Protein AF-T2IWF5-F1 (afdb_monomer)

Secondary structure (DSSP, 8-state):
--EEPEEEEE-S-SSS-EEE-SS---EEEEEEESS---SSSEEEEEEEEEESS-BTTTEEE--B-S-TTS-PPPBSEEEEETT--EEEEEEEE---SB----EEEEEEE-SBPPPPSSS--SS---EEPP-EEEEEEE---SS---EEEEETTSPBPBTTB-EE--TTS-EEEEEEESSB-SS-EEEEEEETTEEEEEEEE-TTTTTSPEEEEE----S-EEEEEEEE-SSTT-EEEEEEEEE--TT----------PPPP-PPPEEEEEEEE---TT-SPPEEEEEEESSPPPTT-EEEEEEEEESS--BTTTEEEE--BTTB-EEEEPTT--EEEEEEEEP--S---------SS--PPPPPP---EEEEEPPBTTBEE-PPPP-------

Solvent-accessible surface area (backbone atoms only — not comparable to full-atom values): 23233 Å² total; per-residue (Å²): 121,58,74,41,49,39,46,68,47,64,85,80,62,102,53,74,54,75,42,64,24,70,55,85,70,67,46,55,40,33,42,33,43,77,56,54,32,85,50,84,78,38,45,47,44,38,41,49,79,49,63,74,52,45,83,76,62,48,26,48,68,58,54,39,67,95,50,99,80,77,80,66,77,62,37,58,30,47,72,28,45,50,72,34,36,52,41,72,43,40,36,34,46,36,60,74,48,60,69,67,68,74,32,29,44,32,44,33,40,43,45,74,29,70,70,72,92,77,86,75,92,84,84,76,61,46,38,36,47,65,30,72,47,64,36,35,39,32,60,58,71,84,39,54,66,48,78,46,44,22,36,81,84,68,48,69,57,39,96,93,38,52,44,59,46,48,99,78,21,31,36,54,32,29,36,28,38,48,30,43,47,93,35,60,32,39,38,36,34,24,43,97,86,42,79,76,50,75,48,81,35,35,75,89,44,19,82,45,74,45,79,46,79,50,70,79,50,89,60,68,40,65,34,42,36,39,36,43,39,87,28,79,73,38,70,43,76,51,74,48,47,36,35,68,74,68,87,67,74,78,78,76,81,70,86,83,62,79,77,73,78,80,78,62,44,41,39,34,75,43,82,75,41,79,56,47,93,95,54,92,57,53,14,32,33,40,37,39,40,82,47,57,27,49,89,92,28,40,79,48,44,43,44,80,49,50,85,75,56,46,83,78,60,43,29,44,65,38,61,63,54,96,89,40,50,40,48,69,25,52,52,68,35,44,56,43,74,35,41,37,38,75,41,90,61,99,64,86,86,62,83,84,79,88,68,86,93,62,92,67,85,80,75,80,74,89,64,59,72,46,82,43,79,52,91,50,98,74,37,44,81,50,86,73,74,78,79,80,76,76,78,84,127

Organism: NCBI:txid423472

pLDDT: mean 75.53, std 18.47, range [28.7, 98.38]

Mean predicted aligned error: 18.41 Å

Nearest PDB structures (foldseek):
  3tp4-assembly3_B  TM=5.840E-01  e=2.834E-03  synthetic construct
  7t0r-assembly1_G  TM=5.418E-01  e=7.816E-01  synthetic construct
  6zzd-assembly1_D  TM=4.835E-01  e=5.305E-01  Mus musculus
  6d0n-assembly1_C  TM=4.728E-01  e=5.568E-01  synthetic construct
  6d0k-assembly1_C  TM=4.699E-01  e=6.135E-01  synthetic construct

Structure (mmCIF, N/CA/C/O backbone):
data_AF-T2IWF5-F1
#
_entry.id   AF-T2IWF5-F1
#
loop_
_atom_site.group_PDB
_atom_site.id
_atom_site.type_symbol
_atom_site.label_atom_id
_atom_site.label_alt_id
_atom_site.label_comp_id
_atom_site.label_asym_id
_atom_site.label_entity_id
_atom_site.label_seq_id
_atom_site.pdbx_PDB_ins_code
_atom_site.Cartn_x
_atom_site.Cartn_y
_atom_site.Cartn_z
_atom_site.occupancy
_atom_site.B_iso_or_equiv
_atom_site.auth_seq_id
_atom_site.auth_comp_id
_atom_site.auth_asym_id
_atom_site.auth_atom_id
_atom_site.pdbx_PDB_model_num
ATOM 1 N N . MET A 1 1 ? 11.924 13.228 -49.361 1.00 39.44 1 MET A N 1
ATOM 2 C CA . MET A 1 1 ? 10.876 12.735 -48.448 1.00 39.44 1 MET A CA 1
ATOM 3 C C . MET A 1 1 ? 11.120 11.255 -48.240 1.00 39.44 1 MET A C 1
ATOM 5 O O . MET A 1 1 ? 10.727 10.470 -49.094 1.00 39.44 1 MET A O 1
ATOM 9 N N . LEU A 1 2 ? 11.847 10.905 -47.177 1.00 37.19 2 LEU A N 1
ATOM 10 C CA . LEU A 1 2 ? 11.727 9.575 -46.588 1.00 37.19 2 LEU A CA 1
ATOM 11 C C . LEU A 1 2 ? 10.479 9.620 -45.696 1.00 37.19 2 LEU A C 1
ATOM 13 O O . LEU A 1 2 ? 10.333 10.540 -44.891 1.00 37.19 2 LEU A O 1
ATOM 17 N N . SER A 1 3 ? 9.559 8.689 -45.902 1.00 43.25 3 SER A N 1
ATOM 18 C CA . SER A 1 3 ? 8.479 8.392 -44.962 1.00 43.25 3 SER A CA 1
ATOM 19 C C . SER A 1 3 ? 8.878 7.117 -44.243 1.00 43.25 3 SER A C 1
ATOM 21 O O . SER A 1 3 ? 9.148 6.131 -44.926 1.00 43.25 3 SER A O 1
ATOM 23 N N . VAL A 1 4 ? 8.927 7.161 -42.919 1.00 47.44 4 VAL A N 1
ATOM 24 C CA . VAL A 1 4 ? 9.236 6.003 -42.083 1.00 47.44 4 VAL A CA 1
ATOM 25 C C . VAL A 1 4 ? 7.975 5.691 -41.290 1.00 47.44 4 VAL A C 1
ATOM 27 O O . VAL A 1 4 ? 7.404 6.562 -40.632 1.00 47.44 4 VAL A O 1
ATOM 30 N N . THR A 1 5 ? 7.478 4.469 -41.397 1.00 51.91 5 THR A N 1
ATOM 31 C CA . THR A 1 5 ? 6.326 4.020 -40.612 1.00 51.91 5 THR A CA 1
ATOM 32 C C . THR A 1 5 ? 6.838 3.543 -39.266 1.00 51.91 5 THR A C 1
ATOM 34 O O . THR A 1 5 ? 7.599 2.583 -39.220 1.00 51.91 5 THR A O 1
ATOM 37 N N . ALA A 1 6 ? 6.440 4.222 -38.190 1.00 48.91 6 ALA A N 1
ATOM 38 C CA . ALA A 1 6 ? 6.646 3.718 -36.844 1.00 48.91 6 ALA A CA 1
ATOM 39 C C . ALA A 1 6 ? 5.401 2.937 -36.415 1.00 48.91 6 ALA A C 1
ATOM 41 O O . ALA A 1 6 ? 4.296 3.484 -36.427 1.00 48.91 6 ALA A O 1
ATOM 42 N N . GLU A 1 7 ? 5.572 1.670 -36.063 1.00 56.72 7 GLU A N 1
ATOM 43 C CA . GLU A 1 7 ? 4.556 0.886 -35.366 1.00 56.72 7 GLU A CA 1
ATOM 44 C C . GLU A 1 7 ? 4.940 0.787 -33.893 1.00 56.72 7 GLU A C 1
ATOM 46 O O . GLU A 1 7 ? 6.120 0.829 -33.528 1.00 56.72 7 GLU A O 1
ATOM 51 N N . VAL A 1 8 ? 3.918 0.739 -33.049 1.00 54.31 8 VAL A N 1
ATOM 52 C CA . VAL A 1 8 ? 4.086 0.619 -31.613 1.00 54.31 8 VAL A CA 1
ATOM 53 C C . VAL A 1 8 ? 3.790 -0.828 -31.243 1.00 54.31 8 VAL A C 1
ATOM 55 O O . VAL A 1 8 ? 2.627 -1.209 -31.131 1.00 54.31 8 VAL A O 1
ATOM 58 N N . ASP A 1 9 ? 4.846 -1.621 -31.079 1.00 54.47 9 ASP A N 1
ATOM 59 C CA . ASP A 1 9 ? 4.757 -3.025 -30.687 1.00 54.47 9 ASP A CA 1
ATOM 60 C C . ASP A 1 9 ? 5.003 -3.121 -29.173 1.00 54.47 9 ASP A C 1
ATOM 62 O O . ASP A 1 9 ? 6.114 -2.929 -28.674 1.00 54.47 9 ASP A O 1
ATOM 66 N N . SER A 1 10 ? 3.964 -3.428 -28.396 1.00 50.94 10 SER A N 1
ATOM 67 C CA . SER A 1 10 ? 4.184 -3.941 -27.044 1.00 50.94 10 SER A CA 1
ATOM 68 C C . SER A 1 10 ? 4.654 -5.388 -27.183 1.00 50.94 10 SER A C 1
ATOM 70 O O . SER A 1 10 ? 3.994 -6.212 -27.819 1.00 50.94 10 SER A O 1
ATOM 72 N N . ASN A 1 11 ? 5.826 -5.726 -26.646 1.00 43.78 11 ASN A N 1
ATOM 73 C CA . ASN A 1 11 ? 6.338 -7.083 -26.790 1.00 43.78 11 ASN A CA 1
ATOM 74 C C . ASN A 1 11 ? 5.467 -8.067 -25.972 1.00 43.78 11 ASN A C 1
ATOM 76 O O . ASN A 1 11 ? 5.641 -8.228 -24.772 1.00 43.78 11 ASN A O 1
ATOM 80 N N . SER A 1 12 ? 4.523 -8.711 -26.670 1.00 35.53 12 SER A N 1
ATOM 81 C CA . SER A 1 12 ? 3.880 -10.016 -26.443 1.00 35.53 12 SER A CA 1
ATOM 82 C C . SER A 1 12 ? 3.328 -10.356 -25.044 1.00 35.53 12 SER A C 1
ATOM 84 O O . SER A 1 12 ? 3.795 -11.294 -24.395 1.00 35.53 12 SER A O 1
ATOM 86 N N . LEU A 1 13 ? 2.166 -9.796 -24.715 1.00 32.41 13 LEU A N 1
ATOM 87 C CA . LEU A 1 13 ? 1.027 -10.592 -24.240 1.00 32.41 13 LEU A CA 1
ATOM 88 C C . LEU A 1 13 ? -0.146 -10.269 -25.175 1.00 32.41 13 LEU A C 1
ATOM 90 O O . LEU A 1 13 ? -0.368 -9.117 -25.514 1.00 32.41 13 LEU A O 1
ATOM 94 N N . THR A 1 14 ? -0.853 -11.274 -25.690 1.00 30.20 14 THR A N 1
ATOM 95 C CA . THR A 1 14 ? -1.942 -11.106 -26.676 1.00 30.20 14 THR A CA 1
ATOM 96 C C . THR A 1 14 ? -3.258 -10.602 -26.069 1.00 30.20 14 THR A C 1
ATOM 98 O O . THR A 1 14 ? -4.332 -11.021 -26.489 1.00 30.20 14 THR A O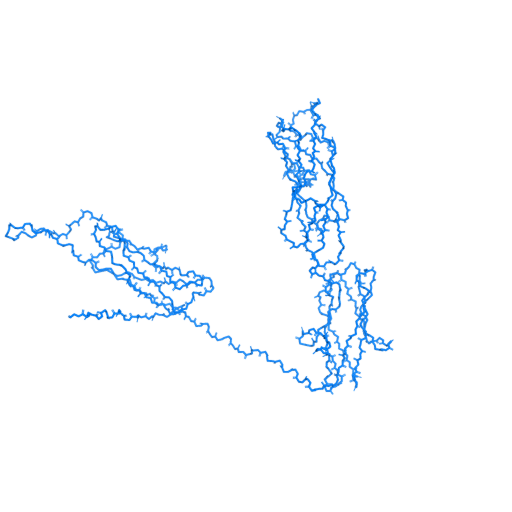 1
ATOM 101 N N . GLU A 1 15 ? -3.173 -9.705 -25.100 1.00 35.84 15 GLU A N 1
ATOM 102 C CA . GLU A 1 15 ? -4.246 -8.878 -24.550 1.00 35.84 15 GLU A CA 1
ATOM 103 C C . GLU A 1 15 ? -3.600 -7.508 -24.274 1.00 35.84 15 GLU A C 1
ATOM 105 O O . GLU A 1 15 ? -2.377 -7.428 -24.178 1.00 35.84 15 GLU A O 1
ATOM 110 N N . THR A 1 16 ? -4.366 -6.417 -24.244 1.00 47.94 16 THR A N 1
ATOM 111 C CA . THR A 1 16 ? -3.878 -5.092 -23.799 1.00 47.94 16 THR A CA 1
ATOM 112 C C . THR A 1 16 ? -2.863 -5.248 -22.661 1.00 47.94 16 THR A C 1
ATOM 114 O O . THR A 1 16 ? -3.170 -6.019 -21.750 1.00 47.94 16 THR A O 1
ATOM 117 N N . PRO A 1 17 ? -1.671 -4.614 -22.706 1.00 53.47 17 PRO A N 1
ATOM 118 C CA . PRO A 1 17 ? -0.658 -4.836 -21.683 1.00 53.47 17 PRO A CA 1
ATOM 119 C C . PRO A 1 17 ? -1.264 -4.453 -20.335 1.00 53.47 17 PRO A C 1
ATOM 121 O O . PRO A 1 17 ? -1.557 -3.282 -20.101 1.00 53.47 17 PRO A O 1
ATOM 124 N N . LEU A 1 18 ? -1.538 -5.478 -19.529 1.00 54.81 18 LEU A N 1
ATOM 125 C CA . LEU A 1 18 ? -2.058 -5.372 -18.180 1.00 54.81 18 LEU A CA 1
ATOM 126 C C . LEU A 1 18 ? -0.841 -5.343 -17.271 1.00 54.81 18 LEU A C 1
ATOM 128 O O . LEU A 1 18 ? -0.073 -6.309 -17.242 1.00 54.81 18 LEU A O 1
ATOM 132 N N . VAL A 1 19 ? -0.631 -4.220 -16.602 1.00 61.69 19 VAL A N 1
ATOM 133 C CA . VAL A 1 19 ? 0.517 -4.024 -15.723 1.00 61.69 19 VAL A CA 1
ATOM 134 C C . VAL A 1 19 ? -0.017 -3.802 -14.324 1.00 61.69 19 VAL A C 1
ATOM 136 O O . VAL A 1 19 ? -0.752 -2.851 -14.099 1.00 61.69 19 VAL A O 1
ATOM 139 N N . THR A 1 20 ? 0.337 -4.688 -13.399 1.00 59.72 20 THR A N 1
ATOM 140 C CA . THR A 1 20 ? -0.000 -4.514 -11.986 1.00 59.72 20 THR A CA 1
ATOM 141 C C . THR A 1 20 ? 0.969 -3.551 -11.341 1.00 59.72 20 THR A C 1
ATOM 143 O O . THR A 1 20 ? 2.185 -3.696 -11.510 1.00 59.72 20 THR A O 1
ATOM 146 N N . ASP A 1 21 ? 0.453 -2.648 -10.526 1.00 63.03 21 ASP A N 1
ATOM 147 C CA . ASP A 1 21 ? 1.268 -1.677 -9.819 1.00 63.03 21 ASP A CA 1
ATOM 148 C C . ASP A 1 21 ? 1.940 -2.218 -8.541 1.00 63.03 21 ASP A C 1
ATOM 150 O O . ASP A 1 21 ? 1.953 -1.630 -7.471 1.00 63.03 21 ASP A O 1
ATOM 154 N N . GLN A 1 22 ? 2.510 -3.413 -8.635 1.00 53.72 22 GLN A N 1
ATOM 155 C CA . GLN A 1 22 ? 3.115 -4.133 -7.510 1.00 53.72 22 GLN A CA 1
ATOM 156 C C . GLN A 1 22 ? 4.593 -3.757 -7.280 1.00 53.72 22 GLN A C 1
ATOM 158 O O . GLN A 1 22 ? 5.305 -4.401 -6.511 1.00 53.72 22 GLN A O 1
ATOM 163 N N . GLY A 1 23 ? 5.075 -2.707 -7.956 1.00 51.38 23 GLY A N 1
ATOM 164 C CA . GLY A 1 23 ? 6.455 -2.237 -7.885 1.00 51.38 23 GLY A CA 1
ATOM 165 C C . GLY A 1 23 ? 7.491 -3.168 -8.547 1.00 51.38 23 GLY A C 1
ATOM 166 O O . GLY A 1 23 ? 7.575 -4.365 -8.298 1.00 51.38 23 GLY A O 1
ATOM 167 N N . ILE A 1 24 ? 8.395 -2.558 -9.325 1.00 49.75 24 ILE A N 1
ATOM 168 C CA . ILE A 1 24 ? 9.638 -3.111 -9.924 1.00 49.75 24 ILE A CA 1
ATOM 169 C C . ILE A 1 24 ? 9.509 -3.803 -11.300 1.00 49.75 24 ILE A C 1
ATOM 171 O O . ILE A 1 24 ? 10.530 -4.040 -11.947 1.00 49.75 24 ILE A O 1
ATOM 175 N N . GLU A 1 25 ? 8.322 -4.014 -11.867 1.00 64.50 25 GLU A N 1
ATOM 176 C CA . GLU A 1 25 ? 8.239 -4.410 -13.285 1.00 64.50 25 GLU A CA 1
ATOM 177 C C . GLU A 1 25 ? 8.228 -3.179 -14.206 1.00 64.50 25 GLU A C 1
ATOM 179 O O . GLU A 1 25 ? 7.189 -2.668 -14.613 1.00 64.50 25 GLU A O 1
ATOM 184 N N . THR A 1 26 ? 9.422 -2.677 -14.550 1.00 70.38 26 THR A N 1
ATOM 185 C CA . THR A 1 26 ? 9.562 -1.747 -15.679 1.00 70.38 26 THR A CA 1
ATOM 186 C C . THR A 1 26 ? 9.236 -2.498 -16.965 1.00 70.38 26 THR A C 1
ATOM 188 O O . THR A 1 26 ? 9.968 -3.409 -17.363 1.00 70.38 26 THR A O 1
ATOM 191 N N . PHE A 1 27 ? 8.185 -2.078 -17.653 1.00 74.88 27 PHE A N 1
ATOM 192 C CA . PHE A 1 27 ? 7.855 -2.574 -18.981 1.00 74.88 27 PHE A CA 1
ATOM 193 C C . PHE A 1 27 ? 8.278 -1.563 -20.045 1.00 74.88 27 PHE A C 1
ATOM 195 O O . PHE A 1 27 ? 8.743 -0.458 -19.747 1.00 74.88 27 PHE A O 1
ATOM 202 N N . PHE A 1 28 ? 8.172 -1.957 -21.310 1.00 79.62 28 PHE A N 1
ATOM 203 C CA . PHE A 1 28 ? 8.485 -1.062 -22.408 1.00 79.62 28 PHE A CA 1
ATOM 204 C C . PHE A 1 28 ? 7.496 -1.174 -23.555 1.00 79.62 28 PHE A C 1
ATOM 206 O O . PHE A 1 28 ? 6.919 -2.225 -23.831 1.00 79.62 28 PHE A O 1
ATOM 213 N N . VAL A 1 29 ? 7.369 -0.055 -24.247 1.00 82.44 29 VAL A N 1
ATOM 214 C CA . VAL A 1 29 ? 6.717 0.066 -25.538 1.00 82.44 29 VAL A CA 1
ATOM 215 C C . VAL A 1 29 ? 7.815 0.183 -26.590 1.00 82.44 29 VAL A C 1
ATOM 217 O O . VAL A 1 29 ? 8.614 1.121 -26.534 1.00 82.44 29 VAL A O 1
ATOM 220 N N . GLU A 1 30 ? 7.896 -0.769 -27.522 1.00 84.19 30 GLU A N 1
ATOM 221 C CA . GLU A 1 30 ? 8.859 -0.692 -28.620 1.00 84.19 30 GLU A CA 1
ATOM 222 C C . GLU A 1 30 ? 8.294 0.202 -29.726 1.00 84.19 30 GLU A C 1
ATOM 224 O O . GLU A 1 30 ? 7.195 -0.013 -30.238 1.00 84.19 30 GLU A O 1
ATOM 229 N N . VAL A 1 31 ? 9.064 1.219 -30.101 1.00 84.50 31 VAL A N 1
ATOM 230 C CA . VAL A 1 31 ? 8.826 2.021 -31.297 1.00 84.50 31 VAL A CA 1
ATOM 231 C C . VAL A 1 31 ? 9.704 1.452 -32.396 1.00 84.50 31 VAL A C 1
ATOM 233 O O . VAL A 1 31 ? 10.931 1.543 -32.315 1.00 84.50 31 VAL A O 1
ATOM 236 N N . LYS A 1 32 ? 9.080 0.875 -33.422 1.00 84.00 32 LYS A N 1
ATOM 237 C CA . LYS A 1 32 ? 9.773 0.186 -34.508 1.00 84.00 32 LYS A CA 1
ATOM 238 C C . LYS A 1 32 ? 9.539 0.866 -35.843 1.00 84.00 32 LYS A C 1
ATOM 240 O O . LYS A 1 32 ? 8.402 1.086 -36.241 1.00 84.00 32 LYS A O 1
ATOM 245 N N . LEU A 1 33 ? 10.626 1.161 -36.538 1.00 82.19 33 LEU A N 1
ATOM 246 C CA . LEU A 1 33 ? 10.662 1.752 -37.867 1.00 82.19 33 LEU A CA 1
ATOM 247 C C . LEU A 1 33 ? 10.611 0.660 -38.945 1.00 82.19 33 LEU A C 1
ATOM 249 O O . LEU A 1 33 ? 11.098 -0.454 -38.751 1.00 82.19 33 LEU A O 1
ATOM 253 N N . ASP A 1 34 ? 10.058 0.991 -40.110 1.00 81.31 34 ASP A N 1
ATOM 254 C CA . ASP A 1 34 ? 10.070 0.122 -41.295 1.00 81.31 34 ASP A CA 1
ATOM 255 C C . ASP A 1 34 ? 11.454 0.020 -41.958 1.00 81.31 34 ASP A C 1
ATOM 257 O O . ASP A 1 34 ? 11.738 -0.967 -42.645 1.00 81.31 34 ASP A O 1
ATOM 261 N N . GLU A 1 35 ? 12.326 1.002 -41.722 1.00 80.19 35 GLU A N 1
ATOM 262 C CA . GLU A 1 35 ? 13.713 1.024 -42.181 1.00 80.19 35 GLU A CA 1
ATOM 263 C C . GLU A 1 35 ? 14.661 1.608 -41.108 1.00 80.19 35 GLU A C 1
ATOM 265 O O . GLU A 1 35 ? 14.265 2.499 -40.350 1.00 80.19 35 GLU A O 1
ATOM 270 N N . PRO A 1 36 ? 15.935 1.166 -41.049 1.00 83.69 36 PRO A N 1
ATOM 271 C CA . PRO A 1 36 ? 16.917 1.730 -40.124 1.00 83.69 36 PRO A CA 1
ATOM 272 C C . PRO A 1 36 ? 17.208 3.214 -40.373 1.00 83.69 36 PRO A C 1
ATOM 274 O O . PRO A 1 36 ? 17.267 3.672 -41.516 1.00 83.69 36 PRO A O 1
ATOM 277 N N . VAL A 1 37 ? 17.512 3.951 -39.303 1.00 81.75 37 VAL A N 1
ATOM 278 C CA . VAL A 1 37 ? 17.891 5.368 -39.377 1.00 81.75 37 VAL A CA 1
ATOM 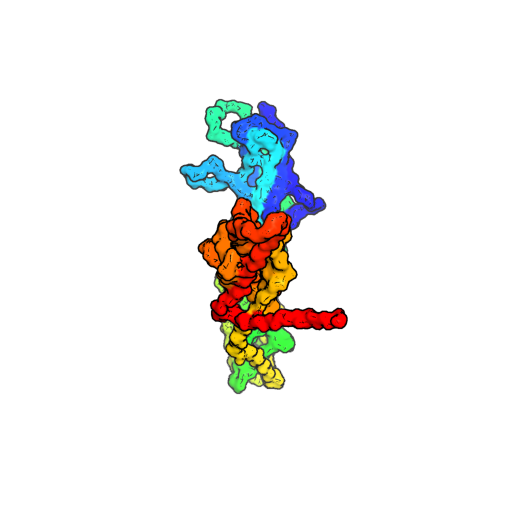279 C C . VAL A 1 37 ? 19.199 5.532 -40.155 1.00 81.75 37 VAL A C 1
ATOM 281 O O . VAL A 1 37 ? 20.252 5.036 -39.751 1.00 81.75 37 VAL A O 1
ATOM 284 N N . THR A 1 38 ? 19.160 6.258 -41.272 1.00 78.50 38 THR A N 1
ATOM 285 C CA . THR A 1 38 ? 20.334 6.457 -42.141 1.00 78.50 38 THR A CA 1
ATOM 286 C C . THR A 1 38 ? 21.184 7.662 -41.758 1.00 78.50 38 THR A C 1
ATOM 288 O O . THR A 1 38 ? 22.386 7.681 -42.037 1.00 78.50 38 THR A O 1
ATOM 291 N N . ASP A 1 39 ? 20.579 8.656 -41.112 1.00 75.75 39 ASP A N 1
ATOM 292 C CA . ASP A 1 39 ? 21.176 9.968 -40.880 1.00 75.75 39 ASP A CA 1
ATOM 293 C C . ASP A 1 39 ? 21.784 10.073 -39.468 1.00 75.75 39 ASP A C 1
ATOM 295 O O . ASP A 1 39 ? 21.268 9.518 -38.498 1.00 75.75 39 ASP A O 1
ATOM 299 N N . LEU A 1 40 ? 22.907 10.789 -39.345 1.00 72.19 40 LEU A N 1
ATOM 300 C CA . LEU A 1 40 ? 23.556 11.073 -38.059 1.00 72.19 40 LEU A CA 1
ATOM 301 C C . LEU A 1 40 ? 22.926 12.301 -37.376 1.00 72.19 40 LEU A C 1
ATOM 303 O O . LEU A 1 40 ? 22.579 13.254 -38.072 1.00 72.19 40 LEU A O 1
ATOM 307 N N . PRO A 1 41 ? 22.876 12.352 -36.029 1.00 72.19 41 PRO A N 1
ATOM 308 C CA . PRO A 1 41 ? 23.303 11.309 -35.085 1.00 72.19 41 PRO A CA 1
ATOM 309 C C . PRO A 1 41 ? 22.278 10.173 -34.907 1.00 72.19 41 PRO A C 1
ATOM 311 O O . PRO A 1 41 ? 22.616 9.121 -34.368 1.00 72.19 41 PRO A O 1
ATOM 314 N N . GLY A 1 42 ? 21.045 10.385 -35.356 1.00 79.00 42 GLY A N 1
ATOM 315 C CA . GLY A 1 42 ? 19.913 9.483 -35.203 1.00 79.00 42 GLY A CA 1
ATOM 316 C C . GLY A 1 42 ? 18.599 10.236 -35.426 1.00 79.00 42 GLY A C 1
ATOM 317 O O . GLY A 1 42 ? 18.609 11.395 -35.847 1.00 79.00 42 GLY A O 1
ATOM 318 N N . LEU A 1 43 ? 17.479 9.594 -35.106 1.00 78.50 43 LEU A N 1
ATOM 319 C CA . LEU A 1 43 ? 16.130 10.146 -35.186 1.00 78.50 43 LEU A CA 1
ATOM 320 C C . LEU A 1 43 ? 15.572 10.348 -33.774 1.00 78.50 43 LEU A C 1
ATOM 322 O O . LEU A 1 43 ? 15.608 9.432 -32.959 1.00 78.50 43 LEU A O 1
ATOM 326 N N . ILE A 1 44 ? 15.048 11.539 -33.489 1.00 80.31 44 ILE A N 1
ATOM 327 C CA . ILE A 1 44 ? 14.256 11.793 -32.280 1.00 80.31 44 ILE A CA 1
ATOM 328 C C . ILE A 1 44 ? 12.790 11.690 -32.669 1.00 80.31 44 ILE A C 1
ATOM 330 O O . ILE A 1 44 ? 12.402 12.331 -33.637 1.00 80.31 44 ILE A O 1
ATOM 334 N N . ILE A 1 45 ? 11.988 10.929 -31.929 1.00 81.12 45 ILE A N 1
ATOM 335 C CA . ILE A 1 45 ? 10.539 10.837 -32.124 1.00 81.12 45 ILE A CA 1
ATOM 336 C C . ILE A 1 45 ? 9.838 11.390 -30.892 1.00 81.12 45 ILE A C 1
ATOM 338 O O . ILE A 1 45 ? 10.053 10.889 -29.794 1.00 81.12 45 ILE A O 1
ATOM 342 N N . ASN A 1 46 ? 9.008 12.417 -31.075 1.00 85.06 46 ASN A N 1
ATOM 343 C CA . ASN A 1 46 ? 8.166 12.957 -30.011 1.00 85.06 46 ASN A CA 1
ATOM 344 C C . ASN A 1 46 ? 6.883 12.135 -29.891 1.00 85.06 46 ASN A C 1
ATOM 346 O O . ASN A 1 46 ? 6.356 11.644 -30.894 1.00 85.06 46 ASN A O 1
ATOM 350 N N . TYR A 1 47 ? 6.356 12.033 -28.680 1.00 87.69 47 TYR A N 1
ATOM 351 C CA . TYR A 1 47 ? 5.089 11.375 -28.409 1.00 87.69 47 TYR A CA 1
ATOM 352 C C . TYR A 1 47 ? 4.262 12.170 -27.395 1.00 87.69 47 TYR A C 1
ATOM 354 O O . TYR A 1 47 ? 4.793 12.859 -26.525 1.00 87.69 47 TYR A O 1
ATOM 362 N N . ASP A 1 48 ? 2.945 12.072 -27.517 1.00 89.25 48 ASP A N 1
ATOM 363 C CA . ASP A 1 48 ? 1.995 12.559 -26.526 1.00 89.25 48 ASP A CA 1
ATOM 364 C C . ASP A 1 48 ? 1.620 11.420 -25.580 1.00 89.25 48 ASP A C 1
ATOM 366 O O . ASP A 1 48 ? 1.526 10.264 -25.997 1.00 89.25 48 ASP A O 1
ATOM 370 N N . VAL A 1 49 ? 1.404 11.762 -24.310 1.00 91.62 49 VAL A N 1
ATOM 371 C CA . VAL A 1 49 ? 0.929 10.833 -23.283 1.00 91.62 49 VAL A CA 1
ATOM 372 C C . VAL A 1 49 ? -0.371 11.385 -22.721 1.00 91.62 49 VAL A C 1
ATOM 374 O O . VAL A 1 49 ? -0.425 12.530 -22.270 1.00 91.62 49 VAL A O 1
ATOM 377 N N . THR A 1 50 ? -1.421 10.580 -22.794 1.00 92.56 50 THR A N 1
ATOM 378 C CA . THR A 1 50 ? -2.751 10.867 -22.246 1.00 92.56 50 THR A CA 1
ATOM 379 C C . THR A 1 50 ? -3.277 9.614 -21.546 1.00 92.56 50 THR A C 1
ATOM 381 O O . THR A 1 50 ? -2.540 8.641 -21.420 1.00 92.56 50 THR A O 1
ATOM 384 N N . GLY A 1 51 ? -4.522 9.619 -21.078 1.00 92.56 51 GLY A N 1
ATOM 385 C CA . GLY A 1 51 ? -5.116 8.488 -20.368 1.00 92.56 51 GLY A CA 1
ATOM 386 C C . GLY A 1 51 ? -5.797 8.932 -19.082 1.00 92.56 51 GLY A C 1
ATOM 387 O O . GLY A 1 51 ? -6.054 10.128 -18.904 1.00 92.56 51 GLY A O 1
ATOM 388 N N . THR A 1 52 ? -6.131 7.971 -18.225 1.00 93.06 52 THR A N 1
ATOM 389 C CA . THR A 1 52 ? -6.639 8.261 -16.876 1.00 93.06 52 THR A CA 1
ATOM 390 C C . THR A 1 52 ? -5.527 8.300 -15.835 1.00 93.06 52 THR A C 1
ATOM 392 O O . THR A 1 52 ? -5.662 9.086 -14.907 1.00 93.06 52 THR A O 1
ATOM 395 N N . ALA A 1 53 ? -4.435 7.557 -16.053 1.00 90.81 53 ALA A N 1
ATOM 396 C CA . ALA A 1 53 ? -3.290 7.523 -15.154 1.00 90.81 53 ALA A CA 1
ATOM 397 C C . ALA A 1 53 ? -2.482 8.829 -15.184 1.00 90.81 53 ALA A C 1
ATOM 399 O O . ALA A 1 53 ? -2.276 9.461 -16.232 1.00 90.81 53 ALA A O 1
ATOM 400 N N . THR A 1 54 ? -1.953 9.197 -14.029 1.00 90.06 54 THR A N 1
ATOM 401 C CA . THR A 1 54 ? -1.250 10.435 -13.707 1.00 90.06 54 THR A CA 1
ATOM 402 C C . THR A 1 54 ? 0.258 10.201 -13.599 1.00 90.06 54 THR A C 1
ATOM 404 O O . THR A 1 54 ? 0.760 9.425 -12.792 1.00 90.06 54 THR A O 1
ATOM 407 N N . LEU A 1 55 ? 1.030 10.936 -14.405 1.00 87.94 55 LEU A N 1
ATOM 408 C CA . LEU A 1 55 ? 2.493 10.876 -14.371 1.00 87.94 55 LEU A CA 1
ATOM 409 C C . LEU A 1 55 ? 3.041 11.373 -13.023 1.00 87.94 55 LEU A C 1
ATOM 411 O O . LEU A 1 55 ? 2.837 12.532 -12.661 1.00 87.94 55 LEU A O 1
ATOM 415 N N . GLY A 1 56 ? 3.841 10.535 -12.368 1.00 85.81 56 GLY A N 1
ATOM 416 C CA . GLY A 1 56 ? 4.497 10.816 -11.091 1.00 85.81 56 GLY A CA 1
ATOM 417 C C . GLY A 1 56 ? 3.704 10.388 -9.858 1.00 85.81 56 GLY A C 1
ATOM 418 O O . GLY A 1 56 ? 4.306 10.350 -8.788 1.00 85.81 56 GLY A O 1
ATOM 419 N N . GLU A 1 57 ? 2.425 10.047 -10.024 1.00 84.81 57 GLU A N 1
ATOM 420 C CA . GLU A 1 57 ? 1.603 9.400 -8.995 1.00 84.81 57 GLU A CA 1
ATOM 421 C C . GLU A 1 57 ? 1.490 7.905 -9.327 1.00 84.81 57 GLU A C 1
ATOM 423 O O . GLU A 1 57 ? 2.035 7.107 -8.581 1.00 84.81 57 GLU A O 1
ATOM 428 N N . ASP A 1 58 ? 0.991 7.560 -10.523 1.00 84.88 58 ASP A N 1
ATOM 429 C CA . ASP A 1 58 ? 0.641 6.169 -10.885 1.00 84.88 58 ASP A CA 1
ATOM 430 C C . ASP A 1 58 ? 1.723 5.494 -11.754 1.00 84.88 58 ASP A C 1
ATOM 432 O O . ASP A 1 58 ? 1.845 4.272 -11.845 1.00 84.88 58 ASP A O 1
ATOM 436 N N . TYR A 1 59 ? 2.558 6.289 -12.438 1.00 86.62 59 TYR A N 1
ATOM 437 C CA . TYR A 1 59 ? 3.694 5.775 -13.214 1.00 86.62 59 TYR A CA 1
ATOM 438 C C . TYR A 1 59 ? 4.792 6.814 -13.467 1.00 86.62 59 TYR A C 1
ATOM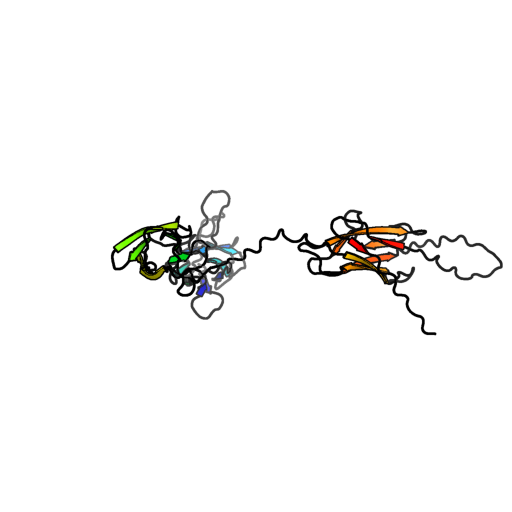 440 O O . TYR A 1 59 ? 4.573 8.025 -13.440 1.00 86.62 59 TYR A O 1
ATOM 448 N N . TYR A 1 60 ? 5.979 6.329 -13.838 1.00 89.19 60 TYR A N 1
ATOM 449 C CA . TYR A 1 60 ? 7.014 7.086 -14.543 1.00 89.19 60 TYR A CA 1
ATOM 450 C C . TYR A 1 60 ? 7.182 6.599 -15.979 1.00 89.19 60 TYR A C 1
ATOM 452 O O . TYR A 1 60 ? 7.049 5.413 -16.269 1.00 89.19 60 TYR A O 1
ATOM 460 N N . ILE A 1 61 ? 7.557 7.516 -16.873 1.00 88.38 61 ILE A N 1
ATOM 461 C CA . ILE A 1 61 ? 7.880 7.229 -18.274 1.00 88.38 61 ILE A CA 1
ATOM 462 C C . ILE A 1 61 ? 9.257 7.788 -18.634 1.00 88.38 61 ILE A C 1
ATOM 464 O O . ILE A 1 61 ? 9.631 8.880 -18.201 1.00 88.38 61 ILE A O 1
ATOM 468 N N . SER A 1 62 ? 10.032 7.050 -19.430 1.00 87.81 62 SER A N 1
ATOM 469 C CA . SER A 1 62 ? 11.348 7.499 -19.883 1.00 87.81 62 SER A CA 1
ATOM 470 C C . SER A 1 62 ? 11.225 8.677 -20.848 1.00 87.81 62 SER A C 1
ATOM 472 O O . SER A 1 62 ? 10.660 8.539 -21.933 1.00 87.81 62 SER A O 1
ATOM 474 N N . GLN A 1 63 ? 11.824 9.807 -20.487 1.00 85.75 63 GLN A N 1
ATOM 475 C CA . GLN A 1 63 ? 11.874 11.021 -21.300 1.00 85.75 63 GLN A CA 1
ATOM 476 C C . GLN A 1 63 ? 13.297 11.264 -21.810 1.00 85.75 63 GLN A C 1
ATOM 478 O O . GLN A 1 63 ? 14.271 10.888 -21.153 1.00 85.75 63 GLN A O 1
ATOM 483 N N . THR A 1 64 ? 13.431 11.913 -22.967 1.00 81.50 64 THR A N 1
ATOM 484 C CA . THR A 1 64 ? 14.744 12.288 -23.507 1.00 81.50 64 THR A CA 1
ATOM 485 C C . THR A 1 64 ? 15.039 13.749 -23.188 1.00 81.50 64 THR A C 1
ATOM 487 O O . THR A 1 64 ? 14.240 14.648 -23.467 1.00 81.50 64 THR A O 1
ATOM 490 N N . ASP A 1 65 ? 16.223 13.981 -22.623 1.00 77.81 65 ASP A N 1
ATOM 491 C CA . ASP A 1 65 ? 16.826 15.304 -22.502 1.00 77.81 65 ASP A CA 1
ATOM 492 C C . ASP A 1 65 ? 17.852 15.492 -23.630 1.00 77.81 65 ASP A C 1
ATOM 494 O O . ASP A 1 65 ? 18.847 14.771 -23.731 1.00 77.81 65 ASP A O 1
ATOM 498 N N . ILE A 1 66 ? 17.581 16.453 -24.511 1.00 66.12 66 ILE A N 1
ATOM 499 C CA . ILE A 1 66 ? 18.413 16.754 -25.683 1.00 66.12 66 ILE A CA 1
ATOM 500 C C . ILE A 1 66 ? 19.623 17.622 -25.278 1.00 66.12 66 ILE A C 1
ATOM 502 O O . ILE A 1 66 ? 20.582 17.742 -26.046 1.00 66.12 66 ILE A O 1
ATOM 506 N N . SER A 1 67 ? 19.624 18.218 -24.078 1.00 65.00 67 SER A N 1
ATOM 507 C CA . SER A 1 67 ? 20.652 19.164 -23.648 1.00 65.00 67 SER A CA 1
ATOM 508 C C . SER A 1 67 ? 20.789 19.246 -22.127 1.00 65.00 67 SER A C 1
ATOM 510 O O . SER A 1 67 ? 20.074 19.956 -21.430 1.00 65.00 67 SER A O 1
ATOM 512 N N . THR A 1 68 ? 21.875 18.675 -21.614 1.00 59.19 68 THR A N 1
ATOM 513 C CA . THR A 1 68 ? 22.196 18.686 -20.176 1.00 59.19 68 THR A CA 1
ATOM 514 C C . THR A 1 68 ? 22.687 20.042 -19.642 1.00 59.19 68 THR A C 1
ATOM 516 O O . THR A 1 68 ? 23.155 20.132 -18.506 1.00 59.19 68 THR A O 1
ATOM 519 N N . THR A 1 69 ? 22.651 21.106 -20.455 1.00 66.25 69 THR A N 1
ATOM 520 C CA . THR A 1 69 ? 23.282 22.403 -20.131 1.00 66.25 69 THR A CA 1
ATOM 521 C C . THR A 1 69 ? 22.382 23.621 -20.293 1.00 66.25 69 THR A C 1
ATOM 523 O O . THR A 1 69 ? 22.766 24.699 -19.836 1.00 66.25 69 THR A O 1
ATOM 526 N N . ASP A 1 70 ? 21.204 23.486 -20.906 1.00 71.25 70 ASP A N 1
ATOM 527 C CA . ASP A 1 70 ? 20.293 24.622 -21.109 1.00 71.25 70 ASP A CA 1
ATOM 528 C C . ASP A 1 70 ? 19.218 24.765 -20.020 1.00 71.25 70 ASP A C 1
ATOM 530 O O . ASP A 1 70 ? 18.563 25.805 -19.945 1.00 71.25 70 ASP A O 1
ATOM 534 N N . GLY A 1 71 ? 19.096 23.771 -19.133 1.00 67.12 71 GLY A N 1
ATOM 535 C CA . GLY A 1 71 ? 18.128 23.774 -18.037 1.00 67.12 71 GLY A CA 1
ATOM 536 C C . GLY A 1 71 ? 16.685 23.532 -18.482 1.00 67.12 71 GLY A C 1
ATOM 537 O O . GLY A 1 71 ? 15.769 23.826 -17.713 1.00 67.12 71 GLY A O 1
ATOM 538 N N . SER A 1 72 ? 16.470 23.036 -19.702 1.00 73.25 72 SER A N 1
ATOM 539 C CA . SER A 1 72 ? 15.160 22.594 -20.174 1.00 73.25 72 SER A CA 1
ATOM 540 C C . SER A 1 72 ? 14.754 21.301 -19.477 1.00 73.25 72 SER A C 1
ATOM 542 O O . SER A 1 72 ? 15.591 20.479 -19.111 1.00 73.25 72 SER A O 1
ATOM 544 N N . PHE A 1 73 ? 13.449 21.124 -19.284 1.00 70.75 73 PHE A N 1
ATOM 545 C CA . PHE A 1 73 ? 12.925 19.857 -18.792 1.00 70.75 73 PHE A CA 1
ATOM 546 C C . PHE A 1 73 ? 13.046 18.779 -19.878 1.00 70.75 73 PHE A C 1
ATOM 548 O O . PHE A 1 73 ? 12.942 19.109 -21.067 1.00 70.75 73 PHE A O 1
ATOM 555 N N . PRO A 1 74 ? 13.225 17.505 -19.487 1.00 77.00 74 PRO A N 1
ATOM 556 C CA . PRO A 1 74 ? 13.111 16.389 -20.410 1.00 77.00 74 PRO A CA 1
ATOM 557 C C . PRO A 1 74 ? 11.769 16.441 -21.150 1.00 77.00 74 PRO A C 1
ATOM 559 O O . PRO A 1 74 ? 10.774 16.967 -20.649 1.00 77.00 74 PRO A O 1
ATOM 562 N N . THR A 1 75 ? 11.758 15.928 -22.376 1.00 81.06 75 THR A N 1
ATOM 563 C CA . THR A 1 75 ? 10.558 15.903 -23.218 1.00 81.06 75 THR A CA 1
ATOM 564 C C . THR A 1 75 ? 10.117 14.470 -23.460 1.00 81.06 75 THR A C 1
ATOM 566 O O . THR A 1 75 ? 10.943 13.554 -23.467 1.00 81.06 75 THR A O 1
ATOM 569 N N . ASN A 1 76 ? 8.818 14.285 -23.702 1.00 88.31 76 ASN A N 1
ATOM 570 C CA . ASN A 1 76 ? 8.241 13.023 -24.156 1.00 88.31 76 ASN A CA 1
ATOM 571 C C . ASN A 1 76 ? 8.736 12.707 -25.571 1.00 88.31 76 ASN A C 1
ATOM 573 O O . ASN A 1 76 ? 8.089 12.994 -26.578 1.00 88.31 76 ASN A O 1
ATOM 577 N N . SER A 1 77 ? 9.953 12.187 -25.640 1.00 85.62 77 SER A N 1
ATOM 578 C CA . SER A 1 77 ? 10.612 11.821 -26.876 1.00 85.62 77 SER A CA 1
ATOM 579 C C . SER A 1 77 ? 11.555 10.643 -26.675 1.00 85.62 77 SER A C 1
ATOM 581 O O . SER A 1 77 ? 11.980 10.341 -25.556 1.00 85.62 77 SER A O 1
ATOM 583 N N . ILE A 1 78 ? 11.859 9.962 -27.775 1.00 86.19 78 ILE A N 1
ATOM 584 C CA . ILE A 1 78 ? 12.747 8.805 -27.838 1.00 86.19 78 ILE A CA 1
ATOM 585 C C . ILE A 1 78 ? 13.803 9.000 -28.924 1.00 86.19 78 ILE A C 1
ATOM 587 O O . ILE A 1 78 ? 13.516 9.575 -29.972 1.00 86.19 78 ILE A O 1
ATOM 591 N N . PHE A 1 79 ? 15.024 8.520 -28.686 1.00 84.88 79 PHE A N 1
ATOM 592 C CA . PHE A 1 79 ? 16.135 8.610 -29.632 1.00 84.88 79 PHE A CA 1
ATOM 593 C C . PHE A 1 79 ? 16.482 7.240 -30.226 1.00 84.88 79 PHE A C 1
ATOM 595 O O . PHE A 1 79 ? 16.839 6.315 -29.498 1.00 84.88 79 PHE A O 1
ATOM 602 N N . ILE A 1 80 ? 16.434 7.136 -31.554 1.00 83.94 80 ILE A N 1
ATOM 603 C CA . ILE A 1 80 ? 16.840 5.959 -32.327 1.00 83.94 80 ILE A CA 1
ATOM 604 C C . ILE A 1 80 ? 18.167 6.291 -33.031 1.00 83.94 80 ILE A C 1
ATOM 606 O O . ILE A 1 80 ? 18.185 7.156 -33.912 1.00 83.94 80 ILE A O 1
ATOM 610 N N . PRO A 1 81 ? 19.298 5.665 -32.658 1.00 85.06 81 PRO A N 1
ATOM 611 C CA . PRO A 1 81 ? 20.603 5.997 -33.228 1.00 85.06 81 PRO A CA 1
ATOM 612 C C . PRO A 1 81 ? 20.726 5.563 -34.696 1.00 85.06 81 PRO A C 1
ATOM 614 O O . PRO A 1 81 ? 20.023 4.665 -35.156 1.00 85.06 81 PRO A O 1
ATOM 617 N N . GLN A 1 82 ? 21.675 6.157 -35.429 1.00 82.31 82 GLN A N 1
ATOM 618 C CA . GLN A 1 82 ? 21.992 5.721 -36.793 1.00 82.31 82 GLN A CA 1
ATOM 619 C C . GLN A 1 82 ? 22.254 4.204 -36.853 1.00 82.31 82 GLN A C 1
ATOM 621 O O . GLN A 1 82 ? 23.040 3.659 -36.077 1.00 82.31 82 GLN A O 1
ATOM 626 N N . GLY A 1 83 ? 21.635 3.538 -37.824 1.00 83.69 83 GLY A N 1
ATOM 627 C CA . GLY A 1 83 ? 21.755 2.103 -38.058 1.00 83.69 83 GLY A CA 1
ATOM 628 C C . GLY A 1 83 ? 20.817 1.243 -37.212 1.00 83.69 83 GLY A C 1
ATOM 629 O O . GLY A 1 83 ? 20.726 0.051 -37.494 1.00 83.69 83 GLY A O 1
ATOM 630 N N . ALA A 1 84 ? 20.117 1.821 -36.230 1.00 87.06 84 ALA A N 1
ATOM 631 C CA . ALA A 1 84 ? 19.027 1.159 -35.522 1.00 87.06 84 ALA A CA 1
ATOM 632 C C . ALA A 1 84 ? 17.684 1.426 -36.211 1.00 87.06 84 ALA A C 1
ATOM 634 O O . ALA A 1 84 ? 17.496 2.452 -36.867 1.00 87.06 84 ALA A O 1
ATOM 635 N N . ASP A 1 85 ? 16.757 0.493 -36.050 1.00 85.81 85 ASP A N 1
ATOM 636 C CA . ASP A 1 85 ? 15.378 0.541 -36.535 1.00 85.81 85 ASP A CA 1
ATOM 637 C C . ASP A 1 85 ? 14.354 0.491 -35.392 1.00 85.81 85 ASP A C 1
ATOM 639 O O . ASP A 1 85 ? 13.160 0.562 -35.653 1.00 85.81 85 ASP A O 1
ATOM 643 N N . SER A 1 86 ? 14.779 0.421 -34.128 1.00 86.31 86 SER A N 1
ATOM 644 C CA . SER A 1 86 ? 13.867 0.515 -32.988 1.00 86.31 86 SER A CA 1
ATOM 645 C C . SER A 1 86 ? 14.485 1.190 -31.765 1.00 86.31 86 SER A C 1
ATOM 647 O O . SER A 1 86 ? 15.708 1.329 -31.646 1.00 86.31 86 SER A O 1
ATOM 649 N N . ALA A 1 87 ? 13.615 1.636 -30.860 1.00 85.00 87 ALA A N 1
ATOM 650 C CA . ALA A 1 87 ? 13.962 2.009 -29.494 1.00 85.00 87 ALA A CA 1
ATOM 651 C C . ALA A 1 87 ? 12.767 1.791 -28.551 1.00 85.00 87 ALA A C 1
ATOM 653 O O . ALA A 1 87 ? 11.619 1.727 -28.984 1.00 85.00 87 ALA A O 1
ATOM 654 N N . ASN A 1 88 ? 13.045 1.718 -27.249 1.00 84.94 88 ASN A N 1
ATOM 655 C CA . ASN A 1 88 ? 12.053 1.438 -26.213 1.00 84.94 88 ASN A CA 1
ATOM 656 C C . ASN A 1 88 ? 11.690 2.681 -25.394 1.00 84.94 88 ASN A C 1
ATOM 658 O O . ASN A 1 88 ? 12.576 3.378 -24.897 1.00 84.94 88 ASN A O 1
ATOM 662 N N . ILE A 1 89 ? 10.391 2.909 -25.202 1.00 85.19 89 ILE A N 1
ATOM 663 C CA . ILE A 1 89 ? 9.859 3.806 -24.174 1.00 85.19 89 ILE A CA 1
ATOM 664 C C . ILE A 1 89 ? 9.638 2.958 -22.925 1.00 85.19 89 ILE A C 1
ATOM 666 O O . ILE A 1 89 ? 8.812 2.049 -22.944 1.00 85.19 89 ILE A O 1
ATOM 670 N N . TYR A 1 90 ? 10.380 3.227 -21.856 1.00 84.12 90 TYR A N 1
ATOM 671 C CA . TYR A 1 90 ? 10.254 2.500 -20.595 1.00 84.12 90 TYR A CA 1
ATOM 672 C C . TYR A 1 90 ? 9.197 3.142 -19.711 1.00 84.12 90 TYR A C 1
ATOM 674 O O . TYR A 1 90 ? 9.150 4.368 -19.598 1.00 84.12 90 TYR A O 1
ATOM 682 N N . ILE A 1 91 ? 8.380 2.314 -19.070 1.00 84.25 91 ILE A N 1
ATOM 683 C CA . ILE A 1 91 ? 7.330 2.743 -18.154 1.00 84.25 91 ILE A CA 1
ATOM 684 C C . ILE A 1 91 ? 7.439 1.911 -16.881 1.00 84.25 91 ILE A C 1
ATOM 686 O O . ILE A 1 91 ? 7.625 0.695 -16.935 1.00 84.25 91 ILE A O 1
ATOM 690 N N . THR A 1 92 ? 7.357 2.578 -15.738 1.00 84.06 92 THR A N 1
ATOM 691 C CA . THR A 1 92 ? 7.413 1.955 -14.415 1.00 84.06 92 THR A CA 1
ATOM 692 C C . THR A 1 92 ? 6.166 2.365 -13.642 1.00 84.06 92 THR A C 1
ATOM 694 O O . THR A 1 92 ? 6.039 3.562 -13.387 1.00 84.06 92 THR A O 1
ATOM 697 N N . PRO A 1 93 ? 5.264 1.431 -13.298 1.00 84.12 93 PRO A N 1
ATOM 698 C CA . PRO A 1 93 ? 4.112 1.733 -12.450 1.00 84.12 93 PRO A CA 1
ATOM 699 C C . PRO A 1 93 ? 4.574 2.051 -11.009 1.00 84.12 93 PRO A C 1
ATOM 701 O O . PRO A 1 93 ? 5.685 1.650 -10.621 1.00 84.12 93 PRO A O 1
ATOM 704 N N . LEU A 1 94 ? 3.792 2.840 -10.270 1.00 81.00 94 LEU A N 1
ATOM 705 C CA . LEU A 1 94 ? 4.130 3.363 -8.942 1.00 81.00 94 LEU A CA 1
ATOM 706 C C . LEU A 1 94 ? 3.161 2.975 -7.816 1.00 81.00 94 LEU A C 1
ATOM 708 O O . LEU A 1 94 ? 2.263 3.737 -7.491 1.00 81.00 94 LEU A O 1
ATOM 712 N N . ALA A 1 95 ? 3.477 1.870 -7.132 1.00 80.75 95 ALA A N 1
ATOM 713 C CA . ALA A 1 95 ? 2.635 1.333 -6.068 1.00 80.75 95 ALA A CA 1
ATOM 714 C C . ALA A 1 95 ? 2.292 2.387 -5.014 1.00 80.75 95 ALA A C 1
ATOM 716 O O . ALA A 1 95 ? 3.196 2.936 -4.364 1.00 80.75 95 ALA A O 1
ATOM 717 N N . ASP A 1 96 ? 1.002 2.595 -4.784 1.00 83.56 96 ASP A N 1
ATOM 718 C CA . ASP A 1 96 ? 0.513 3.490 -3.752 1.00 83.56 96 ASP A CA 1
ATOM 719 C C . ASP A 1 96 ? -0.448 2.791 -2.772 1.00 83.56 96 ASP A C 1
ATOM 721 O O . ASP A 1 96 ? -0.566 1.565 -2.730 1.00 83.56 96 ASP A O 1
ATOM 725 N N . ALA A 1 97 ? -1.026 3.575 -1.860 1.00 90.31 97 ALA A N 1
ATOM 726 C CA . ALA A 1 97 ? -1.964 3.074 -0.860 1.00 90.31 97 ALA A CA 1
ATOM 727 C C . ALA A 1 97 ? -3.418 3.450 -1.161 1.00 90.31 97 ALA A C 1
ATOM 729 O O . ALA A 1 97 ? -4.278 3.285 -0.291 1.00 90.31 97 ALA A O 1
ATOM 730 N N . ILE A 1 98 ? -3.696 4.021 -2.326 1.00 90.31 98 ILE A N 1
ATOM 731 C CA . ILE A 1 98 ? -5.019 4.440 -2.757 1.00 90.31 98 ILE A CA 1
ATOM 732 C C . ILE A 1 98 ? -5.705 3.221 -3.369 1.00 90.31 98 ILE A C 1
ATOM 734 O O . ILE A 1 98 ? -5.101 2.393 -4.030 1.00 90.31 98 ILE A O 1
ATOM 738 N N . VAL A 1 99 ? -6.996 3.067 -3.083 1.00 90.31 99 VAL A N 1
ATOM 739 C CA . VAL A 1 99 ? -7.787 2.027 -3.749 1.00 90.31 99 VAL A CA 1
ATOM 740 C C . VAL A 1 99 ? -8.434 2.656 -4.956 1.00 90.31 99 VAL A C 1
ATOM 742 O O . VAL A 1 99 ? -9.308 3.519 -4.825 1.00 90.31 99 VAL A O 1
ATOM 745 N N . GLU A 1 100 ? -8.037 2.187 -6.119 1.00 84.75 100 GLU A N 1
ATOM 746 C CA . GLU A 1 100 ? -8.511 2.689 -7.391 1.00 84.75 100 GLU A CA 1
ATOM 747 C C . GLU A 1 100 ? -8.897 1.556 -8.338 1.00 84.75 100 GLU A C 1
ATOM 749 O O . GLU A 1 100 ? -8.857 0.375 -8.001 1.00 84.75 100 GLU A O 1
ATOM 754 N N . GLY A 1 101 ? -9.461 1.932 -9.481 1.00 84.50 101 GLY A N 1
ATOM 755 C CA . GLY A 1 101 ? -9.792 0.972 -10.526 1.00 84.50 101 GLY A CA 1
ATOM 756 C C . GLY A 1 101 ? -8.664 0.875 -11.541 1.00 84.50 101 GLY A C 1
ATOM 757 O O . GLY A 1 101 ? -7.676 1.588 -11.450 1.00 84.50 101 GLY A O 1
ATOM 758 N N . ASP A 1 102 ? -8.872 0.052 -12.566 1.00 87.38 102 ASP A N 1
ATOM 759 C CA . ASP A 1 102 ? -7.973 0.038 -13.716 1.00 87.38 102 ASP A CA 1
ATOM 760 C C . ASP A 1 102 ? -7.869 1.429 -14.358 1.00 87.38 102 ASP A C 1
ATOM 762 O O . ASP A 1 102 ? -8.879 2.071 -14.685 1.00 87.38 102 ASP A O 1
ATOM 766 N N . GLU A 1 103 ? -6.638 1.837 -14.628 1.00 88.94 103 GLU A N 1
ATOM 767 C CA . GLU A 1 103 ? -6.308 3.084 -15.290 1.00 88.94 103 GLU A CA 1
ATOM 768 C C . GLU A 1 103 ? -5.675 2.851 -16.661 1.00 88.94 103 GLU A C 1
ATOM 770 O O . GLU A 1 103 ? -5.298 1.737 -17.027 1.00 88.94 103 GLU A O 1
ATOM 775 N N . THR A 1 104 ? -5.559 3.904 -17.471 1.00 89.88 104 THR A N 1
ATOM 776 C CA . THR A 1 104 ? -4.951 3.807 -18.798 1.00 89.88 104 THR A CA 1
ATOM 777 C C . THR A 1 104 ? -3.845 4.818 -19.030 1.00 89.88 104 THR A C 1
ATOM 779 O O . THR A 1 104 ? -3.948 5.976 -18.627 1.00 89.88 104 THR A O 1
ATOM 782 N N . ILE A 1 105 ? -2.825 4.382 -19.771 1.00 89.50 105 ILE A N 1
ATOM 783 C CA . ILE A 1 105 ? -1.820 5.232 -20.414 1.00 89.50 105 ILE A CA 1
ATOM 784 C C . ILE A 1 105 ? -1.994 5.075 -21.926 1.00 89.50 105 ILE A C 1
ATOM 786 O O . ILE A 1 105 ? -1.879 3.976 -22.465 1.00 89.50 105 ILE A O 1
ATOM 790 N N . GLU A 1 106 ? -2.247 6.170 -22.632 1.00 90.69 106 GLU A N 1
ATOM 791 C CA . GLU A 1 106 ? -2.310 6.222 -24.091 1.00 90.69 106 GLU A CA 1
ATOM 792 C C . GLU A 1 106 ? -1.111 7.004 -24.636 1.00 90.69 106 GLU A C 1
ATOM 794 O O . GLU A 1 106 ? -0.953 8.194 -24.352 1.00 90.69 106 GLU A O 1
ATOM 799 N N . ILE A 1 107 ? -0.279 6.337 -25.441 1.00 89.06 107 ILE A N 1
ATOM 800 C CA . ILE A 1 107 ? 0.911 6.920 -26.070 1.00 89.06 107 ILE A CA 1
ATOM 801 C C . ILE A 1 107 ? 0.648 7.091 -27.557 1.00 89.06 107 ILE A C 1
ATOM 803 O O . ILE A 1 107 ? 0.411 6.110 -28.258 1.00 89.06 107 ILE A O 1
ATOM 807 N N . THR A 1 108 ? 0.750 8.326 -28.046 1.00 88.75 108 THR A N 1
ATOM 808 C CA . THR A 1 108 ? 0.586 8.658 -29.467 1.00 88.75 108 THR A CA 1
ATOM 809 C C . THR A 1 108 ? 1.871 9.247 -30.037 1.00 88.75 108 THR A C 1
ATOM 811 O O . THR A 1 108 ? 2.317 10.305 -29.604 1.00 88.75 108 THR A O 1
ATOM 814 N N . LEU A 1 109 ? 2.457 8.603 -31.047 1.00 87.19 109 LEU A N 1
ATOM 815 C CA . LEU A 1 109 ? 3.607 9.151 -31.769 1.00 87.19 109 LEU A CA 1
ATOM 816 C C . LEU A 1 109 ? 3.187 10.375 -32.591 1.00 87.19 109 LEU A C 1
ATOM 818 O O . LEU A 1 109 ? 2.216 10.327 -33.352 1.00 87.19 109 LEU A O 1
ATOM 822 N N . GLN A 1 110 ? 3.947 11.463 -32.484 1.00 83.81 110 GLN A N 1
ATOM 823 C CA . GLN A 1 110 ? 3.701 12.674 -33.258 1.00 83.81 110 GLN A CA 1
ATOM 824 C C . GLN A 1 110 ? 4.252 12.531 -34.679 1.00 83.81 110 GLN A C 1
ATOM 826 O O . GLN A 1 110 ? 5.397 12.132 -34.888 1.00 83.81 110 GLN A O 1
ATOM 831 N N . SER A 1 111 ? 3.446 12.911 -35.674 1.00 65.44 111 SER A N 1
ATOM 832 C CA . SER A 1 111 ? 3.788 12.737 -37.092 1.00 65.44 111 SER A CA 1
ATOM 833 C C . SER A 1 111 ? 4.844 13.710 -37.633 1.00 65.44 111 SER A C 1
ATOM 835 O O . SER A 1 111 ? 5.319 13.563 -38.760 1.00 65.44 111 SER A O 1
ATOM 837 N N . GLU A 1 112 ? 5.196 14.731 -36.848 1.00 64.56 112 GLU A N 1
ATOM 838 C CA . GLU A 1 112 ? 6.233 15.709 -37.168 1.00 64.56 112 GLU A CA 1
ATOM 839 C C . GLU A 1 112 ? 7.329 15.653 -36.108 1.00 64.56 112 GLU A C 1
ATOM 841 O O . GLU A 1 112 ? 7.205 16.197 -35.012 1.00 64.56 112 GLU A O 1
ATOM 846 N N . THR A 1 113 ? 8.431 14.997 -36.447 1.00 54.75 113 THR A N 1
ATOM 847 C CA . THR A 1 113 ? 9.602 14.927 -35.585 1.00 54.75 113 THR A CA 1
ATOM 848 C C . THR A 1 113 ? 10.672 15.866 -36.121 1.00 54.75 113 THR A C 1
ATOM 850 O O . THR A 1 113 ? 11.137 15.716 -37.253 1.00 54.75 113 THR A O 1
ATOM 853 N N . VAL A 1 114 ? 11.043 16.876 -35.337 1.00 52.88 114 VAL A N 1
ATOM 854 C CA . VAL A 1 114 ? 12.090 17.828 -35.721 1.00 52.88 114 VAL A CA 1
ATOM 855 C C . VAL A 1 114 ? 13.435 17.114 -35.627 1.00 52.88 114 VAL A C 1
ATOM 857 O O . VAL A 1 114 ? 13.814 16.643 -34.557 1.00 52.88 114 VAL A O 1
ATOM 860 N N . PHE A 1 115 ? 14.168 17.044 -36.741 1.00 47.97 115 PHE A N 1
ATOM 861 C CA . PHE A 1 115 ? 15.553 16.582 -36.734 1.00 47.97 115 PHE A CA 1
ATOM 862 C C . PHE A 1 115 ? 16.342 17.419 -35.718 1.00 47.97 115 PHE A C 1
ATOM 864 O O . PHE A 1 115 ? 16.306 18.652 -35.772 1.00 47.97 115 PHE A O 1
ATOM 871 N N . GLY A 1 116 ? 17.012 16.751 -34.775 1.00 43.97 116 GLY A N 1
ATOM 872 C CA . GLY A 1 116 ? 17.783 17.400 -33.720 1.00 43.97 116 GLY A CA 1
ATOM 873 C C . GLY A 1 116 ? 18.689 18.489 -34.293 1.00 43.97 116 GLY A C 1
ATOM 874 O O . GLY A 1 116 ? 19.390 18.287 -35.285 1.00 43.97 116 GLY A O 1
ATOM 875 N N . LEU A 1 117 ? 18.630 19.659 -33.667 1.00 46.25 117 LEU A N 1
ATOM 876 C CA . LEU A 1 117 ? 19.333 20.882 -34.023 1.00 46.25 117 LEU A CA 1
ATOM 877 C C . LEU A 1 117 ? 20.866 20.692 -33.941 1.00 46.25 117 LEU A C 1
ATOM 879 O O . LEU A 1 117 ? 21.512 21.165 -33.016 1.00 46.25 117 LEU A O 1
ATOM 883 N N . PHE A 1 118 ? 21.476 20.029 -34.923 1.00 41.88 118 PHE A N 1
ATOM 884 C CA . PHE A 1 118 ? 22.929 19.996 -35.110 1.00 41.88 118 PHE A CA 1
ATOM 885 C C . PHE A 1 118 ? 23.294 20.354 -36.555 1.00 41.88 118 PHE A C 1
ATOM 887 O O . PHE A 1 118 ? 23.932 19.596 -37.274 1.00 41.88 118 PHE A O 1
ATOM 894 N N . GLY A 1 119 ? 22.934 21.576 -36.955 1.00 38.50 119 GLY A N 1
ATOM 895 C CA . GLY A 1 119 ? 23.798 22.345 -37.852 1.00 38.50 119 GLY A CA 1
ATOM 896 C C . GLY A 1 119 ? 23.527 22.339 -39.355 1.00 38.50 119 GLY A C 1
ATOM 897 O O . GLY A 1 119 ? 24.383 22.867 -40.057 1.00 38.50 119 GLY A O 1
ATOM 898 N N . ASP A 1 120 ? 22.381 21.876 -39.863 1.00 39.69 120 ASP A N 1
ATOM 899 C CA . ASP A 1 120 ? 21.995 22.215 -41.243 1.00 39.69 120 ASP A CA 1
ATOM 900 C C . ASP A 1 120 ? 20.499 22.558 -41.353 1.00 39.69 120 ASP A C 1
ATOM 902 O O . ASP A 1 120 ? 19.647 21.746 -40.984 1.00 39.69 120 ASP A O 1
ATOM 906 N N . PRO A 1 121 ? 20.133 23.769 -41.816 1.00 44.34 121 PRO A N 1
ATOM 907 C CA . PRO A 1 121 ? 18.774 24.044 -42.225 1.00 44.34 121 PRO A CA 1
ATOM 908 C C . PRO A 1 121 ? 18.593 23.490 -43.641 1.00 44.34 121 PRO A C 1
ATOM 910 O O . PRO A 1 121 ? 19.386 23.826 -44.515 1.00 44.34 121 PRO A O 1
ATOM 913 N N . LEU A 1 122 ? 17.493 22.760 -43.862 1.00 42.12 122 LEU A N 1
ATOM 914 C CA . LEU A 1 122 ? 16.820 22.458 -45.144 1.00 42.12 122 LEU A CA 1
ATOM 915 C C . LEU A 1 122 ? 16.724 20.946 -45.473 1.00 42.12 122 LEU A C 1
ATOM 917 O O . LEU A 1 122 ? 17.702 20.287 -45.794 1.00 42.12 122 LEU A O 1
ATOM 921 N N . GLU A 1 123 ? 15.471 20.465 -45.494 1.00 44.62 123 GLU A N 1
ATOM 922 C CA . GLU A 1 123 ? 14.924 19.396 -46.363 1.00 44.62 123 GLU A CA 1
ATOM 923 C C . GLU A 1 123 ? 14.882 17.911 -45.928 1.00 44.62 123 GLU A C 1
ATOM 925 O O . GLU A 1 123 ? 14.303 17.120 -46.675 1.00 44.62 123 GLU A O 1
ATOM 930 N N . ASN A 1 124 ? 15.294 17.516 -44.716 1.00 44.81 124 ASN A N 1
ATOM 931 C CA . ASN A 1 124 ? 15.087 16.135 -44.218 1.00 44.81 124 ASN A CA 1
ATOM 932 C C . ASN A 1 124 ? 13.976 16.019 -43.155 1.00 44.81 124 ASN A C 1
ATOM 934 O O . ASN A 1 124 ? 14.179 15.449 -42.086 1.00 44.81 124 ASN A O 1
ATOM 938 N N . ASN A 1 125 ? 12.768 16.520 -43.452 1.00 48.38 125 ASN A N 1
ATOM 939 C CA . ASN A 1 125 ? 11.591 16.111 -42.676 1.00 48.38 125 ASN A CA 1
ATOM 940 C C . ASN A 1 125 ? 11.350 14.617 -42.933 1.00 48.38 125 ASN A C 1
ATOM 942 O O . ASN A 1 125 ? 10.843 14.239 -43.996 1.00 48.38 125 ASN A O 1
ATOM 946 N N . ILE A 1 126 ? 11.750 13.781 -41.977 1.00 57.22 126 ILE A N 1
ATOM 947 C CA . ILE A 1 126 ? 11.280 12.403 -41.886 1.00 57.22 126 ILE A CA 1
ATOM 948 C C . ILE A 1 126 ? 9.859 12.491 -41.342 1.00 57.22 126 ILE A C 1
ATOM 950 O O . ILE A 1 126 ? 9.634 12.983 -40.239 1.00 57.22 126 ILE A O 1
ATOM 954 N N . PHE A 1 127 ? 8.895 12.082 -42.161 1.00 57.91 127 PHE A N 1
ATOM 955 C CA . PHE A 1 127 ? 7.517 11.943 -41.713 1.00 57.91 127 PHE A CA 1
ATOM 956 C C . PHE A 1 127 ? 7.393 10.582 -41.044 1.00 57.91 127 PHE A C 1
ATOM 958 O O . PHE A 1 127 ? 7.537 9.557 -41.715 1.00 57.91 127 PHE A O 1
ATOM 965 N N . VAL A 1 128 ? 7.157 10.605 -39.735 1.00 65.50 128 VAL A N 1
ATOM 966 C CA . VAL A 1 128 ? 6.798 9.424 -38.956 1.00 65.50 128 VAL A CA 1
ATOM 967 C C . VAL A 1 128 ? 5.280 9.283 -39.034 1.00 65.50 128 VAL A C 1
ATOM 969 O O . VAL A 1 128 ? 4.555 10.258 -38.843 1.00 65.50 128 VAL A O 1
ATOM 972 N N . ASN A 1 129 ? 4.761 8.106 -39.376 1.00 68.56 129 ASN A N 1
ATOM 973 C CA . ASN A 1 129 ? 3.315 7.884 -39.282 1.00 68.56 129 ASN A CA 1
ATOM 974 C C . ASN A 1 129 ? 2.900 7.867 -37.802 1.00 68.56 129 ASN A C 1
ATOM 976 O O . ASN A 1 129 ? 3.580 7.260 -36.981 1.00 68.56 129 ASN A O 1
ATOM 980 N N . SER A 1 130 ? 1.786 8.520 -37.459 1.00 71.06 130 SER A N 1
ATOM 981 C CA . SER A 1 130 ? 1.255 8.468 -36.094 1.00 71.06 130 SER A CA 1
ATOM 982 C C . SER A 1 130 ? 0.810 7.040 -35.767 1.00 71.06 130 SER A C 1
ATOM 984 O O . SER A 1 130 ? -0.044 6.494 -36.471 1.00 71.06 130 SER A O 1
ATOM 986 N N . GLY A 1 131 ? 1.351 6.470 -34.695 1.00 77.38 131 GLY A N 1
ATOM 987 C CA . GLY A 1 131 ? 0.869 5.243 -34.062 1.00 77.38 131 GLY A CA 1
ATOM 988 C C . GLY A 1 131 ? 0.332 5.569 -32.672 1.00 77.38 131 GLY A C 1
ATOM 989 O O . GLY A 1 131 ? 0.882 6.448 -32.012 1.00 77.38 131 GLY A O 1
ATOM 990 N N . THR A 1 132 ? -0.734 4.892 -32.243 1.00 83.38 132 THR A N 1
ATOM 991 C CA . THR A 1 132 ? -1.225 4.963 -30.859 1.00 83.38 132 THR A CA 1
ATOM 992 C C . THR A 1 132 ? -1.204 3.575 -30.237 1.00 83.38 132 THR A C 1
ATOM 994 O O . THR A 1 132 ? -1.481 2.587 -30.921 1.00 83.38 132 THR A O 1
ATOM 997 N N . THR A 1 133 ? -0.880 3.507 -28.953 1.00 84.69 133 THR A N 1
ATOM 998 C CA . THR A 1 133 ? -1.051 2.309 -28.134 1.00 84.69 133 THR A CA 1
ATOM 999 C C . THR A 1 133 ? -1.676 2.684 -26.801 1.00 84.69 133 THR A C 1
ATOM 1001 O O . THR A 1 133 ? -1.462 3.786 -26.292 1.00 84.69 133 THR A O 1
ATOM 1004 N N . THR A 1 134 ? -2.428 1.751 -26.229 1.00 83.56 134 THR A N 1
ATOM 1005 C CA . THR A 1 134 ? -3.040 1.899 -24.912 1.00 83.56 134 THR A CA 1
ATOM 1006 C C . THR A 1 134 ? -2.523 0.802 -24.001 1.00 83.56 134 THR A C 1
ATOM 1008 O O . THR A 1 134 ? -2.522 -0.374 -24.367 1.00 83.56 134 THR A O 1
ATOM 1011 N N . ILE A 1 135 ? -2.110 1.205 -22.810 1.00 84.31 135 ILE A N 1
ATOM 1012 C CA . ILE A 1 135 ? -1.720 0.336 -21.711 1.00 84.31 135 ILE A CA 1
ATOM 1013 C C . ILE A 1 135 ? -2.760 0.466 -20.613 1.00 84.31 135 ILE A C 1
ATOM 1015 O O . ILE A 1 135 ? -3.262 1.567 -20.382 1.00 84.31 135 ILE A O 1
ATOM 1019 N N . THR A 1 136 ? -3.065 -0.647 -19.952 1.00 85.38 136 THR A N 1
ATOM 1020 C CA . THR A 1 136 ? -3.921 -0.668 -18.770 1.00 85.38 136 THR A CA 1
ATOM 1021 C C . THR A 1 136 ? -3.051 -0.913 -17.543 1.00 85.38 136 THR A C 1
ATOM 1023 O O . THR A 1 136 ? -2.353 -1.926 -17.474 1.00 85.38 136 THR A O 1
ATOM 1026 N N . LEU A 1 137 ? -3.077 0.028 -16.603 1.00 83.94 137 LEU A N 1
ATOM 1027 C CA . LEU A 1 137 ? -2.540 -0.170 -15.264 1.00 83.94 137 LEU A CA 1
ATOM 1028 C C . LEU A 1 137 ? -3.647 -0.771 -14.404 1.00 83.94 137 LEU A C 1
ATOM 1030 O O . LEU A 1 137 ? -4.777 -0.289 -14.433 1.00 83.94 137 LEU A O 1
ATOM 1034 N N . THR A 1 138 ? -3.329 -1.829 -13.678 1.00 84.31 138 THR A N 1
ATOM 1035 C CA . THR A 1 138 ? -4.239 -2.482 -12.742 1.00 84.31 138 THR A CA 1
ATOM 1036 C C . THR A 1 138 ? -3.723 -2.263 -11.338 1.00 84.31 138 THR A C 1
ATOM 1038 O O . THR A 1 138 ? -2.536 -2.490 -11.074 1.00 84.31 138 THR A O 1
ATOM 1041 N N . ASP A 1 139 ? -4.630 -1.852 -10.456 1.00 84.50 139 ASP A N 1
ATOM 1042 C CA . ASP A 1 139 ? -4.333 -1.697 -9.040 1.00 84.50 139 ASP A CA 1
ATOM 1043 C C . ASP A 1 139 ? -3.758 -3.003 -8.470 1.00 84.50 139 ASP A C 1
ATOM 1045 O O . ASP A 1 139 ? -4.126 -4.120 -8.843 1.00 84.50 139 ASP A O 1
ATOM 1049 N N . SER A 1 140 ? -2.807 -2.837 -7.565 1.00 80.69 140 SER A N 1
ATOM 1050 C CA . SER A 1 140 ? -2.106 -3.899 -6.863 1.00 80.69 140 SER A CA 1
ATOM 1051 C C . SER A 1 140 ? -3.054 -4.826 -6.081 1.00 80.69 140 SER A C 1
ATOM 1053 O O . SER A 1 140 ? -2.737 -6.003 -5.912 1.00 80.69 140 SER A O 1
ATOM 1055 N N . GLU A 1 141 ? -4.205 -4.318 -5.625 1.00 83.50 141 GLU A N 1
ATOM 1056 C CA . GLU A 1 141 ? -5.090 -4.940 -4.627 1.00 83.50 141 GLU A CA 1
ATOM 1057 C C . GLU A 1 141 ? -4.421 -5.177 -3.251 1.00 83.50 141 GLU A C 1
ATOM 1059 O O . GLU A 1 141 ? -4.994 -5.850 -2.386 1.00 83.50 141 GLU A O 1
ATOM 1064 N N . ASP A 1 142 ? -3.229 -4.615 -3.003 1.00 83.81 142 ASP A N 1
ATOM 1065 C CA . ASP A 1 142 ? -2.513 -4.760 -1.724 1.00 83.81 142 ASP A CA 1
ATOM 1066 C C . ASP A 1 142 ? -3.214 -4.014 -0.584 1.00 83.81 142 ASP A C 1
ATOM 1068 O O . ASP A 1 142 ? -3.172 -4.430 0.582 1.00 83.81 142 ASP A O 1
ATOM 1072 N N . TYR A 1 143 ? -3.896 -2.924 -0.927 1.00 89.94 143 TYR A N 1
ATOM 1073 C CA . TYR A 1 143 ? -4.726 -2.151 -0.021 1.00 89.94 143 TYR A CA 1
ATOM 1074 C C . TYR A 1 143 ? -6.197 -2.356 -0.369 1.00 89.94 143 TYR A C 1
ATOM 1076 O O . TYR A 1 143 ? -6.599 -2.454 -1.521 1.00 89.94 143 TYR A O 1
ATOM 1084 N N . THR A 1 144 ? -7.039 -2.418 0.658 1.00 92.12 144 THR A N 1
ATOM 1085 C CA . THR A 1 144 ? -8.494 -2.490 0.493 1.00 92.12 144 THR A CA 1
ATOM 1086 C C . THR A 1 144 ? -9.130 -1.428 1.365 1.00 92.12 144 THR A C 1
ATOM 1088 O O . THR A 1 144 ? -8.683 -1.198 2.489 1.00 92.12 144 THR A O 1
ATOM 1091 N N . ALA A 1 145 ? -10.162 -0.748 0.868 1.00 95.12 145 ALA A N 1
ATOM 1092 C CA . ALA A 1 145 ? -10.806 0.317 1.623 1.00 95.12 145 ALA A CA 1
ATOM 1093 C C . ALA A 1 145 ? -11.587 -0.271 2.802 1.00 95.12 145 ALA A C 1
ATOM 1095 O O . ALA A 1 145 ? -12.398 -1.189 2.654 1.00 95.12 145 ALA A O 1
ATOM 1096 N N . GLY A 1 146 ? -11.336 0.262 3.993 1.00 95.88 146 GLY A N 1
ATOM 1097 C CA . GLY A 1 146 ? -11.757 -0.374 5.233 1.00 95.88 146 GLY A CA 1
ATOM 1098 C C . GLY A 1 146 ? -11.482 0.486 6.456 1.00 95.88 146 GLY A C 1
ATOM 1099 O O . GLY A 1 146 ? -10.705 1.440 6.426 1.00 95.88 146 GLY A O 1
ATOM 1100 N N . VAL A 1 147 ? -12.146 0.135 7.557 1.00 97.19 147 VAL A N 1
ATOM 1101 C CA . VAL A 1 147 ? -11.889 0.708 8.881 1.00 97.19 147 VAL A CA 1
ATOM 1102 C C . VAL A 1 147 ? -11.289 -0.393 9.742 1.00 97.19 147 VAL A C 1
ATOM 1104 O O . VAL A 1 147 ? -11.991 -1.322 10.142 1.00 97.19 147 VAL A O 1
ATOM 1107 N N . ALA A 1 148 ? -9.995 -0.287 10.027 1.00 96.88 148 ALA A N 1
ATOM 1108 C CA . ALA A 1 148 ? -9.311 -1.191 10.937 1.00 96.88 148 ALA A CA 1
ATOM 1109 C C . ALA A 1 148 ? -9.528 -0.730 12.375 1.00 96.88 148 ALA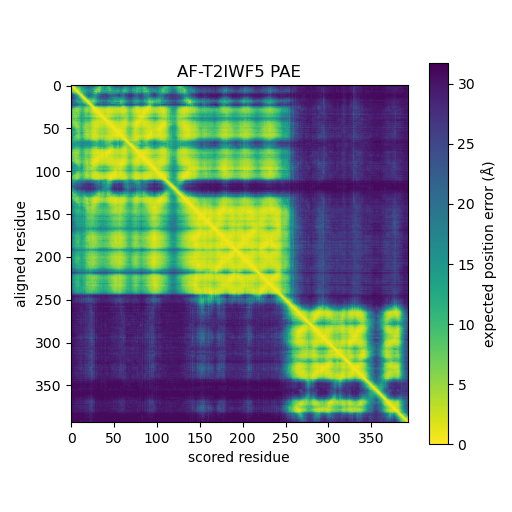 A C 1
ATOM 1111 O O . ALA A 1 148 ? -9.274 0.425 12.724 1.00 96.88 148 ALA A O 1
ATOM 1112 N N . ILE A 1 149 ? -9.968 -1.656 13.220 1.00 97.62 149 ILE A N 1
ATOM 1113 C CA . ILE A 1 149 ? -10.196 -1.419 14.641 1.00 97.62 149 ILE A CA 1
ATOM 1114 C C . ILE A 1 149 ? -9.369 -2.439 15.400 1.00 97.62 149 ILE A C 1
ATOM 1116 O O . ILE A 1 149 ? -9.523 -3.643 15.202 1.00 97.62 149 ILE A O 1
ATOM 1120 N N . VAL A 1 150 ? -8.498 -1.951 16.274 1.00 96.06 150 VAL A N 1
ATOM 1121 C CA . VAL A 1 150 ? -7.658 -2.787 17.126 1.00 96.06 150 VAL A CA 1
ATOM 1122 C C . VAL A 1 150 ? -7.956 -2.504 18.586 1.00 96.06 150 VAL A C 1
ATOM 1124 O O . VAL A 1 150 ? -8.264 -1.378 18.975 1.00 96.06 150 VAL A O 1
ATOM 1127 N N . ASP A 1 151 ? -7.882 -3.537 19.410 1.00 92.88 151 ASP A N 1
ATOM 1128 C CA . ASP A 1 151 ? -8.033 -3.394 20.849 1.00 92.88 151 ASP A CA 1
ATOM 1129 C C . ASP A 1 151 ? -6.821 -2.697 21.496 1.00 92.88 151 ASP A C 1
ATOM 1131 O O . ASP A 1 151 ? -5.839 -2.336 20.845 1.00 92.88 151 ASP A O 1
ATOM 1135 N N . ILE A 1 152 ? -6.867 -2.539 22.821 1.00 89.25 152 ILE A N 1
ATOM 1136 C CA . ILE A 1 152 ? -5.787 -1.938 23.619 1.00 89.25 152 ILE A CA 1
ATOM 1137 C C . ILE A 1 152 ? -4.426 -2.662 23.500 1.00 89.25 152 ILE A C 1
ATOM 1139 O O . ILE A 1 152 ? -3.400 -2.128 23.917 1.00 89.25 152 ILE A O 1
ATOM 1143 N N . PHE A 1 153 ? -4.391 -3.879 22.957 1.00 87.50 153 PHE A N 1
ATOM 1144 C CA . PHE A 1 153 ? -3.179 -4.668 22.738 1.00 87.50 153 PHE A CA 1
ATOM 1145 C C . PHE A 1 153 ? -2.685 -4.629 21.287 1.00 87.50 153 PHE A C 1
ATOM 1147 O O . PHE A 1 153 ? -1.618 -5.188 21.015 1.00 87.50 153 PHE A O 1
ATOM 1154 N N . GLY A 1 154 ? -3.413 -3.954 20.393 1.00 90.88 154 GLY A N 1
ATOM 1155 C CA . GLY A 1 154 ? -3.111 -3.873 18.968 1.00 90.88 154 GLY A CA 1
ATOM 1156 C C . GLY A 1 154 ? -3.590 -5.084 18.165 1.00 90.88 154 GLY A C 1
ATOM 1157 O O . GLY A 1 154 ? -3.151 -5.255 17.032 1.00 90.88 154 GLY A O 1
ATOM 1158 N N . GLU A 1 155 ? -4.453 -5.934 18.728 1.00 91.06 155 GLU A N 1
ATOM 1159 C CA . GLU A 1 155 ? -5.050 -7.055 17.995 1.00 91.06 155 GLU A CA 1
ATOM 1160 C C . GLU A 1 155 ? -6.372 -6.629 17.349 1.00 91.06 155 GLU A C 1
ATOM 1162 O O . GLU A 1 155 ? -7.149 -5.877 17.939 1.00 91.06 155 GLU A O 1
ATOM 1167 N N . GLU A 1 156 ? -6.637 -7.127 16.142 1.00 94.00 156 GLU A N 1
ATOM 1168 C CA . GLU A 1 156 ? -7.851 -6.813 15.387 1.00 94.00 156 GLU A CA 1
ATOM 1169 C C . GLU A 1 156 ? -9.118 -7.178 16.170 1.00 94.00 156 GLU A C 1
ATOM 1171 O O . GLU A 1 156 ? -9.245 -8.278 16.725 1.00 94.00 156 GLU A O 1
ATOM 1176 N N . VAL A 1 157 ? -10.078 -6.255 16.195 1.00 93.88 157 VAL A N 1
ATOM 1177 C CA . VAL A 1 157 ? -11.382 -6.465 16.818 1.00 93.88 157 VAL A CA 1
ATOM 1178 C C . VAL A 1 157 ? -12.264 -7.281 15.885 1.00 93.88 157 VAL A C 1
ATOM 1180 O O . VAL A 1 157 ? -12.656 -6.836 14.811 1.00 93.88 157 VAL A O 1
ATOM 1183 N N . THR A 1 158 ? -12.633 -8.477 16.329 1.00 90.56 158 THR A N 1
ATOM 1184 C CA . THR A 1 158 ? -13.483 -9.408 15.574 1.00 90.56 158 THR A CA 1
ATOM 1185 C C . THR A 1 158 ? -14.523 -10.042 16.494 1.00 90.56 158 THR A C 1
ATOM 1187 O O . THR A 1 158 ? -14.490 -9.871 17.711 1.00 90.56 158 THR A O 1
ATOM 1190 N N . THR A 1 159 ? -15.420 -10.876 15.966 1.00 86.19 159 THR A N 1
ATOM 1191 C CA . THR A 1 159 ? -16.331 -11.674 16.813 1.00 86.19 159 THR A CA 1
ATOM 1192 C C . THR A 1 159 ? -15.573 -12.595 17.781 1.00 86.19 159 THR A C 1
ATOM 1194 O O . THR A 1 159 ? -16.034 -12.877 18.891 1.00 86.19 159 THR A O 1
ATOM 1197 N N . ASN A 1 160 ? -14.383 -13.049 17.376 1.00 86.56 160 ASN A N 1
ATOM 1198 C CA . ASN A 1 160 ? -13.494 -13.873 18.191 1.00 86.56 160 ASN A CA 1
ATOM 1199 C C . ASN A 1 160 ? -12.572 -13.041 19.087 1.00 86.56 160 ASN A C 1
ATOM 1201 O O . ASN A 1 160 ? -12.002 -13.601 20.020 1.00 86.56 160 ASN A O 1
ATOM 1205 N N . ASN A 1 161 ? -12.477 -11.733 18.867 1.00 88.38 161 ASN A N 1
ATOM 1206 C CA . ASN A 1 161 ? -11.748 -10.793 19.707 1.00 88.38 161 ASN A CA 1
ATOM 1207 C C . ASN A 1 161 ? -12.560 -9.495 19.913 1.00 88.38 161 ASN A C 1
ATOM 1209 O O . ASN A 1 161 ? -12.220 -8.464 19.340 1.00 88.38 161 ASN A O 1
ATOM 1213 N N . PRO A 1 162 ? -13.676 -9.530 20.663 1.00 90.94 162 PRO A N 1
ATOM 1214 C CA . PRO A 1 162 ? -14.469 -8.339 20.929 1.00 90.94 162 PRO A CA 1
ATOM 1215 C C . PRO A 1 162 ? -13.754 -7.423 21.921 1.00 90.94 162 PRO A C 1
ATOM 1217 O O . PRO A 1 162 ? -12.893 -7.854 22.696 1.00 90.94 162 PRO A O 1
ATOM 1220 N N . LEU A 1 163 ? -14.188 -6.167 21.956 1.00 91.50 163 LEU A N 1
ATOM 1221 C CA . LEU A 1 163 ? -13.730 -5.212 22.954 1.00 91.50 163 LEU A CA 1
ATOM 1222 C C . LEU A 1 163 ? -14.235 -5.608 24.341 1.00 91.50 163 LEU A C 1
ATOM 1224 O O . LEU A 1 163 ? -15.363 -6.072 24.499 1.00 91.50 163 LEU A O 1
ATOM 1228 N N . VAL A 1 164 ? -13.408 -5.400 25.360 1.00 88.12 164 VAL A N 1
ATOM 1229 C CA . VAL A 1 164 ? -13.731 -5.748 26.749 1.00 88.12 164 VAL A CA 1
ATOM 1230 C C . VAL A 1 164 ? -13.763 -4.477 27.588 1.00 88.12 164 VAL A C 1
ATOM 1232 O O . VAL A 1 164 ? -12.910 -3.599 27.423 1.00 88.12 164 VAL A O 1
ATOM 1235 N N . ILE A 1 165 ? -14.748 -4.372 28.481 1.00 88.62 165 ILE A N 1
ATOM 1236 C CA . ILE A 1 165 ? -14.800 -3.293 29.474 1.00 88.62 165 ILE A CA 1
ATOM 1237 C C . ILE A 1 165 ? -13.979 -3.646 30.714 1.00 88.62 165 ILE A C 1
ATOM 1239 O O . ILE A 1 165 ? -13.970 -4.785 31.180 1.00 88.62 165 ILE A O 1
ATOM 1243 N N . ASN A 1 166 ? -13.297 -2.653 31.271 1.00 85.19 166 ASN A N 1
ATOM 1244 C CA . ASN A 1 166 ? -12.603 -2.770 32.546 1.00 85.19 166 ASN A CA 1
ATOM 1245 C C . ASN A 1 166 ? -13.579 -2.644 33.736 1.00 85.19 166 ASN A C 1
ATOM 1247 O O . ASN A 1 166 ? -14.773 -2.389 33.573 1.00 85.19 166 ASN A O 1
ATOM 1251 N N . GLU A 1 167 ? -13.050 -2.767 34.957 1.00 82.69 167 GLU A N 1
ATOM 1252 C CA . GLU A 1 167 ? -13.820 -2.682 36.211 1.00 82.69 167 GLU A CA 1
ATOM 1253 C C . GLU A 1 167 ? -14.590 -1.358 36.394 1.00 82.69 167 GLU A C 1
ATOM 1255 O O . GLU A 1 167 ? -15.534 -1.298 37.180 1.00 82.69 167 GLU A O 1
ATOM 1260 N N . ASN A 1 168 ? -14.213 -0.304 35.664 1.00 84.94 168 ASN A N 1
ATOM 1261 C CA . ASN A 1 168 ? -14.850 1.011 35.703 1.00 84.94 168 ASN A CA 1
ATOM 1262 C C . ASN A 1 168 ? -15.902 1.205 34.591 1.00 84.94 168 ASN A C 1
ATOM 1264 O O . ASN A 1 168 ? -16.408 2.316 34.429 1.00 84.94 168 ASN A O 1
ATOM 1268 N N . GLY A 1 169 ? -16.220 0.167 33.807 1.00 87.31 169 GLY A N 1
ATOM 1269 C CA . GLY A 1 169 ? -17.136 0.273 32.666 1.00 87.31 169 GLY A CA 1
ATOM 1270 C C . GLY A 1 169 ? -16.549 1.080 31.507 1.00 87.31 169 GLY A C 1
ATOM 1271 O O . GLY A 1 169 ? -17.264 1.822 30.831 1.00 87.31 169 GLY A O 1
ATOM 1272 N N . GLU A 1 170 ? -15.233 0.997 31.316 1.00 90.19 170 GLU A N 1
ATOM 1273 C CA . GLU A 1 170 ? -14.498 1.706 30.271 1.00 90.19 170 GLU A CA 1
ATOM 1274 C C . GLU A 1 170 ? -13.798 0.728 29.326 1.00 90.19 170 GLU A C 1
ATOM 1276 O O . GLU A 1 170 ? -13.277 -0.299 29.759 1.00 90.19 170 GLU A O 1
ATOM 1281 N N . THR A 1 171 ? -13.734 1.079 28.044 1.00 90.81 171 THR A N 1
ATOM 1282 C CA . THR A 1 171 ? -12.919 0.374 27.051 1.00 90.81 171 THR A CA 1
ATOM 1283 C C . THR A 1 171 ? -12.113 1.369 26.217 1.00 90.81 171 THR A C 1
ATOM 1285 O O . THR A 1 171 ? -12.566 2.491 25.968 1.00 90.81 171 THR A O 1
ATOM 1288 N N . ILE A 1 172 ? -10.908 0.957 25.822 1.00 92.19 172 ILE A N 1
ATOM 1289 C CA . ILE A 1 172 ? -9.995 1.721 24.970 1.00 92.19 172 ILE A CA 1
ATOM 1290 C C . ILE A 1 172 ? -9.667 0.858 23.758 1.00 92.19 172 ILE A C 1
ATOM 1292 O O . ILE A 1 172 ? -9.386 -0.334 23.898 1.00 92.19 172 ILE A O 1
ATOM 1296 N N . TYR A 1 173 ? -9.711 1.470 22.585 1.00 95.38 173 TYR A N 1
ATOM 1297 C CA . TYR A 1 173 ? -9.370 0.846 21.316 1.00 95.38 173 TYR A CA 1
ATOM 1298 C C . TYR A 1 173 ? -8.843 1.905 20.355 1.00 95.38 173 TYR A C 1
ATOM 1300 O O . TYR A 1 173 ? -9.026 3.099 20.585 1.00 95.38 173 TYR A O 1
ATOM 1308 N N . SER A 1 174 ? -8.200 1.470 19.282 1.00 97.56 174 SER A N 1
ATOM 1309 C CA . SER A 1 174 ? -7.624 2.361 18.282 1.00 97.56 174 SER A CA 1
ATOM 1310 C C . SER A 1 174 ? -8.182 2.057 16.905 1.00 97.56 174 SER A C 1
ATOM 1312 O O . SER A 1 174 ? -8.504 0.913 16.587 1.00 97.56 174 SER A O 1
ATOM 1314 N N . VAL A 1 175 ? -8.298 3.097 16.087 1.00 97.81 175 VAL A N 1
ATOM 1315 C CA . VAL A 1 175 ? -8.910 3.026 14.760 1.00 97.81 175 VAL A CA 1
ATOM 1316 C C . VAL A 1 175 ? -8.002 3.685 13.737 1.00 97.81 175 VAL A C 1
ATOM 1318 O O . VAL A 1 175 ? -7.419 4.730 14.019 1.00 97.81 175 VAL A O 1
ATOM 1321 N N . LYS A 1 176 ? -7.911 3.096 12.548 1.00 97.75 176 LYS A N 1
ATOM 1322 C CA . LYS A 1 176 ? -7.318 3.712 11.357 1.00 97.75 176 LYS A CA 1
ATOM 1323 C C . LYS A 1 176 ? -8.059 3.257 10.097 1.00 97.75 176 LYS A C 1
ATOM 1325 O O . LYS A 1 176 ? -8.907 2.365 10.178 1.00 97.75 176 LYS A O 1
ATOM 1330 N N . LEU A 1 177 ? -7.757 3.852 8.949 1.00 98.06 177 LEU A N 1
ATOM 1331 C CA . LEU A 1 177 ? -8.209 3.328 7.659 1.00 98.06 177 LEU A CA 1
ATOM 1332 C C . LEU A 1 177 ? -7.200 2.305 7.122 1.00 98.06 177 LEU A C 1
ATOM 1334 O O . LEU A 1 177 ? -6.048 2.271 7.556 1.00 98.06 177 LEU A O 1
ATOM 1338 N N . THR A 1 178 ? -7.642 1.442 6.211 1.00 96.44 178 THR A N 1
ATOM 1339 C CA . THR A 1 178 ? -6.796 0.405 5.590 1.00 96.44 178 THR A CA 1
ATOM 1340 C C . THR A 1 178 ? -6.288 0.775 4.199 1.00 96.44 178 THR A C 1
ATOM 1342 O O . THR A 1 178 ? -5.498 0.021 3.647 1.00 96.44 178 THR A O 1
ATOM 1345 N N . SER A 1 179 ? -6.695 1.928 3.662 1.00 96.56 179 SER A N 1
ATOM 1346 C CA . SER A 1 179 ? -6.139 2.541 2.452 1.00 96.56 179 SER A CA 1
ATOM 1347 C C . SER A 1 179 ? -6.184 4.072 2.557 1.00 96.56 179 SER A C 1
ATOM 1349 O O . SER A 1 179 ? -6.918 4.627 3.383 1.00 96.56 179 SER A O 1
ATOM 1351 N N . GLN A 1 180 ? -5.418 4.771 1.728 1.00 96.06 180 GLN A N 1
ATOM 1352 C CA . GLN A 1 180 ? -5.467 6.220 1.614 1.00 96.06 180 GLN A CA 1
ATOM 1353 C C . GLN A 1 180 ? -6.782 6.660 0.949 1.00 96.06 180 GLN A C 1
ATOM 1355 O O . GLN A 1 180 ? -7.111 6.184 -0.137 1.00 96.06 180 GLN A O 1
ATOM 1360 N N . PRO A 1 181 ? -7.562 7.561 1.572 1.00 96.38 181 PRO A N 1
ATOM 1361 C CA . PRO A 1 181 ? -8.770 8.090 0.957 1.00 96.38 181 PRO A CA 1
ATOM 1362 C C . PRO A 1 181 ? -8.462 9.262 0.015 1.00 96.38 181 PRO A C 1
ATOM 1364 O O . PRO A 1 181 ? -7.656 10.131 0.348 1.00 96.38 181 PRO A O 1
ATOM 1367 N N . LEU A 1 182 ? -9.198 9.364 -1.096 1.00 92.62 182 LEU A N 1
ATOM 1368 C CA . LEU A 1 182 ? -9.127 10.511 -2.019 1.00 92.62 182 LEU A CA 1
ATOM 1369 C C . LEU A 1 182 ? -9.865 11.752 -1.492 1.00 92.62 182 LEU A C 1
ATOM 1371 O O . LEU A 1 182 ? -9.633 12.875 -1.934 1.00 92.62 182 LEU A O 1
ATOM 1375 N N . ASN A 1 183 ? -10.807 11.555 -0.567 1.00 96.50 183 ASN A N 1
ATOM 1376 C CA . ASN A 1 183 ? -11.562 12.623 0.084 1.00 96.50 183 ASN A CA 1
ATOM 1377 C C . ASN A 1 183 ? -11.739 12.314 1.570 1.00 96.50 183 ASN A C 1
ATOM 1379 O O . ASN A 1 183 ? -11.957 11.158 1.934 1.00 96.50 183 ASN A O 1
ATOM 1383 N N . ASP A 1 184 ? -11.755 13.357 2.405 1.00 97.94 184 ASP A N 1
ATOM 1384 C CA . ASP A 1 184 ? -11.941 13.250 3.856 1.00 97.94 184 ASP A CA 1
ATOM 1385 C C . ASP A 1 184 ? -13.066 12.271 4.244 1.00 97.94 184 ASP A C 1
ATOM 1387 O O . ASP A 1 184 ? -14.217 12.399 3.815 1.00 97.94 184 ASP A O 1
ATOM 1391 N N . VAL A 1 185 ? -12.729 11.302 5.095 1.00 98.38 185 VAL A N 1
ATOM 1392 C CA . VAL A 1 185 ? -13.629 10.253 5.579 1.00 98.38 185 VAL A CA 1
ATOM 1393 C C . VAL A 1 185 ? -14.078 10.583 6.992 1.00 98.38 185 VAL A C 1
ATOM 1395 O O . VAL A 1 185 ? -13.266 10.811 7.887 1.00 98.38 185 VAL A O 1
ATOM 1398 N N . THR A 1 186 ? -15.385 10.556 7.223 1.00 98.12 186 THR A N 1
ATOM 1399 C CA . THR A 1 186 ? -15.967 10.641 8.565 1.00 98.12 186 THR A CA 1
ATOM 1400 C C . THR A 1 186 ? -16.379 9.252 9.028 1.00 98.12 186 THR A C 1
ATOM 1402 O O . THR A 1 186 ? -17.226 8.620 8.396 1.00 98.12 186 THR A O 1
ATOM 1405 N N . VAL A 1 187 ? -15.799 8.788 10.134 1.00 98.19 187 VAL A N 1
ATOM 1406 C CA . VAL A 1 187 ? -16.134 7.513 10.777 1.00 98.19 187 VAL A CA 1
ATOM 1407 C C . VAL A 1 187 ? -16.931 7.790 12.046 1.00 98.19 187 VAL A C 1
ATOM 1409 O O . VAL A 1 187 ? -16.434 8.404 12.991 1.00 98.19 187 VAL A O 1
ATOM 1412 N N . GLU A 1 188 ? -18.178 7.341 12.067 1.00 97.88 188 GLU A N 1
ATOM 1413 C CA . GLU A 1 188 ? -19.091 7.483 13.195 1.00 97.88 188 GLU A CA 1
ATOM 1414 C C . GLU A 1 188 ? -19.242 6.162 13.943 1.00 97.88 188 GLU A C 1
ATOM 1416 O O . GLU A 1 188 ? -19.456 5.114 13.335 1.00 97.88 188 GLU A O 1
ATOM 1421 N N . PHE A 1 189 ? -19.196 6.235 15.270 1.00 96.69 189 PHE A N 1
ATOM 1422 C CA . PHE A 1 189 ? -19.430 5.114 16.171 1.00 96.69 189 PHE A CA 1
ATOM 1423 C C . PHE A 1 189 ? -20.763 5.345 16.869 1.00 96.69 189 PHE A C 1
ATOM 1425 O O . PHE A 1 189 ? -20.897 6.253 17.693 1.00 96.69 189 PHE A O 1
ATOM 1432 N N . ASN A 1 190 ? -21.761 4.538 16.531 1.00 95.69 190 ASN A N 1
ATOM 1433 C CA . ASN A 1 190 ? -23.134 4.701 16.982 1.00 95.69 190 ASN A CA 1
ATOM 1434 C C . ASN A 1 190 ? -23.594 3.484 17.791 1.00 95.69 190 ASN A C 1
ATOM 1436 O O . ASN A 1 190 ? -23.192 2.362 17.529 1.00 95.69 190 ASN A O 1
ATOM 1440 N N . ASN A 1 191 ? -24.494 3.689 18.746 1.00 93.44 191 ASN A N 1
ATOM 1441 C CA . ASN A 1 191 ? -25.239 2.615 19.399 1.00 93.44 191 ASN A CA 1
ATOM 1442 C C . ASN A 1 191 ? -26.735 2.894 19.256 1.00 93.44 191 ASN A C 1
ATOM 1444 O O . ASN A 1 191 ? -27.236 3.875 19.818 1.00 93.44 191 ASN A O 1
ATOM 1448 N N . GLY A 1 192 ? -27.450 2.054 18.503 1.00 87.19 192 GLY A N 1
ATOM 1449 C CA . GLY A 1 192 ? -28.903 2.166 18.360 1.00 87.19 192 GLY A CA 1
ATOM 1450 C C . GLY A 1 192 ? -29.358 3.550 17.874 1.00 87.19 192 GLY A C 1
ATOM 1451 O O . GLY A 1 192 ? -30.394 4.051 18.311 1.00 87.19 192 GLY A O 1
ATOM 1452 N N . GLY A 1 193 ? -28.550 4.200 17.027 1.00 86.44 193 GLY A N 1
ATOM 1453 C CA . GLY A 1 193 ? -28.783 5.553 16.504 1.00 86.44 193 GLY A CA 1
ATOM 1454 C C . GLY A 1 193 ? -28.290 6.709 17.385 1.00 86.44 193 GLY A C 1
ATOM 1455 O O . GLY A 1 193 ? -28.476 7.866 17.017 1.00 86.44 193 GLY A O 1
ATOM 1456 N N . THR A 1 194 ? -27.667 6.432 18.534 1.00 91.44 194 THR A N 1
ATOM 1457 C CA . THR A 1 194 ? -26.982 7.452 19.345 1.00 91.44 194 THR A CA 1
ATOM 1458 C C . THR A 1 194 ? -25.508 7.509 18.967 1.00 91.44 194 THR A C 1
ATOM 1460 O O . THR A 1 194 ? -24.818 6.502 19.101 1.00 91.44 194 THR A O 1
ATOM 1463 N N . ASN A 1 195 ? -25.019 8.679 18.556 1.00 94.44 195 ASN A N 1
ATOM 1464 C CA . ASN A 1 195 ? -23.597 8.891 18.290 1.00 94.44 195 ASN A CA 1
ATOM 1465 C C . ASN A 1 195 ? -22.797 8.891 19.600 1.00 94.44 195 ASN A C 1
ATOM 1467 O O . ASN A 1 195 ? -23.072 9.681 20.506 1.00 94.44 195 ASN A O 1
ATOM 1471 N N . LEU A 1 196 ? -21.844 7.965 19.698 1.00 93.31 196 LEU A N 1
ATOM 1472 C CA . LEU A 1 196 ? -20.911 7.843 20.815 1.00 93.31 196 LEU A CA 1
ATOM 1473 C C . LEU A 1 196 ? -19.680 8.714 20.574 1.00 93.31 196 LEU A C 1
ATOM 1475 O O . LEU A 1 196 ? -19.223 9.404 21.483 1.00 93.31 196 LEU A O 1
ATOM 1479 N N . THR A 1 197 ? -19.140 8.656 19.356 1.00 96.00 197 THR A N 1
ATOM 1480 C CA . THR A 1 197 ? -18.012 9.474 18.915 1.00 96.00 197 THR A CA 1
ATOM 1481 C C . THR A 1 197 ? -17.934 9.514 17.388 1.00 96.00 197 THR A C 1
ATOM 1483 O O . THR A 1 197 ? -18.467 8.639 16.701 1.00 96.00 197 THR A O 1
ATOM 1486 N N . THR A 1 198 ? -17.224 10.511 16.869 1.00 96.75 198 THR A N 1
ATOM 1487 C CA . THR A 1 198 ? -16.948 10.685 15.443 1.00 96.75 198 THR A CA 1
ATOM 1488 C C . THR A 1 198 ? -15.483 11.051 15.253 1.00 96.75 198 THR A C 1
ATOM 1490 O O . THR A 1 198 ? -14.950 11.893 15.977 1.00 96.75 198 THR A O 1
ATOM 1493 N N . ILE A 1 199 ? -14.850 10.436 14.258 1.00 97.25 199 ILE A N 1
ATOM 1494 C CA . ILE A 1 199 ? -13.465 10.683 13.862 1.00 97.25 199 ILE A CA 1
ATOM 1495 C C . ILE A 1 199 ? -13.423 11.105 12.397 1.00 97.25 199 ILE A C 1
ATOM 1497 O O . ILE A 1 199 ? -14.166 10.577 11.575 1.00 97.25 199 ILE A O 1
ATOM 1501 N N . ALA A 1 200 ? -12.533 12.043 12.079 1.00 97.50 200 ALA A N 1
ATOM 1502 C CA . ALA A 1 200 ? -12.217 12.413 10.708 1.00 97.50 200 ALA A CA 1
ATOM 1503 C C . ALA A 1 200 ? -10.843 11.861 10.305 1.00 97.50 200 ALA A C 1
ATOM 1505 O O . ALA A 1 200 ? -9.867 11.979 11.056 1.00 97.50 200 ALA A O 1
ATOM 1506 N N . PHE A 1 201 ? -10.781 11.302 9.103 1.00 98.31 201 PHE A N 1
ATOM 1507 C CA . PHE A 1 201 ? -9.565 10.867 8.434 1.00 98.31 201 PHE A CA 1
ATOM 1508 C C . PHE A 1 201 ? -9.395 11.606 7.101 1.00 98.31 201 PHE A C 1
ATOM 1510 O O . PHE A 1 201 ? -10.379 11.984 6.472 1.00 98.31 201 PHE A O 1
ATOM 1517 N N . ASN A 1 202 ? -8.153 11.810 6.682 1.00 97.19 202 ASN A N 1
ATOM 1518 C CA . ASN A 1 202 ? -7.742 12.398 5.411 1.00 97.19 202 ASN A CA 1
ATOM 1519 C C . ASN A 1 202 ? -6.429 11.752 4.937 1.00 97.19 202 ASN A C 1
ATOM 1521 O O . ASN A 1 202 ? -5.860 10.907 5.633 1.00 97.19 202 ASN A O 1
ATOM 1525 N N . GLU A 1 203 ? -5.921 12.188 3.785 1.00 95.81 203 GLU A N 1
ATOM 1526 C CA . GLU A 1 203 ? -4.675 11.694 3.170 1.00 95.81 203 GLU A CA 1
ATOM 1527 C C . GLU A 1 203 ? -3.446 11.710 4.107 1.00 95.81 203 GLU A C 1
ATOM 1529 O O . GLU A 1 203 ? -2.516 10.935 3.926 1.00 95.81 203 GLU A O 1
ATOM 1534 N N . ASN A 1 204 ? -3.435 12.554 5.145 1.00 96.12 204 ASN A N 1
ATOM 1535 C CA . ASN A 1 204 ? -2.276 12.742 6.019 1.00 96.12 204 ASN A CA 1
ATOM 1536 C C . ASN A 1 204 ? -2.353 11.944 7.330 1.00 96.12 204 ASN A C 1
ATOM 1538 O O . ASN A 1 204 ? -1.365 11.882 8.063 1.00 96.12 204 ASN A O 1
ATOM 1542 N N . ASN A 1 205 ? -3.518 11.393 7.687 1.00 96.50 205 ASN A N 1
ATOM 1543 C CA . ASN A 1 205 ? -3.711 10.708 8.972 1.00 96.50 205 ASN A CA 1
ATOM 1544 C C . ASN A 1 205 ? -4.406 9.341 8.866 1.00 96.50 205 ASN A C 1
ATOM 1546 O O . ASN A 1 205 ? -4.634 8.715 9.902 1.00 96.50 205 ASN A O 1
ATOM 1550 N N . TRP A 1 206 ? -4.743 8.883 7.658 1.00 97.31 206 TRP A N 1
ATOM 1551 C CA . TRP A 1 206 ? -5.483 7.640 7.432 1.00 97.31 206 TRP A CA 1
ATOM 1552 C C . TRP A 1 206 ? -4.784 6.408 8.027 1.00 97.31 206 TRP A C 1
ATOM 1554 O O . TRP A 1 206 ? -5.463 5.586 8.635 1.00 97.31 206 TRP A O 1
ATOM 1564 N N . ASP A 1 207 ? -3.448 6.330 7.949 1.00 96.81 207 ASP A N 1
ATOM 1565 C CA . ASP A 1 207 ? -2.645 5.213 8.482 1.00 96.81 207 ASP A CA 1
ATOM 1566 C C . ASP A 1 207 ? -2.171 5.430 9.935 1.00 96.81 207 ASP A C 1
ATOM 1568 O O . ASP A 1 207 ? -1.413 4.649 10.512 1.00 96.81 207 ASP A O 1
ATOM 1572 N N . SER A 1 208 ? -2.615 6.510 10.577 1.00 96.31 208 SER A N 1
ATOM 1573 C CA . SER A 1 208 ? -2.287 6.781 11.976 1.00 96.31 208 SER A CA 1
ATOM 1574 C C . SER A 1 208 ? -3.397 6.291 12.896 1.00 96.31 208 SER A C 1
ATOM 1576 O O . SER A 1 208 ? -4.549 6.706 12.780 1.00 96.31 208 SER A O 1
ATOM 1578 N N . TYR A 1 209 ? -3.041 5.447 13.867 1.00 96.94 209 TYR A N 1
ATOM 1579 C CA . TYR A 1 209 ? -3.980 5.000 14.893 1.00 96.94 209 TYR A CA 1
ATOM 1580 C C . TYR A 1 209 ? -4.515 6.177 15.717 1.00 96.94 209 TYR A C 1
ATOM 1582 O O . TYR A 1 209 ? -3.757 6.901 16.366 1.00 96.94 209 TYR A O 1
ATOM 1590 N N . GLN A 1 210 ? -5.839 6.317 15.737 1.00 97.00 210 GLN A N 1
ATOM 1591 C CA . GLN A 1 210 ? -6.570 7.249 16.587 1.00 97.00 210 GLN A CA 1
ATOM 1592 C C . GLN A 1 210 ? -7.202 6.487 17.756 1.00 97.00 210 GLN A C 1
ATOM 1594 O O . GLN A 1 210 ? -8.016 5.588 17.549 1.00 97.00 210 GLN A O 1
ATOM 1599 N N . GLU A 1 211 ? -6.814 6.833 18.984 1.00 96.62 211 GLU A N 1
ATOM 1600 C CA . GLU A 1 211 ? -7.322 6.195 20.203 1.00 96.62 211 GLU A CA 1
ATOM 1601 C C . GLU A 1 211 ? -8.723 6.716 20.559 1.00 96.62 211 GLU A C 1
ATOM 1603 O O . GLU A 1 211 ? -8.973 7.923 20.600 1.00 96.62 211 GLU A O 1
ATOM 1608 N N . ILE A 1 212 ? -9.628 5.794 20.878 1.00 95.75 212 ILE A N 1
ATOM 1609 C CA . ILE A 1 212 ? -10.973 6.063 21.374 1.00 95.75 212 ILE A CA 1
ATOM 1610 C C . ILE A 1 212 ? -11.115 5.478 22.770 1.00 95.75 212 ILE A C 1
ATOM 1612 O O . ILE A 1 212 ? -10.819 4.310 23.017 1.00 95.75 212 ILE A O 1
ATOM 1616 N N . ARG A 1 213 ? -11.659 6.291 23.675 1.00 94.31 213 ARG A N 1
ATOM 1617 C CA . ARG A 1 213 ? -12.011 5.891 25.035 1.00 94.31 213 ARG A CA 1
ATOM 1618 C C . ARG A 1 213 ? -13.510 6.042 25.246 1.00 94.31 213 ARG A C 1
ATOM 1620 O O . ARG A 1 213 ? -14.030 7.157 25.244 1.00 94.31 213 ARG A O 1
ATOM 1627 N N . LEU A 1 214 ? -14.196 4.927 25.475 1.00 92.06 214 LEU A N 1
ATOM 1628 C CA . LEU A 1 214 ? -15.613 4.908 25.839 1.00 92.06 214 LEU A CA 1
ATOM 1629 C C . LEU A 1 214 ? -15.761 4.615 27.332 1.00 92.06 214 LEU A C 1
ATOM 1631 O O . LEU A 1 214 ? -15.047 3.779 27.877 1.00 92.06 214 LEU A O 1
ATOM 1635 N N . THR A 1 215 ? -16.691 5.299 28.000 1.00 90.88 215 THR A N 1
ATOM 1636 C CA . THR A 1 215 ? -16.915 5.194 29.455 1.00 90.88 215 THR A CA 1
ATOM 1637 C C . THR A 1 215 ? -18.398 5.031 29.769 1.00 90.88 215 THR A C 1
ATOM 1639 O O . THR A 1 215 ? -19.247 5.393 28.955 1.00 90.88 215 THR A O 1
ATOM 1642 N N . GLY A 1 216 ? -18.717 4.512 30.957 1.00 84.19 216 GLY A N 1
ATOM 1643 C CA . GLY A 1 216 ? -20.103 4.359 31.411 1.00 84.19 216 GLY A CA 1
ATOM 1644 C C . GLY A 1 216 ? -20.852 3.209 30.731 1.00 84.19 216 GLY A C 1
ATOM 1645 O O . GLY A 1 216 ? -22.072 3.267 30.597 1.00 84.19 216 GLY A O 1
ATOM 1646 N N . ILE A 1 217 ? -20.132 2.182 30.277 1.00 85.38 217 ILE A N 1
ATOM 1647 C CA . ILE A 1 217 ? -20.702 1.007 29.617 1.00 85.38 217 ILE A CA 1
ATOM 1648 C C . ILE A 1 217 ? -21.056 -0.026 30.693 1.00 85.38 217 ILE A C 1
ATOM 1650 O O . ILE A 1 217 ? -20.171 -0.592 31.331 1.00 85.38 217 ILE A O 1
ATOM 1654 N N . GLU A 1 218 ? -22.351 -0.259 30.918 1.00 76.62 218 GLU A N 1
ATOM 1655 C CA . GLU A 1 218 ? -22.834 -1.171 31.973 1.00 76.62 218 GLU A CA 1
ATOM 1656 C C . GLU A 1 218 ? -23.134 -2.596 31.478 1.00 76.62 218 GLU A C 1
ATOM 1658 O O . GLU A 1 218 ? -23.160 -3.538 32.268 1.00 76.62 218 GLU A O 1
ATOM 1663 N N . ASN A 1 219 ? -23.380 -2.770 30.180 1.00 77.50 219 ASN A N 1
ATOM 1664 C CA . ASN A 1 219 ? -23.790 -4.033 29.565 1.00 77.50 219 ASN A CA 1
ATOM 1665 C C . ASN A 1 219 ? -23.091 -4.208 28.214 1.00 77.50 219 ASN A C 1
ATOM 1667 O O . ASN A 1 219 ? -22.565 -3.219 27.693 1.00 77.50 219 ASN A O 1
ATOM 1671 N N . PRO A 1 220 ? -23.102 -5.427 27.634 1.00 82.56 220 PRO A N 1
ATOM 1672 C CA . PRO A 1 220 ? -22.639 -5.620 26.276 1.00 82.56 220 PRO A CA 1
ATOM 1673 C C . PRO A 1 220 ? -23.303 -4.618 25.341 1.00 82.56 220 PRO A C 1
ATOM 1675 O O . PRO A 1 220 ? -24.500 -4.334 25.455 1.00 82.56 220 PRO A O 1
ATOM 1678 N N . LEU A 1 221 ? -22.491 -4.057 24.463 1.00 90.12 221 LEU A N 1
ATOM 1679 C CA . LEU A 1 221 ? -22.863 -2.954 23.611 1.00 90.12 221 LEU A CA 1
ATOM 1680 C C . LEU A 1 221 ? -22.405 -3.258 22.196 1.00 90.12 221 LEU A C 1
ATOM 1682 O O . LEU A 1 221 ? -21.209 -3.411 21.965 1.00 90.12 221 LEU A O 1
ATOM 1686 N N . ASP A 1 222 ? -23.345 -3.291 21.262 1.00 92.94 222 ASP A N 1
ATOM 1687 C CA . ASP A 1 222 ? -23.011 -3.293 19.846 1.00 92.94 222 ASP A CA 1
ATOM 1688 C C . ASP A 1 222 ? -22.822 -1.847 19.383 1.00 92.94 222 ASP A C 1
ATOM 1690 O O . ASP A 1 222 ? -23.624 -0.959 19.696 1.00 92.94 222 ASP A O 1
ATOM 1694 N N . ILE A 1 223 ? -21.716 -1.612 18.687 1.00 94.62 223 ILE A N 1
ATOM 1695 C CA . ILE A 1 223 ? -21.356 -0.323 18.114 1.00 94.62 223 ILE A CA 1
ATOM 1696 C C . ILE A 1 223 ? -21.389 -0.481 16.602 1.00 94.62 223 ILE A C 1
ATOM 1698 O O . ILE A 1 223 ? -20.580 -1.211 16.027 1.00 94.62 223 ILE A O 1
ATOM 1702 N N . ASP A 1 224 ? -22.317 0.225 15.976 1.00 96.31 224 ASP A N 1
ATOM 1703 C CA . ASP A 1 224 ? -22.378 0.389 14.535 1.00 96.31 224 ASP A CA 1
ATOM 1704 C C . ASP A 1 224 ? -21.316 1.408 14.121 1.00 96.31 224 ASP A C 1
ATOM 1706 O O . ASP A 1 224 ? -21.315 2.553 14.583 1.00 96.31 224 ASP A O 1
ATOM 1710 N N . VAL A 1 225 ? -20.401 0.978 13.262 1.00 97.25 225 VAL A N 1
ATOM 1711 C CA . VAL A 1 225 ? -19.330 1.795 12.702 1.00 97.25 225 VAL A 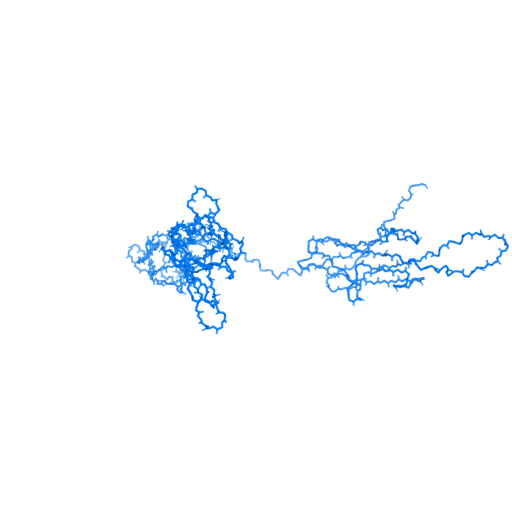CA 1
ATOM 1712 C C . VAL A 1 225 ? -19.708 2.135 11.273 1.00 97.25 225 VAL A C 1
ATOM 1714 O O . VAL A 1 225 ? -19.862 1.245 10.436 1.00 97.25 225 VAL A O 1
ATOM 1717 N N . THR A 1 226 ? -19.848 3.423 10.988 1.00 97.69 226 THR A N 1
ATOM 1718 C CA . THR A 1 226 ? -20.223 3.914 9.660 1.00 97.69 226 THR A CA 1
ATOM 1719 C C . THR A 1 226 ? -19.139 4.847 9.148 1.00 97.69 226 THR A C 1
ATOM 1721 O O . THR A 1 226 ? -18.911 5.898 9.742 1.00 97.69 226 THR A O 1
ATOM 1724 N N . ALA A 1 227 ? -18.492 4.491 8.039 1.00 97.50 227 ALA A N 1
ATOM 1725 C CA . ALA A 1 227 ? -17.594 5.383 7.313 1.00 97.50 227 ALA A CA 1
ATOM 1726 C C . ALA A 1 227 ? -18.350 6.045 6.156 1.00 97.50 227 ALA A C 1
ATOM 1728 O O . ALA A 1 227 ? -19.012 5.363 5.372 1.00 97.50 227 ALA A O 1
ATOM 1729 N N . THR A 1 228 ? -18.256 7.370 6.062 1.00 97.44 228 THR A N 1
ATOM 1730 C CA . THR A 1 228 ? -18.876 8.166 4.998 1.00 97.44 228 THR A CA 1
ATOM 1731 C C . THR A 1 228 ? -17.872 9.138 4.396 1.00 97.44 228 THR A C 1
ATOM 1733 O O . THR A 1 228 ? -17.181 9.858 5.117 1.00 97.44 228 THR A O 1
ATOM 1736 N N . SER A 1 229 ? -17.810 9.176 3.068 1.00 97.69 229 SER A N 1
ATOM 1737 C CA . SER A 1 229 ? -16.991 10.114 2.303 1.00 97.69 229 SER A CA 1
ATOM 1738 C C . SER A 1 229 ? -17.623 10.404 0.939 1.00 97.69 229 SER A C 1
ATOM 1740 O O . SER A 1 229 ? -18.561 9.732 0.506 1.00 97.69 229 SER A O 1
ATOM 1742 N N . SER A 1 230 ? -17.103 11.432 0.265 1.00 96.12 230 SER A N 1
ATOM 1743 C CA . SER A 1 230 ? -17.313 11.612 -1.179 1.00 96.12 230 SER A CA 1
ATOM 1744 C C . SER A 1 230 ? -16.453 10.653 -2.010 1.00 96.12 230 SER A C 1
ATOM 1746 O O . SER A 1 230 ? -16.750 10.440 -3.182 1.00 96.12 230 SER A O 1
ATOM 1748 N N . ASP A 1 231 ? -15.431 10.051 -1.398 1.00 93.75 231 ASP A N 1
ATOM 1749 C CA . ASP A 1 231 ? -14.758 8.868 -1.919 1.00 93.75 231 ASP A CA 1
ATOM 1750 C C . ASP A 1 231 ? -15.717 7.666 -1.850 1.00 93.75 231 ASP A C 1
ATOM 1752 O O . ASP A 1 231 ? -16.209 7.301 -0.776 1.00 93.75 231 ASP A O 1
ATOM 1756 N N . LEU A 1 232 ? -16.024 7.075 -3.008 1.00 91.25 232 LEU A N 1
ATOM 1757 C CA . LEU A 1 232 ? -16.994 5.984 -3.128 1.00 91.25 232 LEU A CA 1
ATOM 1758 C C . LEU A 1 232 ? -16.520 4.692 -2.454 1.00 91.25 232 LEU A C 1
ATOM 1760 O O . LEU A 1 232 ? -17.366 3.885 -2.066 1.00 91.25 232 LEU A O 1
ATOM 1764 N N . ASN A 1 233 ? -15.210 4.524 -2.263 1.00 93.44 233 ASN A N 1
ATOM 1765 C CA . ASN A 1 233 ? -14.643 3.376 -1.562 1.00 93.44 233 ASN A CA 1
ATOM 1766 C C . ASN A 1 233 ? -14.948 3.418 -0.053 1.00 93.44 233 ASN A C 1
ATOM 1768 O O . ASN A 1 233 ? -15.017 2.382 0.607 1.00 93.44 233 ASN A O 1
ATOM 1772 N N . TYR A 1 234 ? -15.224 4.610 0.491 1.00 95.44 234 TYR A N 1
ATOM 1773 C CA . TYR A 1 234 ? -15.505 4.847 1.909 1.00 95.44 234 TYR A CA 1
ATOM 1774 C C . TYR A 1 234 ? -16.994 5.101 2.192 1.00 95.44 234 TYR A C 1
ATOM 1776 O O . TYR A 1 234 ? -17.385 6.100 2.800 1.00 95.44 234 TYR A O 1
ATOM 1784 N N . GLN A 1 235 ? -17.835 4.149 1.777 1.00 94.62 235 GLN A N 1
ATOM 1785 C CA . GLN A 1 235 ? -19.257 4.045 2.143 1.00 94.62 235 GLN A CA 1
ATOM 1786 C C . GLN A 1 235 ? -19.516 2.724 2.875 1.00 94.62 235 GLN A C 1
ATOM 1788 O O . GLN A 1 235 ? -20.253 1.851 2.412 1.00 94.62 235 GLN A O 1
ATOM 1793 N N . LEU A 1 236 ? -18.841 2.558 4.011 1.00 96.00 236 LEU A N 1
ATOM 1794 C CA . LEU A 1 236 ? -18.725 1.281 4.709 1.00 96.00 236 LEU A CA 1
ATOM 1795 C C . LEU A 1 236 ? -19.574 1.261 5.974 1.00 96.00 236 LEU A C 1
ATOM 1797 O O . LEU A 1 236 ? -19.731 2.270 6.662 1.00 96.00 236 LEU A O 1
ATOM 1801 N N . THR A 1 237 ? -20.075 0.076 6.306 1.00 95.69 237 THR A N 1
ATOM 1802 C CA . THR A 1 237 ? -20.735 -0.184 7.587 1.00 95.69 237 THR A CA 1
ATOM 1803 C C . THR A 1 237 ? -20.214 -1.485 8.173 1.00 95.69 237 THR A C 1
ATOM 1805 O O . THR A 1 237 ? -20.064 -2.476 7.458 1.00 95.69 237 THR A O 1
ATOM 1808 N N . SER A 1 238 ? -19.941 -1.485 9.469 1.00 94.75 238 SER A N 1
ATOM 1809 C CA . SER A 1 238 ? -19.606 -2.680 10.236 1.00 94.75 238 SER A CA 1
ATOM 1810 C C . SER A 1 238 ? -20.192 -2.573 11.641 1.00 94.75 238 SER A C 1
ATOM 1812 O O . SER A 1 238 ? -20.669 -1.516 12.051 1.00 94.75 238 SER A O 1
ATOM 1814 N N . THR A 1 239 ? -20.188 -3.676 12.382 1.00 94.75 239 THR A N 1
ATOM 1815 C CA . THR A 1 239 ? -20.626 -3.688 13.779 1.00 94.75 239 THR A CA 1
ATOM 1816 C C . THR A 1 239 ? -19.556 -4.379 14.606 1.00 94.75 239 THR A C 1
ATOM 1818 O O . THR A 1 239 ? -19.121 -5.481 14.267 1.00 94.75 239 THR A O 1
ATOM 1821 N N . ILE A 1 240 ? -19.143 -3.741 15.697 1.00 94.12 240 ILE A N 1
ATOM 1822 C CA . ILE A 1 240 ? -18.262 -4.336 16.703 1.00 94.12 240 ILE A CA 1
ATOM 1823 C C . ILE A 1 240 ? -19.032 -4.529 18.003 1.00 94.12 240 ILE A C 1
ATOM 1825 O O . ILE A 1 240 ? -19.912 -3.742 18.340 1.00 94.12 240 ILE A O 1
ATOM 1829 N N . THR A 1 241 ? -18.665 -5.553 18.764 1.00 91.56 241 THR A N 1
ATOM 1830 C CA . THR A 1 241 ? -19.280 -5.825 20.062 1.00 91.56 241 THR A CA 1
ATOM 1831 C C . THR A 1 241 ? -18.301 -5.490 21.178 1.00 91.56 241 THR A C 1
ATOM 1833 O O . THR A 1 241 ? -17.144 -5.914 21.173 1.00 91.56 241 THR A O 1
ATOM 1836 N N . VAL A 1 242 ? -18.797 -4.763 22.168 1.00 90.88 242 VAL A N 1
ATOM 1837 C CA . VAL A 1 242 ? -18.172 -4.562 23.470 1.00 90.88 242 VAL A CA 1
ATOM 1838 C C . VAL A 1 242 ? -18.836 -5.515 24.456 1.00 90.88 242 VAL A C 1
ATOM 1840 O O . VAL A 1 242 ? -20.061 -5.602 24.503 1.00 90.88 242 VAL A O 1
ATOM 1843 N N . THR A 1 243 ? -18.055 -6.228 25.262 1.00 87.62 243 THR A N 1
ATOM 1844 C CA . THR A 1 243 ? -18.564 -7.206 26.227 1.00 87.62 243 THR A CA 1
ATOM 1845 C C . THR A 1 243 ? -18.069 -6.949 27.648 1.00 87.62 243 THR A C 1
ATOM 1847 O O . THR A 1 243 ? -16.979 -6.419 27.868 1.00 87.62 243 THR A O 1
ATOM 1850 N N . ASN A 1 244 ? -18.893 -7.351 28.616 1.00 78.06 244 ASN A N 1
ATOM 1851 C CA . ASN A 1 244 ? -18.570 -7.421 30.041 1.00 78.06 244 ASN A CA 1
ATOM 1852 C C . ASN A 1 244 ? -18.212 -8.846 30.502 1.00 78.06 244 ASN A C 1
ATOM 1854 O O . ASN A 1 244 ? -17.971 -9.062 31.690 1.00 78.06 244 ASN A O 1
ATOM 1858 N N . GLU A 1 245 ? -18.171 -9.806 29.572 1.00 69.06 245 GLU A N 1
ATOM 1859 C CA . GLU A 1 245 ? -17.768 -11.192 29.810 1.00 69.06 245 GLU A CA 1
ATOM 1860 C C . GLU A 1 245 ? -16.264 -11.242 30.130 1.00 69.06 245 GLU A C 1
ATOM 1862 O O . GLU A 1 245 ? -15.404 -11.407 29.261 1.00 69.06 245 GLU A O 1
ATOM 1867 N N . SER A 1 246 ? -15.952 -11.085 31.415 1.00 55.84 246 SER A N 1
ATOM 1868 C CA . SER A 1 246 ? -14.604 -11.139 31.992 1.00 55.84 246 SER A CA 1
ATOM 1869 C C . SER A 1 246 ? -13.962 -12.531 31.945 1.00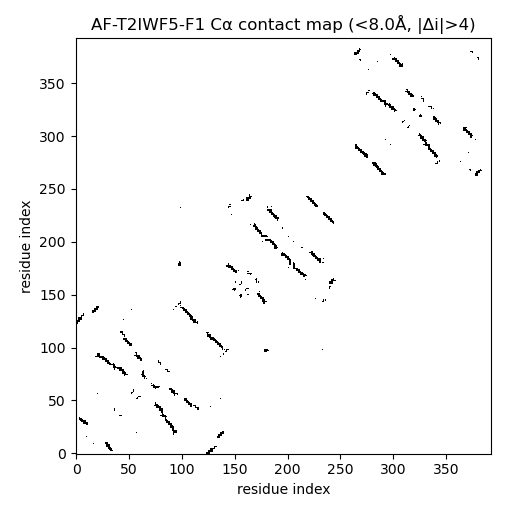 55.84 246 SER A C 1
ATOM 1871 O O . SER A 1 246 ? -12.791 -12.678 32.293 1.00 55.84 246 SER A O 1
ATOM 1873 N N . GLU A 1 247 ? -14.680 -13.564 31.485 1.00 51.19 247 GLU A N 1
ATOM 1874 C CA . GLU A 1 247 ? -14.133 -14.922 31.357 1.00 51.19 247 GLU A CA 1
ATOM 1875 C C . GLU A 1 247 ? -13.014 -15.022 30.309 1.00 51.19 247 GLU A C 1
ATOM 1877 O O . GLU A 1 247 ? -12.231 -15.974 30.317 1.00 51.19 247 GLU A O 1
ATOM 1882 N N . ARG A 1 248 ? -12.846 -14.000 29.463 1.00 52.66 248 ARG A N 1
ATOM 1883 C CA . ARG A 1 248 ? -11.627 -13.819 28.673 1.00 52.66 248 ARG A CA 1
ATOM 1884 C C . ARG A 1 248 ? -10.594 -13.009 29.445 1.00 52.66 248 ARG A C 1
ATOM 1886 O O . ARG A 1 248 ? -10.263 -11.887 29.074 1.00 52.66 248 ARG A O 1
ATOM 1893 N N . ASN A 1 249 ? -10.000 -13.629 30.465 1.00 50.94 249 ASN A N 1
ATOM 1894 C CA . ASN A 1 249 ? -8.661 -13.238 30.902 1.00 50.94 249 ASN A CA 1
ATOM 1895 C C . ASN A 1 249 ? -7.705 -13.476 29.727 1.00 50.94 249 ASN A C 1
ATOM 1897 O O . ASN A 1 249 ? -7.140 -14.560 29.574 1.00 50.94 249 ASN A O 1
ATOM 1901 N N . ARG A 1 250 ? -7.548 -12.471 28.865 1.00 55.66 250 ARG A N 1
ATOM 1902 C CA . ARG A 1 250 ? -6.539 -12.466 27.809 1.00 55.66 250 ARG A CA 1
ATOM 1903 C C . ARG A 1 250 ? -5.184 -12.278 28.477 1.00 55.66 250 ARG A C 1
ATOM 1905 O O . ARG A 1 250 ? -4.684 -11.171 28.638 1.00 55.66 250 ARG A O 1
ATOM 1912 N N . ILE A 1 251 ? -4.621 -13.385 28.953 1.00 53.97 251 ILE A N 1
ATOM 1913 C CA . ILE A 1 251 ? -3.244 -13.429 29.433 1.00 53.97 251 ILE A CA 1
ATOM 1914 C C . ILE A 1 251 ? -2.362 -13.381 28.191 1.00 53.97 251 ILE A C 1
ATOM 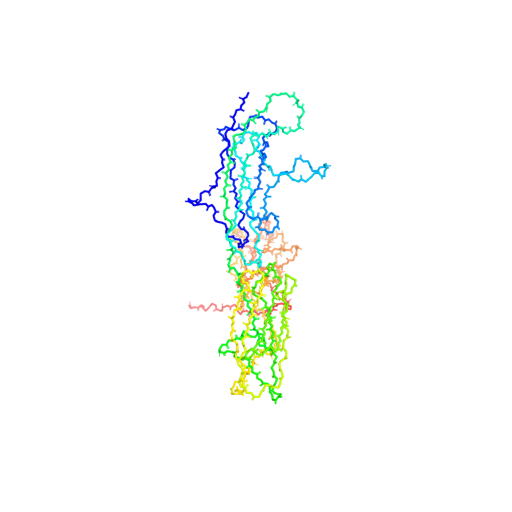1916 O O . ILE A 1 251 ? -2.185 -14.387 27.507 1.00 53.97 251 ILE A O 1
ATOM 1920 N N . ARG A 1 252 ? -1.800 -12.209 27.899 1.00 54.47 252 ARG A N 1
ATOM 1921 C CA . ARG A 1 252 ? -0.701 -12.100 26.946 1.00 54.47 252 ARG A CA 1
ATOM 1922 C C . ARG A 1 252 ? 0.573 -12.551 27.647 1.00 54.47 252 ARG A C 1
ATOM 1924 O O . ARG A 1 252 ? 1.039 -11.904 28.583 1.00 54.47 252 ARG A O 1
ATOM 1931 N N . VAL A 1 253 ? 1.144 -13.659 27.192 1.00 54.22 253 VAL A N 1
ATOM 1932 C CA . VAL A 1 253 ? 2.538 -13.978 27.495 1.00 54.22 253 VAL A CA 1
ATOM 1933 C C . VAL A 1 253 ? 3.367 -13.209 26.477 1.00 54.22 253 VAL A C 1
ATOM 1935 O O . VAL A 1 253 ? 3.575 -13.668 25.361 1.00 54.22 253 VAL A O 1
ATOM 1938 N N . THR A 1 254 ? 3.793 -11.997 26.825 1.00 51.44 254 THR A N 1
ATOM 1939 C CA . THR A 1 254 ? 4.954 -11.424 26.141 1.00 51.44 254 THR A CA 1
ATOM 1940 C C . THR A 1 254 ? 6.141 -12.243 26.619 1.00 51.44 254 THR A C 1
ATOM 1942 O O . THR A 1 254 ? 6.326 -12.376 27.831 1.00 51.44 254 THR A O 1
ATOM 1945 N N . GLU A 1 255 ? 6.902 -12.841 25.707 1.00 47.56 255 GLU A N 1
ATOM 1946 C CA . GLU A 1 255 ? 8.112 -13.581 26.059 1.00 47.56 255 GLU A CA 1
ATOM 1947 C C . GLU A 1 255 ? 9.158 -12.587 26.595 1.00 47.56 255 GLU A C 1
ATOM 1949 O O . GLU A 1 255 ? 9.990 -12.040 25.883 1.00 47.56 255 GLU A O 1
ATOM 1954 N N . GLY A 1 256 ? 9.025 -12.246 27.875 1.00 47.25 256 GLY A N 1
ATOM 1955 C CA . GLY A 1 256 ? 9.905 -11.348 28.603 1.00 47.25 256 GLY A CA 1
ATOM 1956 C C . GLY A 1 256 ? 11.078 -12.131 29.162 1.00 47.25 256 GLY A C 1
ATOM 1957 O O . GLY A 1 256 ? 11.129 -12.408 30.358 1.00 47.25 256 GLY A O 1
ATOM 1958 N N . GLY A 1 257 ? 12.006 -12.507 28.291 1.00 52.59 257 GLY A N 1
ATOM 1959 C CA . GLY A 1 257 ? 13.349 -12.925 28.667 1.00 52.59 257 GLY A CA 1
ATOM 1960 C C . GLY A 1 257 ? 14.344 -11.925 28.101 1.00 52.59 257 GLY A C 1
ATOM 1961 O O . GLY A 1 257 ? 14.159 -11.436 26.989 1.00 52.59 257 GLY A O 1
ATOM 1962 N N . SER A 1 258 ? 15.420 -11.620 28.830 1.00 55.50 258 SER A N 1
ATOM 1963 C CA . SER A 1 258 ? 16.612 -11.134 28.132 1.00 55.50 258 SER A CA 1
ATOM 1964 C C . SER A 1 258 ? 16.963 -12.192 27.083 1.00 55.50 258 SER A C 1
ATOM 1966 O O . SER A 1 258 ? 16.946 -13.376 27.453 1.00 55.50 258 SER A O 1
ATOM 1968 N N . PRO A 1 259 ? 17.244 -11.816 25.820 1.00 53.69 259 PRO A N 1
ATOM 1969 C CA . PRO A 1 259 ? 17.709 -12.782 24.836 1.00 53.69 259 PRO A CA 1
ATOM 1970 C C . PRO A 1 259 ? 18.832 -13.589 25.484 1.00 53.69 259 PRO A C 1
ATOM 1972 O O . PRO A 1 259 ? 19.716 -13.018 26.137 1.00 53.69 259 PRO A O 1
ATOM 1975 N N . GLN A 1 260 ? 18.724 -14.919 25.418 1.00 56.94 260 GLN A N 1
ATOM 1976 C CA . GLN A 1 260 ? 19.820 -15.773 25.859 1.00 56.94 260 GLN A CA 1
ATOM 1977 C C . GLN A 1 260 ? 21.081 -15.283 25.139 1.00 56.94 260 GLN A C 1
ATOM 1979 O O . GLN A 1 260 ? 20.981 -14.968 23.950 1.00 56.94 260 GLN A O 1
ATOM 1984 N N . PRO A 1 261 ? 22.227 -15.149 25.836 1.00 61.81 261 PRO A N 1
ATOM 1985 C CA . PRO A 1 261 ? 23.469 -14.782 25.179 1.00 61.81 261 PRO A CA 1
ATOM 1986 C C . PRO A 1 261 ? 23.650 -15.692 23.973 1.00 61.81 261 PRO A C 1
ATOM 1988 O O . PRO A 1 261 ? 23.507 -16.909 24.094 1.00 61.81 261 PRO A O 1
ATOM 1991 N N . GLU A 1 262 ? 23.880 -15.096 22.812 1.00 63.66 262 GLU A N 1
ATOM 1992 C CA . GLU A 1 262 ? 24.081 -15.863 21.599 1.00 63.66 262 GLU A CA 1
ATOM 1993 C C . GLU A 1 262 ? 25.314 -16.746 21.813 1.00 63.66 262 GLU A C 1
ATOM 1995 O O . GLU A 1 262 ? 26.423 -16.252 22.024 1.00 63.66 262 GLU A O 1
ATOM 2000 N N . GLU A 1 263 ? 25.103 -18.062 21.886 1.00 72.94 263 GLU A N 1
ATOM 2001 C CA . GLU A 1 263 ? 26.192 -19.015 22.092 1.00 72.94 263 GLU A CA 1
ATOM 2002 C C . GLU A 1 263 ? 27.213 -18.815 20.964 1.00 72.94 263 GLU A C 1
ATOM 2004 O O . GLU A 1 263 ? 26.844 -18.841 19.791 1.00 72.94 263 GLU A O 1
ATOM 2009 N N . VAL A 1 264 ? 28.493 -18.622 21.267 1.00 80.81 264 VAL A N 1
ATOM 2010 C CA . VAL A 1 264 ? 29.517 -18.536 20.214 1.00 80.81 264 VAL A CA 1
ATOM 2011 C C . VAL A 1 264 ? 29.807 -19.935 19.648 1.00 80.81 264 VAL A C 1
ATOM 2013 O O . VAL A 1 264 ? 29.717 -20.925 20.381 1.00 80.81 264 VAL A O 1
ATOM 2016 N N . PRO A 1 265 ? 30.115 -20.079 18.349 1.00 80.88 265 PRO A N 1
ATOM 2017 C CA . PRO A 1 265 ? 30.461 -21.377 17.777 1.00 80.88 265 PRO A CA 1
ATOM 2018 C C . PRO A 1 265 ? 31.766 -21.927 18.378 1.00 80.88 265 PRO A C 1
ATOM 2020 O O . PRO A 1 265 ? 32.685 -21.184 18.732 1.00 80.88 265 PRO A O 1
ATOM 2023 N N . ILE A 1 266 ? 31.851 -23.252 18.486 1.00 82.56 266 ILE A N 1
ATOM 2024 C CA . ILE A 1 266 ? 33.085 -23.962 18.828 1.00 82.56 266 ILE A CA 1
ATOM 2025 C C . ILE A 1 266 ? 33.813 -24.278 17.526 1.00 82.56 266 ILE A C 1
ATOM 2027 O O . ILE A 1 266 ? 33.226 -24.884 16.629 1.00 82.56 266 ILE A O 1
ATOM 2031 N N . VAL A 1 267 ? 35.083 -23.892 17.447 1.00 85.06 267 VAL A N 1
ATOM 2032 C CA . VAL A 1 267 ? 35.951 -24.075 16.284 1.00 85.06 267 VAL A CA 1
ATOM 2033 C C . VAL A 1 267 ? 36.984 -25.159 16.586 1.00 85.06 267 VAL A C 1
ATOM 2035 O O . VAL A 1 267 ? 37.598 -25.191 17.657 1.00 85.06 267 VAL A O 1
ATOM 2038 N N . SER A 1 268 ? 37.208 -26.037 15.615 1.00 81.12 268 SER A N 1
ATOM 2039 C CA . SER A 1 268 ? 38.298 -27.013 15.620 1.00 81.12 268 SER A CA 1
ATOM 2040 C C . SER A 1 268 ? 39.007 -27.029 14.269 1.00 81.12 268 SER A C 1
ATOM 2042 O O . SER A 1 268 ? 38.464 -26.547 13.277 1.00 81.12 268 SER A O 1
ATOM 2044 N N . ILE A 1 269 ? 40.233 -27.546 14.239 1.00 81.88 269 ILE A N 1
ATOM 2045 C CA . ILE A 1 269 ? 41.024 -27.709 13.019 1.00 81.88 269 ILE A CA 1
ATOM 2046 C C . ILE A 1 269 ? 41.527 -29.147 12.941 1.00 81.88 269 ILE A C 1
ATOM 2048 O O . ILE A 1 269 ? 41.953 -29.711 13.952 1.00 81.88 269 ILE A O 1
ATOM 2052 N N . VAL A 1 270 ? 41.477 -29.733 11.750 1.00 78.06 270 VAL A N 1
ATOM 2053 C CA . VAL A 1 270 ? 41.983 -31.080 11.480 1.00 78.06 270 VAL A CA 1
ATOM 2054 C C . VAL A 1 270 ? 42.867 -31.060 10.237 1.00 78.06 270 VAL A C 1
ATOM 2056 O O . VAL A 1 270 ? 42.534 -30.401 9.256 1.00 78.06 270 VAL A O 1
ATOM 2059 N N . ALA A 1 271 ? 44.000 -31.762 10.286 1.00 76.38 271 ALA A N 1
ATOM 2060 C CA . ALA A 1 271 ? 44.797 -32.043 9.096 1.00 76.38 271 ALA A CA 1
ATOM 2061 C C . ALA A 1 271 ? 44.082 -33.130 8.282 1.00 76.38 271 ALA A C 1
ATOM 2063 O O . ALA A 1 271 ? 43.762 -34.194 8.816 1.00 76.38 271 ALA A O 1
ATOM 2064 N N . VAL A 1 272 ? 43.775 -32.830 7.025 1.00 73.31 272 VAL A N 1
ATOM 2065 C CA . VAL A 1 272 ? 43.036 -33.713 6.114 1.00 73.31 272 VAL A CA 1
ATOM 2066 C C . VAL A 1 272 ? 43.989 -34.421 5.164 1.00 73.31 272 VAL A C 1
ATOM 2068 O O . VAL A 1 272 ? 43.828 -35.615 4.918 1.00 73.31 272 VAL A O 1
ATOM 2071 N N . GLU A 1 273 ? 44.988 -33.701 4.664 1.00 75.25 273 GLU A N 1
ATOM 2072 C CA . GLU A 1 273 ? 45.941 -34.210 3.685 1.00 75.25 273 GLU A CA 1
ATOM 2073 C C . GLU A 1 273 ? 47.323 -33.601 3.927 1.00 75.25 273 GLU A C 1
ATOM 2075 O O . GLU A 1 273 ? 47.441 -32.403 4.195 1.00 75.25 273 GLU A O 1
ATOM 2080 N N . ASP A 1 274 ? 48.365 -34.428 3.850 1.00 73.38 274 ASP A N 1
ATOM 2081 C CA . ASP A 1 274 ? 49.752 -33.987 3.991 1.00 73.38 274 ASP A CA 1
ATOM 2082 C C . ASP A 1 274 ? 50.317 -33.579 2.625 1.00 73.38 274 ASP A C 1
ATOM 2084 O O . ASP A 1 274 ? 50.117 -34.264 1.622 1.00 73.38 274 ASP A O 1
ATOM 2088 N N . ALA A 1 275 ? 51.085 -32.490 2.592 1.00 67.19 275 ALA A N 1
ATOM 2089 C CA . ALA A 1 275 ? 51.846 -32.116 1.405 1.00 67.19 275 ALA A CA 1
ATOM 2090 C C . ALA A 1 275 ? 53.144 -32.933 1.335 1.00 67.19 275 ALA A C 1
ATOM 2092 O O . ALA A 1 275 ? 53.856 -33.039 2.334 1.00 67.19 275 ALA A O 1
ATOM 2093 N N . THR A 1 276 ? 53.495 -33.453 0.156 1.00 67.62 276 THR A N 1
ATOM 2094 C CA . THR A 1 276 ? 54.794 -34.110 -0.074 1.00 67.62 276 THR A CA 1
ATOM 2095 C C . THR A 1 276 ? 55.642 -33.286 -1.033 1.00 67.62 276 THR A C 1
ATOM 2097 O O . THR A 1 276 ? 55.188 -32.917 -2.114 1.00 67.62 276 THR A O 1
ATOM 2100 N N . GLU A 1 277 ? 56.886 -32.999 -0.651 1.00 59.44 277 GLU A N 1
ATOM 2101 C CA . GLU A 1 277 ? 57.821 -32.244 -1.487 1.00 59.44 277 GLU A CA 1
ATOM 2102 C C . GLU A 1 277 ? 58.106 -32.995 -2.801 1.00 59.44 277 GLU A C 1
ATOM 2104 O O . GLU A 1 277 ? 58.363 -34.201 -2.815 1.00 59.44 277 GLU A O 1
ATOM 2109 N N . GLY A 1 278 ? 57.972 -32.293 -3.932 1.00 55.53 278 GLY A N 1
ATOM 2110 C CA . GLY A 1 278 ? 58.037 -32.878 -5.277 1.00 55.53 278 GLY A CA 1
ATOM 2111 C C . GLY A 1 278 ? 56.723 -33.478 -5.803 1.00 55.53 278 GLY A C 1
ATOM 2112 O O . GLY A 1 278 ? 56.683 -33.891 -6.966 1.00 55.53 278 GLY A O 1
ATOM 2113 N N . ASP A 1 279 ? 55.654 -33.502 -5.001 1.00 63.31 279 ASP A N 1
ATOM 2114 C CA . ASP A 1 279 ? 54.287 -33.776 -5.457 1.00 63.31 279 ASP A CA 1
ATOM 2115 C C . ASP A 1 279 ? 53.530 -32.465 -5.753 1.00 63.31 279 ASP A C 1
ATOM 2117 O O . ASP A 1 279 ? 53.819 -31.398 -5.215 1.00 63.31 279 ASP A O 1
ATOM 2121 N N . THR A 1 280 ? 52.548 -32.542 -6.647 1.00 65.56 280 THR A N 1
ATOM 2122 C CA . THR A 1 280 ? 51.625 -31.449 -6.975 1.00 65.56 280 THR A CA 1
ATOM 2123 C C . THR A 1 280 ? 50.451 -31.332 -6.000 1.00 65.56 280 THR A C 1
ATOM 2125 O O . THR A 1 280 ? 49.689 -30.370 -6.095 1.00 65.56 280 THR A O 1
ATOM 2128 N N . THR A 1 281 ? 50.283 -32.301 -5.096 1.00 70.06 281 THR A N 1
ATOM 2129 C CA . THR A 1 281 ? 49.181 -32.346 -4.128 1.00 70.06 281 THR A CA 1
ATOM 2130 C C . THR A 1 281 ? 49.487 -31.437 -2.932 1.00 70.06 281 THR A C 1
ATOM 2132 O O . THR A 1 281 ? 50.486 -31.656 -2.240 1.00 70.06 281 THR A O 1
ATOM 2135 N N . PRO A 1 282 ? 48.685 -30.387 -2.684 1.00 75.69 282 PRO A N 1
ATOM 2136 C CA . PRO A 1 282 ? 48.883 -29.530 -1.526 1.00 75.69 282 PRO A CA 1
ATOM 2137 C C . PRO A 1 282 ? 48.412 -30.215 -0.241 1.00 75.69 282 PRO A C 1
ATOM 2139 O O . PRO A 1 282 ? 47.547 -31.083 -0.268 1.00 75.69 282 PRO A O 1
ATOM 2142 N N . GLY A 1 283 ? 48.944 -29.769 0.893 1.00 77.00 283 GLY A N 1
ATOM 2143 C CA . GLY A 1 283 ? 48.434 -30.170 2.198 1.00 77.00 283 GLY A CA 1
ATOM 2144 C C . GLY A 1 283 ? 47.158 -29.404 2.523 1.00 77.00 283 GLY A C 1
ATOM 2145 O O . GLY A 1 283 ? 47.058 -28.208 2.231 1.00 77.00 283 GLY A O 1
ATOM 2146 N N . GLU A 1 284 ? 46.194 -30.062 3.155 1.00 75.69 284 GLU A N 1
ATOM 2147 C CA . GLU A 1 284 ? 44.906 -29.469 3.502 1.00 75.69 284 GLU A CA 1
ATOM 2148 C C . GLU A 1 284 ? 44.627 -29.560 4.998 1.00 75.69 284 GLU A C 1
ATOM 2150 O O . GLU A 1 284 ? 44.732 -30.617 5.622 1.00 75.69 284 GLU A O 1
ATOM 2155 N N . TYR A 1 285 ? 44.200 -28.435 5.563 1.00 77.94 285 TYR A N 1
ATOM 2156 C CA . TYR A 1 285 ? 43.612 -28.348 6.890 1.00 77.94 285 TYR A CA 1
ATOM 2157 C C . TYR A 1 285 ? 42.156 -27.916 6.756 1.00 77.94 285 TYR A C 1
ATOM 2159 O O . TYR A 1 285 ? 41.839 -26.989 6.015 1.00 77.94 285 TYR A O 1
ATOM 2167 N N . LEU A 1 286 ? 41.268 -28.551 7.510 1.00 78.62 286 LEU A N 1
ATOM 2168 C CA . LEU A 1 286 ? 39.849 -28.225 7.538 1.00 78.62 286 LEU A CA 1
ATOM 2169 C C . LEU A 1 286 ? 39.503 -27.598 8.882 1.00 78.62 286 LEU A C 1
ATOM 2171 O O . LEU A 1 286 ? 39.674 -28.226 9.930 1.00 78.62 286 LEU A O 1
ATOM 2175 N N . ILE A 1 287 ? 38.997 -26.368 8.852 1.00 82.94 287 ILE A N 1
ATOM 2176 C CA . ILE A 1 287 ? 38.390 -25.732 10.020 1.00 82.94 287 ILE A CA 1
ATOM 2177 C C . ILE A 1 287 ? 36.916 -26.115 10.063 1.00 82.94 287 ILE A C 1
ATOM 2179 O O . ILE A 1 287 ? 36.226 -26.042 9.049 1.00 82.94 287 ILE A O 1
ATOM 2183 N N . GLN A 1 288 ? 36.445 -26.527 11.239 1.00 81.12 288 GLN A N 1
ATOM 2184 C CA . GLN A 1 288 ? 35.094 -27.036 11.458 1.00 81.12 288 GLN A CA 1
ATOM 2185 C C . GLN A 1 288 ? 34.414 -26.329 12.628 1.00 81.12 288 GLN A C 1
ATOM 2187 O O . GLN A 1 288 ? 35.021 -26.151 13.690 1.00 81.12 288 GLN A O 1
ATOM 2192 N N . LEU A 1 289 ? 33.137 -25.999 12.442 1.00 82.00 289 LEU A N 1
ATOM 2193 C CA . LEU A 1 289 ? 32.245 -25.479 13.469 1.00 82.00 289 LEU A CA 1
ATOM 2194 C C . LEU A 1 289 ? 31.323 -26.574 14.004 1.00 82.00 289 LEU A C 1
ATOM 2196 O O . LEU A 1 289 ? 30.855 -27.437 13.263 1.00 82.00 289 LEU A O 1
ATOM 2200 N N . ASN A 1 290 ? 30.996 -26.511 15.295 1.00 82.69 290 ASN A N 1
ATOM 2201 C CA . ASN A 1 290 ? 29.980 -27.389 15.889 1.00 82.69 290 ASN A CA 1
ATOM 2202 C C . ASN A 1 290 ? 28.535 -27.007 15.511 1.00 82.69 290 ASN A C 1
ATOM 2204 O O . ASN A 1 290 ? 27.610 -27.772 15.788 1.00 82.69 290 ASN A O 1
ATOM 2208 N N . LYS A 1 291 ? 28.339 -25.820 14.932 1.00 83.50 291 LYS A N 1
ATOM 2209 C CA . LYS A 1 291 ? 27.061 -25.284 14.456 1.00 83.50 291 LYS A CA 1
ATOM 2210 C C . LYS A 1 291 ? 27.299 -24.308 13.293 1.00 83.50 291 LYS A C 1
ATOM 2212 O O . LYS A 1 291 ? 28.415 -23.801 13.196 1.00 83.50 291 LYS A O 1
ATOM 2217 N N . PRO A 1 292 ? 26.295 -24.039 12.436 1.00 87.75 292 PRO A N 1
ATOM 2218 C CA . PRO A 1 292 ? 26.444 -23.117 11.309 1.00 87.75 292 PRO A CA 1
ATOM 2219 C C . PRO A 1 292 ? 26.997 -21.750 11.729 1.00 87.75 292 PRO A C 1
ATOM 2221 O O . PRO A 1 292 ? 26.691 -21.275 12.829 1.00 87.75 292 PRO A O 1
ATOM 2224 N N . ALA A 1 293 ? 27.806 -21.128 10.868 1.00 88.56 293 ALA A N 1
ATOM 2225 C CA . ALA A 1 293 ? 28.312 -19.779 11.097 1.00 88.56 293 ALA A CA 1
ATOM 2226 C C . ALA A 1 293 ? 27.149 -18.768 11.221 1.00 88.56 293 ALA A C 1
ATOM 2228 O O . ALA A 1 293 ? 26.138 -18.929 10.528 1.00 88.56 293 ALA A O 1
ATOM 2229 N N . PRO A 1 294 ? 27.277 -17.751 12.097 1.00 86.50 294 PRO A N 1
ATOM 2230 C CA . PRO A 1 294 ? 26.238 -16.749 12.329 1.00 86.50 294 PRO A CA 1
ATOM 2231 C C . PRO A 1 294 ? 26.001 -15.866 11.096 1.00 86.50 294 PRO A C 1
ATOM 2233 O O . PRO A 1 294 ? 26.760 -15.923 10.123 1.00 86.50 294 PRO A O 1
ATOM 2236 N N . GLU A 1 295 ? 24.961 -15.032 11.165 1.00 84.25 295 GLU A N 1
ATOM 2237 C CA . GLU A 1 295 ? 24.662 -14.024 10.143 1.00 84.25 295 GLU A CA 1
ATOM 2238 C C . GLU A 1 295 ? 25.895 -13.143 9.873 1.00 84.25 295 GLU A C 1
ATOM 2240 O O . GLU A 1 295 ? 26.542 -12.655 10.804 1.00 84.25 295 GLU A O 1
ATOM 2245 N N . GLY A 1 296 ? 26.272 -12.991 8.600 1.00 81.25 296 GLY A N 1
ATOM 2246 C CA . GLY A 1 296 ? 27.507 -12.300 8.198 1.00 81.25 296 GLY A CA 1
ATOM 2247 C C . GLY A 1 296 ? 28.797 -13.144 8.224 1.00 81.25 296 GLY A C 1
ATOM 2248 O O . GLY A 1 296 ? 29.855 -12.641 7.837 1.00 81.25 296 GLY A O 1
ATOM 2249 N N . GLY A 1 297 ? 28.724 -14.425 8.603 1.00 87.88 297 GLY A N 1
ATOM 2250 C CA . GLY A 1 297 ? 29.844 -15.374 8.607 1.00 87.88 297 GLY A CA 1
ATOM 2251 C C . GLY A 1 297 ? 30.755 -15.289 9.839 1.00 87.88 297 GLY A C 1
ATOM 2252 O O . GLY A 1 297 ? 30.605 -14.434 10.709 1.00 87.88 297 GLY A O 1
ATOM 2253 N N . LEU A 1 298 ? 31.725 -16.205 9.934 1.00 88.88 298 LEU A N 1
ATOM 2254 C CA . LEU A 1 298 ? 32.688 -16.270 11.039 1.00 88.88 298 LEU A CA 1
ATOM 2255 C C . LEU A 1 298 ? 34.131 -16.208 10.536 1.00 88.88 298 LEU A C 1
ATOM 2257 O O . LEU A 1 298 ? 34.603 -17.134 9.878 1.00 88.88 298 LEU A O 1
ATOM 2261 N N . THR A 1 299 ? 34.866 -15.164 10.919 1.00 90.44 299 THR A N 1
ATOM 2262 C CA . THR A 1 299 ? 36.315 -15.083 10.688 1.00 90.44 299 THR A CA 1
ATOM 2263 C C . THR A 1 299 ? 37.082 -15.787 11.803 1.00 90.44 299 THR A C 1
ATOM 2265 O O . THR A 1 299 ? 37.009 -15.402 12.972 1.00 90.44 299 THR A O 1
ATOM 2268 N N . VAL A 1 300 ? 37.857 -16.799 11.424 1.00 85.06 300 VAL A N 1
ATOM 2269 C CA . VAL A 1 300 ? 38.734 -17.577 12.299 1.00 85.06 300 VAL A CA 1
ATOM 2270 C C . VAL A 1 300 ? 40.182 -17.220 11.994 1.00 85.06 300 VAL A C 1
ATOM 2272 O O . VAL A 1 300 ? 40.631 -17.332 10.854 1.00 85.06 300 VAL A O 1
ATOM 2275 N N . GLN A 1 301 ? 40.928 -16.815 13.020 1.00 84.69 301 GLN A N 1
ATOM 2276 C CA . GLN A 1 301 ? 42.364 -16.572 12.904 1.00 84.69 301 GLN A CA 1
ATOM 2277 C C . GLN A 1 301 ? 43.151 -17.828 13.264 1.00 84.69 301 GLN A C 1
ATOM 2279 O O . GLN A 1 301 ? 42.808 -18.558 14.199 1.00 84.69 301 GLN A O 1
ATOM 2284 N N . TYR A 1 302 ? 44.249 -18.046 12.554 1.00 82.00 302 TYR A N 1
ATOM 2285 C CA . TYR A 1 302 ? 45.176 -19.135 12.817 1.00 82.00 302 TYR A CA 1
ATOM 2286 C C . TYR A 1 302 ? 46.622 -18.636 12.786 1.00 82.00 302 TYR A C 1
ATOM 2288 O O . TYR A 1 302 ? 46.923 -17.496 12.449 1.00 82.00 302 TYR A O 1
ATOM 2296 N N . SER A 1 303 ? 47.533 -19.494 13.211 1.00 76.75 303 SER A N 1
ATOM 2297 C CA . SER A 1 303 ? 48.965 -19.245 13.279 1.00 76.75 303 SER A CA 1
ATOM 2298 C C . SER A 1 303 ? 49.699 -20.413 12.651 1.00 76.75 303 SER A C 1
ATOM 2300 O O . SER A 1 303 ? 49.243 -21.556 12.719 1.00 76.75 303 SER A O 1
ATOM 2302 N N . ILE A 1 304 ? 50.838 -20.109 12.039 1.00 76.88 304 ILE A N 1
ATOM 2303 C CA . ILE A 1 304 ? 51.700 -21.102 11.417 1.00 76.88 304 ILE A CA 1
ATOM 2304 C C . ILE A 1 304 ? 52.991 -21.188 12.210 1.00 76.88 304 ILE A C 1
ATOM 2306 O O . ILE A 1 304 ? 53.649 -20.177 12.462 1.00 76.88 304 ILE A O 1
ATOM 2310 N N . THR A 1 305 ? 53.357 -22.407 12.582 1.00 74.81 305 THR A N 1
ATOM 2311 C CA . THR A 1 305 ? 54.661 -22.708 13.166 1.00 74.81 305 THR A CA 1
ATOM 2312 C C . THR A 1 305 ? 55.333 -23.797 12.349 1.00 74.81 305 THR A C 1
ATOM 2314 O O . THR A 1 305 ? 54.684 -24.718 11.857 1.00 74.81 305 THR A O 1
ATOM 2317 N N . SER A 1 306 ? 56.640 -23.671 12.174 1.00 69.94 306 SER A N 1
ATOM 2318 C CA . SER A 1 306 ? 57.464 -24.621 11.437 1.00 69.94 306 SER A CA 1
ATOM 2319 C C . SER A 1 306 ? 58.817 -24.745 12.128 1.00 69.94 306 SER A C 1
ATOM 2321 O O . SER A 1 306 ? 59.372 -23.756 12.611 1.00 69.94 306 SER A O 1
ATOM 2323 N N . GLU A 1 307 ? 59.343 -25.967 12.209 1.00 64.94 307 GLU A N 1
ATOM 2324 C CA . GLU A 1 307 ? 60.643 -26.213 12.850 1.00 64.94 307 GLU A CA 1
ATOM 2325 C C . GLU A 1 307 ? 61.808 -26.009 11.874 1.00 64.94 307 GLU A C 1
ATOM 2327 O O . GLU A 1 307 ? 62.817 -25.409 12.239 1.00 64.94 307 GLU A O 1
ATOM 2332 N N . ASN A 1 308 ? 61.655 -26.472 10.627 1.00 67.25 308 ASN A N 1
ATOM 2333 C CA . ASN A 1 308 ? 62.729 -26.521 9.624 1.00 67.25 308 ASN A CA 1
ATOM 2334 C C . ASN A 1 308 ? 62.316 -25.946 8.254 1.00 67.25 308 ASN A C 1
ATOM 2336 O O . ASN A 1 308 ? 62.961 -26.240 7.254 1.00 67.25 308 ASN A O 1
ATOM 2340 N N . ALA A 1 309 ? 61.244 -25.150 8.204 1.00 69.44 309 ALA A N 1
ATOM 2341 C CA . ALA A 1 309 ? 60.752 -24.515 6.981 1.00 69.44 309 ALA A CA 1
ATOM 2342 C C . ALA A 1 309 ? 60.455 -23.029 7.214 1.00 69.44 309 ALA A C 1
ATOM 2344 O O . ALA A 1 309 ? 60.032 -22.632 8.299 1.00 69.44 309 ALA A O 1
ATOM 2345 N N . VAL A 1 310 ? 60.649 -22.208 6.195 1.00 75.75 310 VAL A N 1
ATOM 2346 C CA . VAL A 1 310 ? 60.474 -20.760 6.193 1.00 75.75 310 VAL A CA 1
ATOM 2347 C C . VAL A 1 310 ? 59.303 -20.402 5.281 1.00 75.75 310 VAL A C 1
ATOM 2349 O O . VAL A 1 310 ? 59.314 -20.689 4.083 1.00 75.75 310 VAL A O 1
ATOM 2352 N N . LEU A 1 311 ? 58.299 -19.731 5.848 1.00 74.19 311 LEU A N 1
ATOM 2353 C CA . LEU A 1 311 ? 57.152 -19.198 5.110 1.00 74.19 311 LEU A CA 1
ATOM 2354 C C . LEU A 1 311 ? 57.612 -18.333 3.919 1.00 74.19 311 LEU A C 1
ATOM 2356 O O . LEU A 1 311 ? 58.564 -17.561 4.034 1.00 74.19 311 LEU A O 1
ATOM 2360 N N . ASP A 1 312 ? 56.932 -18.479 2.782 1.00 74.81 312 ASP A N 1
ATOM 2361 C CA . ASP A 1 312 ? 57.189 -17.839 1.481 1.00 74.81 312 ASP A CA 1
ATOM 2362 C C . ASP A 1 312 ? 58.499 -18.222 0.773 1.00 74.81 312 ASP A C 1
ATOM 2364 O O . ASP A 1 312 ? 58.636 -17.954 -0.430 1.00 74.81 312 ASP A O 1
ATOM 2368 N N . THR A 1 313 ? 59.421 -18.895 1.468 1.00 72.06 313 THR A N 1
ATOM 2369 C CA . THR A 1 313 ? 60.588 -19.548 0.855 1.00 72.06 313 THR A CA 1
ATOM 2370 C C . THR A 1 313 ? 60.248 -20.989 0.492 1.00 72.06 313 THR A C 1
ATOM 2372 O O . THR A 1 313 ? 60.262 -21.329 -0.685 1.00 72.06 313 THR A O 1
ATOM 2375 N N . ASP A 1 314 ? 59.851 -21.780 1.491 1.00 65.12 314 ASP A N 1
ATOM 2376 C CA . ASP A 1 314 ? 59.687 -23.235 1.385 1.00 65.12 314 ASP A CA 1
ATOM 2377 C C . ASP A 1 314 ? 58.220 -23.653 1.204 1.00 65.12 314 ASP A C 1
ATOM 2379 O O . ASP A 1 314 ? 57.907 -24.681 0.612 1.00 65.12 314 ASP A O 1
ATOM 2383 N N . PHE A 1 315 ? 57.280 -22.852 1.708 1.00 70.94 315 PHE A N 1
ATOM 2384 C CA . PHE A 1 315 ? 55.850 -23.126 1.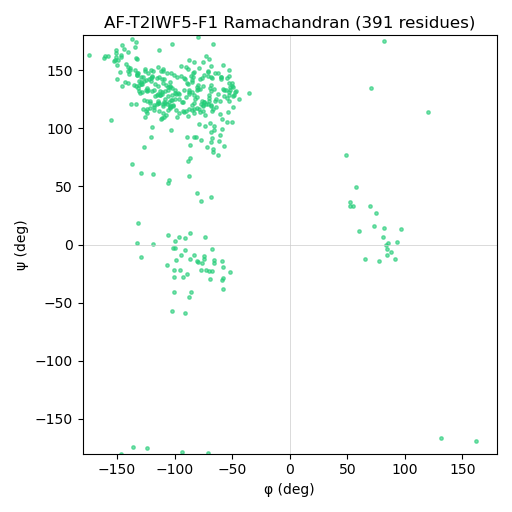586 1.00 70.94 315 PHE A CA 1
ATOM 2385 C C . PHE A 1 315 ? 55.033 -21.835 1.622 1.00 70.94 315 PHE A C 1
ATOM 2387 O O . PHE A 1 315 ? 55.468 -20.808 2.147 1.00 70.94 315 PHE A O 1
ATOM 2394 N N . GLN A 1 316 ? 53.824 -21.897 1.076 1.00 79.06 316 GLN A N 1
ATOM 2395 C CA . GLN A 1 316 ? 52.820 -20.841 1.158 1.00 79.06 316 GLN A CA 1
ATOM 2396 C C . GLN A 1 316 ? 51.525 -21.416 1.720 1.00 79.06 316 GLN A C 1
ATOM 2398 O O . GLN A 1 316 ? 51.222 -22.591 1.521 1.00 79.06 316 GLN A O 1
ATOM 2403 N N . VAL A 1 317 ? 50.767 -20.586 2.428 1.00 79.56 317 VAL A N 1
ATOM 2404 C CA . VAL A 1 317 ? 49.481 -20.964 3.017 1.00 79.56 317 VAL A CA 1
ATOM 2405 C C . VAL A 1 317 ? 48.404 -20.060 2.441 1.00 79.56 317 VAL A C 1
ATOM 2407 O O . VAL A 1 317 ? 48.642 -18.868 2.269 1.00 79.56 317 VAL A O 1
ATOM 2410 N N . PHE A 1 318 ? 47.230 -20.612 2.159 1.00 78.00 318 PHE A N 1
ATOM 2411 C CA . PHE A 1 318 ? 46.066 -19.881 1.672 1.00 78.00 318 PHE A CA 1
ATOM 2412 C C . PHE A 1 318 ? 44.811 -20.283 2.462 1.00 78.00 318 PHE A C 1
ATOM 2414 O O . PHE A 1 318 ? 44.685 -21.457 2.809 1.00 78.00 318 PHE A O 1
ATOM 2421 N N . PRO A 1 319 ? 43.866 -19.356 2.707 1.00 77.12 319 PRO A N 1
ATOM 2422 C CA . PRO A 1 319 ? 43.895 -17.939 2.321 1.00 77.12 319 PRO A CA 1
ATOM 2423 C C . PRO A 1 319 ? 44.775 -17.070 3.244 1.00 77.12 319 PRO A C 1
ATOM 2425 O O . PRO A 1 319 ? 44.950 -17.364 4.416 1.00 77.12 319 PRO A O 1
ATOM 2428 N N . VAL A 1 320 ? 45.331 -15.974 2.718 1.00 69.44 320 VAL A N 1
ATOM 2429 C CA . VAL A 1 320 ? 46.022 -14.937 3.511 1.00 69.44 320 VAL A CA 1
ATOM 2430 C C . VAL A 1 320 ? 45.396 -13.594 3.176 1.00 69.44 320 VAL A C 1
ATOM 2432 O O . VAL A 1 320 ? 45.400 -13.189 2.013 1.00 69.44 320 VAL A O 1
ATOM 2435 N N . ASN A 1 321 ? 44.914 -12.877 4.190 1.00 70.38 321 ASN A N 1
ATOM 2436 C CA . ASN A 1 321 ? 44.303 -11.561 4.026 1.00 70.38 321 ASN A CA 1
ATOM 2437 C C . ASN A 1 321 ? 45.219 -10.490 4.620 1.00 70.38 321 ASN A C 1
ATOM 2439 O O . ASN A 1 321 ? 45.437 -10.438 5.826 1.00 70.38 321 ASN A O 1
ATOM 2443 N N . ASN A 1 322 ? 45.778 -9.618 3.775 1.00 68.62 322 ASN A N 1
ATOM 2444 C CA . ASN A 1 322 ? 46.625 -8.491 4.198 1.00 68.62 322 ASN A CA 1
ATOM 2445 C C . ASN A 1 322 ? 47.798 -8.872 5.133 1.00 68.62 322 ASN A C 1
ATOM 2447 O O . ASN A 1 322 ? 48.189 -8.090 5.999 1.00 68.62 322 ASN A O 1
ATOM 2451 N N . GLY A 1 323 ? 48.372 -10.067 4.954 1.00 69.88 323 GLY A N 1
ATOM 2452 C CA . GLY A 1 323 ? 49.475 -10.577 5.780 1.00 69.88 323 GLY A CA 1
ATOM 2453 C C . GLY A 1 323 ? 49.044 -11.183 7.121 1.00 69.88 323 GLY A C 1
ATOM 2454 O O . GLY A 1 323 ? 49.906 -11.540 7.921 1.00 69.88 323 GLY A O 1
ATOM 2455 N N . VAL A 1 324 ? 47.736 -11.311 7.362 1.00 74.62 324 VAL A N 1
ATOM 2456 C CA . VAL A 1 324 ? 47.153 -12.012 8.510 1.00 74.62 324 VAL A CA 1
ATOM 2457 C C . VAL A 1 324 ? 46.618 -13.369 8.054 1.00 74.62 324 VAL A C 1
ATOM 2459 O O . VAL A 1 324 ? 45.983 -13.495 7.004 1.00 74.62 324 VAL A O 1
ATOM 2462 N N . PHE A 1 325 ? 46.902 -14.391 8.856 1.00 82.81 325 PHE A N 1
ATOM 2463 C CA . PHE A 1 325 ? 46.390 -15.743 8.683 1.00 82.81 325 PHE A CA 1
ATOM 2464 C C . PHE A 1 325 ? 44.979 -15.841 9.259 1.00 82.81 325 PHE A C 1
ATOM 2466 O O . PHE A 1 325 ? 44.779 -16.079 10.452 1.00 82.81 325 PHE A O 1
ATOM 2473 N N . GLU A 1 326 ? 43.998 -15.612 8.400 1.00 85.81 326 GLU A N 1
ATOM 2474 C CA . GLU A 1 326 ? 42.587 -15.678 8.743 1.00 85.81 326 GLU A CA 1
ATOM 2475 C C . GLU A 1 326 ? 41.790 -16.311 7.612 1.00 85.81 326 GLU A C 1
ATOM 2477 O O . GLU A 1 326 ? 42.159 -16.240 6.440 1.00 85.81 326 GLU A O 1
ATOM 2482 N N . VAL A 1 327 ? 40.672 -16.919 7.980 1.00 86.50 327 VAL A N 1
ATOM 2483 C CA . VAL A 1 327 ? 39.744 -17.519 7.038 1.00 86.50 327 VAL A CA 1
ATOM 2484 C C . VAL A 1 327 ? 38.313 -17.250 7.480 1.00 86.50 327 VAL A C 1
ATOM 2486 O O . VAL A 1 327 ? 38.000 -17.317 8.668 1.00 86.50 327 VAL A O 1
ATOM 2489 N N . THR A 1 328 ? 37.441 -16.928 6.528 1.00 90.31 328 THR A N 1
ATOM 2490 C CA . THR A 1 328 ? 36.022 -16.681 6.797 1.00 90.31 328 THR A CA 1
ATOM 2491 C C . THR A 1 328 ? 35.207 -17.897 6.395 1.00 90.31 328 THR A C 1
ATOM 2493 O O . THR A 1 328 ? 35.263 -18.323 5.245 1.00 90.31 328 THR A O 1
ATOM 2496 N N . ILE A 1 329 ? 34.436 -18.426 7.341 1.00 88.62 329 ILE A N 1
ATOM 2497 C CA . ILE A 1 329 ? 33.393 -19.421 7.097 1.00 88.62 329 ILE A CA 1
ATOM 2498 C C . ILE A 1 329 ? 32.119 -18.637 6.763 1.00 88.62 329 ILE A C 1
ATOM 2500 O O . ILE A 1 329 ? 31.675 -17.858 7.614 1.00 88.62 329 ILE A O 1
ATOM 2504 N N . PRO A 1 330 ? 31.563 -18.760 5.543 1.00 90.81 330 PRO A N 1
ATOM 2505 C CA . PRO A 1 330 ? 30.359 -18.032 5.154 1.00 90.81 330 PRO A CA 1
ATOM 2506 C C . PRO A 1 330 ? 29.177 -18.336 6.075 1.00 90.81 330 PRO A C 1
ATOM 2508 O O . PRO A 1 330 ? 29.116 -19.404 6.680 1.00 90.81 330 PRO A O 1
ATOM 2511 N N . GLU A 1 331 ? 28.233 -17.404 6.169 1.00 90.62 331 GLU A N 1
ATOM 2512 C CA . GLU A 1 331 ? 26.984 -17.597 6.911 1.00 90.62 331 GLU A CA 1
ATOM 2513 C C . GLU A 1 331 ? 26.304 -18.924 6.543 1.00 90.62 331 GLU A C 1
ATOM 2515 O O . GLU A 1 331 ? 26.215 -19.287 5.371 1.00 90.62 331 GLU A O 1
ATOM 2520 N N . GLY A 1 332 ? 25.834 -19.657 7.555 1.00 84.19 332 GLY A N 1
ATOM 2521 C CA . GLY A 1 332 ? 25.157 -20.940 7.360 1.00 84.19 332 GLY A CA 1
ATOM 2522 C C . GLY A 1 332 ? 26.085 -22.129 7.071 1.00 84.19 332 GLY A C 1
ATOM 2523 O O . GLY A 1 332 ? 25.654 -23.274 7.216 1.00 84.19 332 GLY A O 1
ATOM 2524 N N . GLU A 1 333 ? 27.356 -21.894 6.740 1.00 89.88 333 GLU A N 1
ATOM 2525 C CA . GLU A 1 333 ? 28.330 -22.956 6.484 1.00 89.88 333 GLU A CA 1
ATOM 2526 C C . GLU A 1 333 ? 28.954 -23.497 7.776 1.00 89.88 333 GLU A C 1
ATOM 2528 O O . GLU A 1 333 ? 28.979 -22.848 8.827 1.00 89.88 333 GLU A O 1
ATOM 2533 N N . LEU A 1 334 ? 29.466 -24.728 7.700 1.00 85.50 334 LEU A N 1
ATOM 2534 C CA . LEU A 1 334 ? 30.059 -25.438 8.840 1.00 85.50 334 LEU A CA 1
ATOM 2535 C C . LEU A 1 334 ? 31.579 -25.539 8.775 1.00 85.50 334 LEU A C 1
ATOM 2537 O O . LEU A 1 334 ? 32.209 -25.868 9.781 1.00 85.50 334 LEU A O 1
ATOM 2541 N N . THR A 1 335 ? 32.175 -25.323 7.605 1.00 84.50 335 THR A N 1
ATOM 2542 C CA . THR A 1 335 ? 33.580 -25.658 7.382 1.00 84.50 335 THR A CA 1
ATOM 2543 C C . THR A 1 335 ? 34.255 -24.749 6.373 1.00 84.50 335 THR A C 1
ATOM 2545 O O . THR A 1 335 ? 33.596 -24.255 5.464 1.00 84.50 335 THR A O 1
ATOM 2548 N N . GLN A 1 336 ? 35.577 -24.607 6.477 1.00 85.31 336 GLN A N 1
ATOM 2549 C CA . GLN A 1 336 ? 36.390 -23.945 5.458 1.00 85.31 336 GLN A CA 1
ATOM 2550 C C . GLN A 1 336 ? 37.817 -24.515 5.417 1.00 85.31 336 GLN A C 1
ATOM 2552 O O . GLN A 1 336 ? 38.397 -24.829 6.459 1.00 85.31 336 GLN A O 1
ATOM 2557 N N . ASN A 1 337 ? 38.378 -24.636 4.209 1.00 82.69 337 ASN A N 1
ATOM 2558 C CA . ASN A 1 337 ? 39.715 -25.195 3.988 1.00 82.69 337 ASN A CA 1
ATOM 2559 C C . ASN A 1 337 ? 40.814 -24.133 4.126 1.00 82.69 337 ASN A C 1
ATOM 2561 O O . ASN A 1 337 ? 40.652 -22.990 3.692 1.00 82.69 337 ASN A O 1
ATOM 2565 N N . ILE A 1 338 ? 41.955 -24.567 4.658 1.00 79.94 338 ILE A N 1
ATOM 2566 C CA . ILE A 1 338 ? 43.262 -23.920 4.565 1.00 79.94 338 ILE A CA 1
ATOM 2567 C C . ILE A 1 338 ? 44.160 -24.846 3.746 1.00 79.94 338 ILE A C 1
ATOM 2569 O O . ILE A 1 338 ? 44.290 -26.030 4.053 1.00 79.94 338 ILE A O 1
ATOM 2573 N N . THR A 1 339 ? 44.817 -24.298 2.735 1.00 79.00 339 THR A N 1
ATOM 2574 C CA . THR A 1 339 ? 45.703 -25.045 1.843 1.00 79.00 339 THR A CA 1
ATOM 2575 C C . THR A 1 339 ? 47.147 -24.628 2.086 1.00 79.00 339 THR A C 1
ATOM 2577 O O . THR A 1 339 ? 47.456 -23.436 2.109 1.00 79.00 339 THR A O 1
ATOM 2580 N N . VAL A 1 340 ? 48.043 -25.599 2.239 1.00 79.06 340 VAL A N 1
ATOM 2581 C CA . VAL A 1 340 ? 49.491 -25.405 2.352 1.00 79.06 340 VAL A CA 1
ATOM 2582 C C . VAL A 1 340 ? 50.147 -25.961 1.094 1.00 79.06 340 VAL A C 1
ATOM 2584 O O . VAL A 1 340 ? 50.186 -27.169 0.872 1.00 79.06 340 VAL A O 1
ATOM 2587 N N . THR A 1 341 ? 50.660 -25.076 0.248 1.00 75.44 341 THR A N 1
ATOM 2588 C CA . THR A 1 341 ? 51.369 -25.445 -0.981 1.00 75.44 341 THR A CA 1
ATOM 2589 C C . THR A 1 341 ? 52.868 -25.374 -0.744 1.00 75.44 341 THR A C 1
ATOM 2591 O O . THR A 1 341 ? 53.365 -24.348 -0.272 1.00 75.44 341 THR A O 1
ATOM 2594 N N . LEU A 1 342 ? 53.597 -26.420 -1.115 1.00 74.44 342 LEU A N 1
ATOM 2595 C CA . LEU A 1 342 ? 55.055 -26.412 -1.061 1.00 74.44 342 LEU A CA 1
ATOM 2596 C C . LEU A 1 342 ? 55.621 -25.599 -2.228 1.00 74.44 342 LEU A C 1
ATOM 2598 O O . LEU A 1 342 ? 55.071 -25.600 -3.333 1.00 74.44 342 LEU A O 1
ATOM 2602 N N . ARG A 1 343 ? 56.714 -24.883 -1.977 1.00 67.38 343 ARG A N 1
ATOM 2603 C CA . ARG A 1 343 ? 57.522 -24.263 -3.023 1.00 67.38 343 ARG A CA 1
ATOM 2604 C C . ARG A 1 343 ? 58.748 -25.129 -3.240 1.00 67.38 343 ARG A C 1
ATOM 2606 O O . ARG A 1 343 ? 59.539 -25.297 -2.327 1.00 67.38 343 ARG A O 1
ATOM 2613 N N . ASP A 1 344 ? 58.891 -25.634 -4.461 1.00 59.28 344 ASP A N 1
ATOM 2614 C CA . ASP A 1 344 ? 60.120 -26.279 -4.925 1.00 59.28 344 ASP A CA 1
ATOM 2615 C C . ASP A 1 344 ? 61.223 -25.215 -5.027 1.00 59.28 344 ASP A C 1
ATOM 2617 O O . ASP A 1 344 ? 61.343 -24.492 -6.027 1.00 59.28 344 ASP A O 1
ATOM 2621 N N . ASP A 1 345 ? 61.986 -25.050 -3.950 1.00 55.41 345 ASP A N 1
ATOM 2622 C CA . ASP A 1 345 ? 63.258 -24.363 -4.002 1.00 55.41 345 ASP A CA 1
ATOM 2623 C C . ASP A 1 345 ? 64.289 -25.396 -4.471 1.00 55.41 345 ASP A C 1
ATOM 2625 O O . ASP A 1 345 ? 64.502 -26.419 -3.849 1.00 55.41 345 ASP A O 1
ATOM 2629 N N . ASN A 1 346 ? 64.913 -25.200 -5.634 1.00 53.25 346 ASN A N 1
ATOM 2630 C CA . ASN A 1 346 ? 65.864 -26.167 -6.217 1.00 53.25 346 ASN A CA 1
ATOM 2631 C C . ASN A 1 346 ? 67.190 -26.286 -5.405 1.00 53.25 346 ASN A C 1
ATOM 2633 O O . ASN A 1 346 ? 68.287 -26.315 -5.971 1.00 53.25 346 ASN A O 1
ATOM 2637 N N . VAL A 1 347 ? 67.128 -26.291 -4.073 1.00 52.50 347 VAL A N 1
ATOM 2638 C CA . VAL A 1 347 ? 68.234 -26.236 -3.128 1.00 52.50 347 VAL A CA 1
ATOM 2639 C C . VAL A 1 347 ? 68.111 -27.414 -2.159 1.00 52.50 347 VAL A C 1
ATOM 2641 O O . VAL A 1 347 ? 67.656 -27.280 -1.033 1.00 52.50 347 VAL A O 1
ATOM 2644 N N . ASP A 1 348 ? 68.630 -28.565 -2.595 1.00 51.16 348 ASP A N 1
ATOM 2645 C CA . ASP A 1 348 ? 69.037 -29.693 -1.744 1.00 51.16 348 ASP A CA 1
ATOM 2646 C C . ASP A 1 348 ? 70.079 -29.198 -0.721 1.00 51.16 348 ASP A C 1
ATOM 2648 O O . ASP A 1 348 ? 71.296 -29.227 -0.937 1.00 51.16 348 ASP A O 1
ATOM 2652 N N . ASN A 1 349 ? 69.611 -28.645 0.393 1.00 46.81 349 ASN A N 1
ATOM 2653 C CA . ASN A 1 349 ? 70.422 -28.167 1.503 1.00 46.81 349 ASN A CA 1
ATOM 2654 C C . ASN A 1 349 ? 70.698 -29.305 2.493 1.00 46.81 349 ASN A C 1
ATOM 2656 O O . ASN A 1 349 ? 70.485 -29.199 3.698 1.00 46.81 349 ASN A O 1
ATOM 2660 N N . ALA A 1 350 ? 71.332 -30.362 1.989 1.00 40.81 350 ALA A N 1
ATOM 2661 C CA . ALA A 1 350 ? 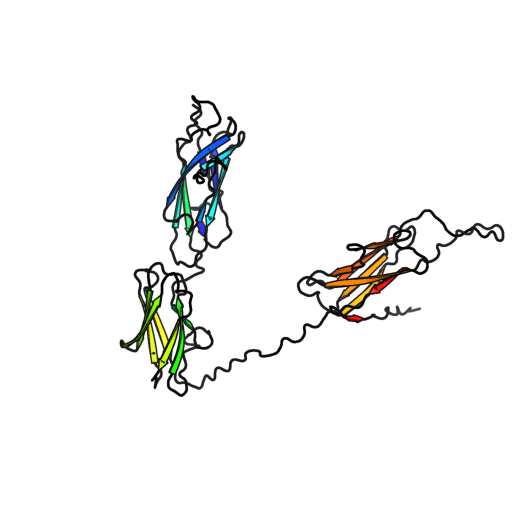72.208 -31.187 2.800 1.00 40.81 350 ALA A CA 1
ATOM 2662 C C . ALA A 1 350 ? 73.578 -31.288 2.120 1.00 40.81 350 ALA A C 1
ATOM 2664 O O . ALA A 1 350 ? 73.735 -32.003 1.127 1.00 40.81 350 ALA A O 1
ATOM 2665 N N . GLU A 1 351 ? 74.611 -30.659 2.698 1.00 39.66 351 GLU A N 1
ATOM 2666 C CA . GLU A 1 351 ? 75.998 -30.921 2.290 1.00 39.66 351 GLU A CA 1
ATOM 2667 C C . GLU A 1 351 ? 76.235 -32.445 2.200 1.00 39.66 351 GLU A C 1
ATOM 2669 O O . GLU A 1 351 ? 75.821 -33.207 3.088 1.00 39.66 351 GLU A O 1
ATOM 2674 N N . PRO A 1 352 ? 76.837 -32.963 1.116 1.00 39.75 352 PRO A N 1
ATOM 2675 C CA . PRO A 1 352 ? 77.105 -34.386 0.992 1.00 39.75 352 PRO A CA 1
ATOM 2676 C C . PRO A 1 352 ? 78.196 -34.786 1.991 1.00 39.75 352 PRO A C 1
ATOM 2678 O O . PRO A 1 352 ? 79.377 -34.534 1.767 1.00 39.75 352 PRO A O 1
ATOM 2681 N N . ILE A 1 353 ? 77.823 -35.453 3.087 1.00 41.75 353 ILE A N 1
ATOM 2682 C CA . ILE A 1 353 ? 78.800 -36.187 3.895 1.00 41.75 353 ILE A CA 1
ATOM 2683 C C . ILE A 1 353 ? 79.180 -37.438 3.101 1.00 41.75 353 ILE A C 1
ATOM 2685 O O . ILE A 1 353 ? 78.371 -38.343 2.903 1.00 41.75 353 ILE A O 1
ATOM 2689 N N . ILE A 1 354 ? 80.422 -37.475 2.621 1.00 39.09 354 ILE A N 1
ATOM 2690 C CA . ILE A 1 354 ? 81.016 -38.667 2.022 1.00 39.09 354 ILE A CA 1
ATOM 2691 C C . ILE A 1 354 ? 81.460 -39.589 3.160 1.00 39.09 354 ILE A C 1
ATOM 2693 O O . ILE A 1 354 ? 82.518 -39.383 3.748 1.00 39.09 354 ILE A O 1
ATOM 2697 N N . GLU A 1 355 ? 80.705 -40.655 3.417 1.00 37.75 355 GLU A N 1
ATOM 2698 C CA . GLU A 1 355 ? 81.244 -41.863 4.044 1.00 37.75 355 GLU A CA 1
ATOM 2699 C C . GLU A 1 355 ? 81.022 -43.066 3.121 1.00 37.75 355 GLU A C 1
ATOM 2701 O O . GLU A 1 355 ? 79.903 -43.402 2.745 1.00 37.75 355 GLU A O 1
ATOM 2706 N N . ASN A 1 356 ? 82.123 -43.727 2.752 1.00 40.41 356 ASN A N 1
ATOM 2707 C CA . ASN A 1 356 ? 82.145 -45.049 2.120 1.00 40.41 356 ASN A CA 1
ATOM 2708 C C . ASN A 1 356 ? 81.363 -45.214 0.801 1.00 40.41 356 ASN A C 1
ATOM 2710 O O . ASN A 1 356 ? 80.670 -46.208 0.606 1.00 40.41 356 ASN A O 1
ATOM 2714 N N . ASN A 1 357 ? 81.581 -44.302 -0.151 1.00 39.03 357 ASN A N 1
ATOM 2715 C CA . ASN A 1 357 ? 81.470 -44.568 -1.595 1.00 39.03 357 ASN A CA 1
ATOM 2716 C C . ASN A 1 357 ? 80.147 -45.217 -2.075 1.00 39.03 357 ASN A C 1
ATOM 2718 O O . ASN A 1 357 ? 80.149 -46.028 -3.002 1.00 39.03 357 ASN A O 1
ATOM 2722 N N . SER A 1 358 ? 79.021 -44.841 -1.464 1.00 29.38 358 SER A N 1
ATOM 2723 C CA . SER A 1 358 ? 77.670 -45.193 -1.906 1.00 29.38 358 SER A CA 1
ATOM 2724 C C . SER A 1 358 ? 76.845 -43.913 -2.021 1.00 29.38 358 SER A C 1
ATOM 2726 O O . SER A 1 358 ? 76.611 -43.243 -1.018 1.00 29.38 358 SER A O 1
ATOM 2728 N N . ILE A 1 359 ? 76.396 -43.565 -3.232 1.00 35.41 359 ILE A N 1
ATOM 2729 C CA . ILE A 1 359 ? 75.335 -42.565 -3.414 1.00 35.41 359 ILE A CA 1
ATOM 2730 C C . ILE A 1 359 ? 74.030 -43.279 -3.060 1.00 35.41 359 ILE A C 1
ATOM 2732 O O . ILE A 1 359 ? 73.417 -43.921 -3.908 1.00 35.41 359 ILE A O 1
ATOM 2736 N N . ASN A 1 360 ? 73.639 -43.232 -1.790 1.00 34.12 360 ASN A N 1
ATOM 2737 C CA . ASN A 1 360 ? 72.240 -43.437 -1.435 1.00 34.12 360 ASN A CA 1
ATOM 2738 C C . ASN A 1 360 ? 71.544 -42.090 -1.620 1.00 34.12 360 ASN A C 1
ATOM 2740 O O . ASN A 1 360 ? 71.967 -41.111 -1.007 1.00 34.12 360 ASN A O 1
ATOM 2744 N N . GLY A 1 361 ? 70.518 -42.048 -2.476 1.00 33.47 361 GLY A N 1
ATOM 2745 C CA . GLY A 1 361 ? 69.642 -40.885 -2.613 1.00 33.47 361 GLY A CA 1
ATOM 2746 C C . GLY A 1 361 ? 69.179 -40.448 -1.227 1.00 33.47 361 GLY A C 1
ATOM 2747 O O . GLY A 1 361 ? 68.616 -41.250 -0.476 1.00 33.47 361 GLY A O 1
ATOM 2748 N N . LYS A 1 362 ? 69.537 -39.219 -0.854 1.00 39.41 362 LYS A N 1
ATOM 2749 C CA . LYS A 1 362 ? 69.140 -38.626 0.416 1.00 39.41 362 LYS A CA 1
ATOM 2750 C C . LYS A 1 362 ? 67.626 -38.446 0.395 1.00 39.41 362 LYS A C 1
ATOM 2752 O O . LYS A 1 362 ? 67.064 -38.032 -0.612 1.00 39.41 362 LYS A O 1
ATOM 2757 N N . ARG A 1 363 ? 66.991 -38.846 1.493 1.00 39.25 363 ARG A N 1
ATOM 2758 C CA . ARG A 1 363 ? 65.591 -38.543 1.771 1.00 39.25 363 ARG A CA 1
ATOM 2759 C C . ARG A 1 363 ? 65.517 -37.089 2.202 1.00 39.25 363 ARG A C 1
ATOM 2761 O O . ARG A 1 363 ? 66.370 -36.666 2.985 1.00 39.25 363 ARG A O 1
ATOM 2768 N N . ASP A 1 364 ? 64.521 -36.397 1.678 1.00 45.31 364 ASP A N 1
ATOM 2769 C CA . ASP A 1 364 ? 64.087 -35.105 2.182 1.00 45.31 364 ASP A CA 1
ATOM 2770 C C . ASP A 1 364 ? 63.884 -35.187 3.700 1.00 45.31 364 ASP A C 1
ATOM 2772 O O . ASP A 1 364 ? 63.440 -36.221 4.213 1.00 45.31 364 ASP A O 1
ATOM 2776 N N . ILE A 1 365 ? 64.297 -34.161 4.437 1.00 46.47 365 ILE A N 1
ATOM 2777 C CA . ILE A 1 365 ? 64.015 -34.101 5.874 1.00 46.47 365 ILE A CA 1
ATOM 2778 C C . ILE A 1 365 ? 62.546 -33.714 5.991 1.00 46.47 365 ILE A C 1
ATOM 2780 O O . ILE A 1 365 ? 62.181 -32.664 5.484 1.00 46.47 365 ILE A O 1
ATOM 2784 N N . ASP A 1 366 ? 61.728 -34.519 6.676 1.00 51.81 366 ASP A N 1
ATOM 2785 C CA . ASP A 1 366 ? 60.321 -34.194 6.941 1.00 51.81 366 ASP A CA 1
ATOM 2786 C C . ASP A 1 366 ? 60.211 -32.764 7.521 1.00 51.81 366 ASP A C 1
ATOM 2788 O O . ASP A 1 366 ? 60.595 -32.494 8.668 1.00 51.81 366 ASP A O 1
ATOM 2792 N N . ARG A 1 367 ? 59.747 -31.810 6.705 1.00 59.16 367 ARG A N 1
ATOM 2793 C CA . ARG A 1 367 ? 59.558 -30.409 7.097 1.00 59.16 367 ARG A CA 1
ATOM 2794 C C . ARG A 1 367 ? 58.148 -30.242 7.658 1.00 59.16 367 ARG A C 1
ATOM 2796 O O . ARG A 1 367 ? 57.197 -29.984 6.928 1.00 59.16 367 ARG A O 1
ATOM 2803 N N . ASN A 1 368 ? 58.009 -30.370 8.975 1.00 59.00 368 ASN A N 1
ATOM 2804 C CA . ASN A 1 368 ? 56.704 -30.262 9.629 1.00 59.00 368 ASN A CA 1
ATOM 2805 C C . ASN A 1 368 ? 56.237 -28.800 9.716 1.00 59.00 368 ASN A C 1
ATOM 2807 O O . ASN A 1 368 ? 56.877 -27.964 10.364 1.00 59.00 368 ASN A O 1
ATOM 2811 N N . VAL A 1 369 ? 55.086 -28.514 9.106 1.00 62.00 369 VAL A N 1
ATOM 2812 C CA . VAL A 1 369 ? 54.325 -27.268 9.274 1.00 62.00 369 VAL A CA 1
ATOM 2813 C C . VAL A 1 369 ? 53.111 -27.581 10.139 1.00 62.00 369 VAL A C 1
ATOM 2815 O O . VAL A 1 369 ? 52.375 -28.514 9.843 1.00 62.00 369 VAL A O 1
ATOM 2818 N N . THR A 1 370 ? 52.897 -26.816 11.207 1.00 69.56 370 THR A N 1
ATOM 2819 C CA . THR A 1 370 ? 51.742 -26.957 12.104 1.00 69.56 370 THR A CA 1
ATOM 2820 C C . THR A 1 370 ? 50.873 -25.707 12.040 1.00 69.56 370 THR A C 1
ATOM 2822 O O . THR A 1 370 ? 51.368 -24.589 12.225 1.00 69.56 370 THR A O 1
ATOM 2825 N N . VAL A 1 371 ? 49.571 -25.908 11.821 1.00 68.62 371 VAL A N 1
ATOM 2826 C CA . VAL A 1 371 ? 48.546 -24.858 11.871 1.00 68.62 371 VAL A CA 1
ATOM 2827 C C . VAL A 1 371 ? 47.826 -24.913 13.217 1.00 68.62 371 VAL A C 1
ATOM 2829 O O . VAL A 1 371 ? 47.273 -25.945 13.595 1.00 68.62 371 VAL A O 1
ATOM 2832 N N . THR A 1 372 ? 47.801 -23.796 13.938 1.00 74.00 372 THR A N 1
ATOM 2833 C CA . THR A 1 372 ? 47.133 -23.674 15.244 1.00 74.00 372 THR A CA 1
ATOM 2834 C C . THR A 1 372 ? 46.132 -22.531 15.247 1.00 74.00 372 THR A C 1
ATOM 2836 O O . THR A 1 372 ? 46.455 -21.423 14.827 1.00 74.00 372 THR A O 1
ATOM 2839 N N . LEU A 1 373 ? 44.923 -22.779 15.755 1.00 78.00 373 LEU A N 1
ATOM 2840 C CA . LEU A 1 373 ? 43.889 -21.754 15.914 1.00 78.00 373 LEU A CA 1
ATOM 2841 C C . LEU A 1 373 ? 44.280 -20.732 16.990 1.00 78.00 373 LEU A C 1
ATOM 2843 O O . LEU A 1 373 ? 44.874 -21.088 18.009 1.00 78.00 373 LEU A O 1
ATOM 2847 N N . THR A 1 374 ? 43.913 -19.472 16.769 1.00 78.88 374 THR A N 1
ATOM 2848 C CA . THR A 1 374 ? 44.155 -18.365 17.704 1.00 78.88 374 THR A CA 1
ATOM 2849 C C . THR A 1 374 ? 42.872 -18.035 18.464 1.00 78.88 374 THR A C 1
ATOM 2851 O O . THR A 1 374 ? 41.815 -17.946 17.850 1.00 78.88 374 THR A O 1
ATOM 2854 N N . GLU A 1 375 ? 42.941 -17.843 19.784 1.00 77.00 375 GLU A N 1
ATOM 2855 C CA . GLU A 1 375 ? 41.775 -17.517 20.627 1.00 77.00 375 GLU A CA 1
ATOM 2856 C C . GLU A 1 375 ? 41.088 -16.203 20.213 1.00 77.00 375 GLU A C 1
ATOM 2858 O O . GLU A 1 375 ? 41.748 -15.230 19.840 1.00 77.00 375 GLU A O 1
ATOM 2863 N N . SER A 1 376 ? 39.758 -16.155 20.328 1.00 77.75 376 SER A N 1
ATOM 2864 C CA . SER A 1 376 ? 38.927 -15.002 19.961 1.00 77.75 376 SER A CA 1
ATOM 2865 C C . SER A 1 376 ? 37.705 -14.902 20.875 1.00 77.75 376 SER A C 1
ATOM 2867 O O . SER A 1 376 ? 37.184 -15.928 21.292 1.00 77.75 376 SER A O 1
ATOM 2869 N N . PRO A 1 377 ? 37.175 -13.701 21.170 1.00 78.44 377 PRO A N 1
ATOM 2870 C CA . PRO A 1 377 ? 35.888 -13.580 21.857 1.00 78.44 377 PRO A CA 1
ATOM 2871 C C . PRO A 1 377 ? 34.701 -14.090 21.018 1.00 78.44 377 PRO A C 1
ATOM 2873 O O . PRO A 1 377 ? 33.631 -14.315 21.574 1.00 78.44 377 PRO A O 1
ATOM 2876 N N . ASN A 1 378 ? 34.880 -14.275 19.705 1.00 80.94 378 ASN A N 1
ATOM 2877 C CA . ASN A 1 378 ? 33.806 -14.637 18.773 1.00 80.94 378 ASN A CA 1
ATOM 2878 C C . ASN A 1 378 ? 33.635 -16.158 18.587 1.00 80.94 378 ASN A C 1
ATOM 2880 O O . ASN A 1 378 ? 32.735 -16.580 17.866 1.00 80.94 378 ASN A O 1
ATOM 2884 N N . TYR A 1 379 ? 34.498 -16.984 19.191 1.00 81.94 379 TYR A N 1
ATOM 2885 C CA . TYR A 1 379 ? 34.425 -18.449 19.147 1.00 81.94 379 TYR A CA 1
ATOM 2886 C C . TYR A 1 379 ? 35.226 -19.090 20.283 1.00 81.94 379 TYR A C 1
ATOM 2888 O O . TYR A 1 379 ? 36.099 -18.463 20.865 1.00 81.94 379 TYR A O 1
ATOM 2896 N N . THR A 1 380 ? 34.974 -20.362 20.585 1.00 82.81 380 THR A N 1
ATOM 2897 C CA . THR A 1 380 ? 35.810 -21.141 21.521 1.00 82.81 380 THR A CA 1
ATOM 2898 C C . THR A 1 380 ? 36.594 -22.210 20.767 1.00 82.81 380 THR A C 1
ATOM 2900 O O . THR A 1 380 ? 36.034 -22.859 19.889 1.00 82.81 380 THR A O 1
ATOM 2903 N N . ILE A 1 381 ? 37.868 -22.430 21.103 1.00 79.62 381 ILE A N 1
ATOM 2904 C CA . ILE A 1 381 ? 38.681 -23.487 20.483 1.00 79.62 381 ILE A CA 1
ATOM 2905 C C . ILE A 1 381 ? 38.590 -24.781 21.294 1.00 79.62 381 ILE A C 1
ATOM 2907 O O . ILE A 1 381 ? 38.800 -24.792 22.507 1.00 79.62 381 ILE A O 1
ATOM 2911 N N . THR A 1 382 ? 38.368 -25.906 20.616 1.00 74.19 382 THR A N 1
ATOM 2912 C CA . THR A 1 382 ? 38.591 -27.241 21.190 1.00 74.19 382 THR A CA 1
ATOM 2913 C C . THR A 1 382 ? 39.457 -28.081 20.259 1.00 74.19 382 THR A C 1
ATOM 2915 O O . THR A 1 382 ? 39.153 -28.199 19.074 1.00 74.19 382 THR A O 1
ATOM 2918 N N . GLN A 1 383 ? 40.507 -28.715 20.788 1.00 55.03 383 GLN A N 1
ATOM 2919 C CA . GLN A 1 383 ? 41.190 -29.796 20.075 1.00 55.03 383 GLN A CA 1
ATOM 2920 C C . GLN A 1 383 ? 40.319 -31.054 20.140 1.00 55.03 383 GLN A C 1
ATOM 2922 O O . GLN A 1 383 ? 40.079 -31.581 21.228 1.00 55.03 383 GLN A O 1
ATOM 2927 N N . PHE A 1 384 ? 39.880 -31.574 18.994 1.00 43.94 384 PHE A N 1
ATOM 2928 C CA . PHE A 1 384 ? 39.548 -32.995 18.937 1.00 43.94 384 PHE A CA 1
ATOM 2929 C C . PHE A 1 384 ? 40.863 -33.778 19.053 1.00 43.94 384 PHE A C 1
ATOM 2931 O O . PHE A 1 384 ? 41.841 -33.406 18.400 1.00 43.94 384 PHE A O 1
ATOM 2938 N N . PRO A 1 385 ? 40.941 -34.836 19.879 1.00 33.62 385 PRO A N 1
ATOM 2939 C CA . PRO A 1 385 ? 42.092 -35.723 19.816 1.00 33.62 385 PRO A CA 1
ATOM 2940 C C . PRO A 1 385 ? 42.155 -36.311 18.397 1.00 33.62 385 PRO A C 1
ATOM 2942 O O . PRO A 1 385 ? 41.094 -36.613 17.837 1.00 33.62 385 PRO A O 1
ATOM 2945 N N . PRO A 1 386 ? 43.350 -36.494 17.804 1.00 35.62 386 PRO A N 1
ATOM 2946 C CA . PRO A 1 386 ? 43.453 -37.263 16.574 1.00 35.62 386 PRO A CA 1
ATOM 2947 C C . PRO A 1 386 ? 42.779 -38.610 16.830 1.00 35.62 386 PRO A C 1
ATOM 2949 O O . PRO A 1 386 ? 43.013 -39.236 17.868 1.00 35.62 386 PRO A O 1
ATOM 2952 N N . SER A 1 387 ? 41.889 -39.028 15.929 1.00 34.66 387 SER A N 1
ATOM 2953 C CA . SER A 1 387 ? 41.302 -40.359 16.008 1.00 34.66 387 SER A CA 1
ATOM 2954 C C . SER A 1 387 ? 42.454 -41.355 16.083 1.00 34.66 387 SER A C 1
ATOM 2956 O O . SER A 1 387 ? 43.224 -41.460 15.127 1.00 34.66 387 SER A O 1
ATOM 2958 N N . GLU A 1 388 ? 42.602 -42.062 17.206 1.00 35.66 388 GLU A N 1
ATOM 2959 C CA . GLU A 1 388 ? 43.453 -43.242 17.245 1.00 35.66 388 GLU A CA 1
ATOM 2960 C C . GLU A 1 388 ? 42.889 -44.210 16.205 1.00 35.66 388 GLU A C 1
ATOM 2962 O O . GLU A 1 388 ? 41.884 -44.891 16.423 1.00 35.66 388 GLU A O 1
ATOM 2967 N N . GLY A 1 389 ? 43.515 -44.221 15.030 1.00 32.91 389 GLY A N 1
ATOM 2968 C CA . GLY A 1 389 ? 43.355 -45.271 14.049 1.00 32.91 389 GLY A CA 1
ATOM 2969 C C . GLY A 1 389 ? 43.825 -46.556 14.706 1.00 32.91 389 GLY A C 1
ATOM 2970 O O . GLY A 1 389 ? 45.017 -46.852 14.734 1.00 32.91 389 GLY A O 1
ATOM 2971 N N . GLY A 1 390 ? 42.880 -47.295 15.283 1.00 28.70 390 GLY A N 1
ATOM 2972 C CA . GLY A 1 390 ? 43.103 -48.649 15.746 1.00 28.70 390 GLY A CA 1
ATOM 2973 C C . GLY A 1 390 ? 43.646 -49.474 14.588 1.00 28.70 390 GLY A C 1
ATOM 2974 O O . GLY A 1 390 ? 42.908 -49.849 13.677 1.00 28.70 390 GLY A O 1
ATOM 2975 N N . LEU A 1 391 ? 44.944 -49.761 14.631 1.00 34.69 391 LEU A N 1
ATOM 2976 C CA . LEU A 1 391 ? 45.543 -50.822 13.843 1.00 34.69 391 LEU A CA 1
ATOM 2977 C C . LEU A 1 391 ? 44.967 -52.143 14.356 1.00 34.69 391 LEU A C 1
ATOM 2979 O O . LEU A 1 391 ? 45.383 -52.680 15.380 1.00 34.69 391 LEU A O 1
ATOM 2983 N N . GLY A 1 392 ? 43.967 -52.650 13.639 1.00 32.66 392 GLY A N 1
ATOM 2984 C CA . GLY A 1 392 ? 43.731 -54.081 13.575 1.00 32.66 392 GLY A CA 1
ATOM 2985 C C . GLY A 1 392 ? 44.892 -54.725 12.820 1.00 32.66 392 GLY A C 1
ATOM 2986 O O . GLY A 1 392 ? 45.075 -54.455 11.633 1.00 32.66 392 GLY A O 1
ATOM 2987 N N . GLY A 1 393 ? 45.659 -55.559 13.524 1.00 29.42 393 GLY A N 1
ATOM 2988 C CA . GLY A 1 393 ? 46.782 -56.341 13.006 1.00 29.42 393 GLY A CA 1
ATOM 2989 C C . GLY A 1 393 ? 47.679 -56.843 14.120 1.00 29.42 393 GLY A C 1
ATOM 2990 O O . GLY A 1 393 ? 48.730 -56.202 14.323 1.00 29.42 393 GLY A O 1
#

Radius of gyration: 38.09 Å; Cα contacts (8 Å, |Δi|>4): 802; chains: 1; bounding box: 111×81×85 Å

InterPro domains:
  IPR038081 CalX-like domain superfamily [G3DSA:2.60.40.2030] (11-146)
  IPR038081 CalX-like domain superfamily [SSF141072] (15-142)
  IPR038081 CalX-like domain superfamily [SSF141072] (276-348)

Foldseek 3Di:
DAAKEWEWDQPDDPDFAEAELPFDPWGKTKTFTPDFAADPQFFKWAKDKDKFDDDPAFKDKDFDDLDPPPPDDGGRIDTGGGPGGMDIIIMTTHAAQADDAKIKIKMKIDQFTDDPPDDDDDDPGHGYDIYMGMHIYGYNVPFAWDKFKAFPVRHTFDPVRAFEADPQQKGKIWIATRGAFPWKKKKFKDFPNHTQDIDIDHRVPRPPIDMDMGGDHDAKTKIWIAIDTPRPSGGDIDIGIYHHPPVPPVDDPPVPDDPDPDDFWEKEKDWDADDDPPDPDWTKMKIFTPFFAAVAWDKWFKDKDWDPDDEPQFKDKPDDDPNTRIDTQGGRGTMDMMTIGTDPPVDPPDDDDDDDPDPDPDDDDPTDMDMGTDDDPRYHYDYDDPPPPPPPD

Sequence (393 aa):
MLSVTAEVDSNSLTETPLVTDQGIETFFVEVKLDEPVTDLPGLIINYDVTGTATLGEDYYISQTDISTTDGSFPTNSIFIPQGADSANIYITPLADAIVEGDETIEITLQSETVFGLFGDPLENNIFVNSGTTTITLTDSEDYTAGVAIVDIFGEEVTTNNPLVINENGETIYSVKLTSQPLNDVTVEFNNGGTNLTTIAFNENNWDSYQEIRLTGIENPLDIDVTATSSDLNYQLTSTITVTNESERNRIRVTEGGSPQPEEVPIVSIVAVEDATEGDTTPGEYLIQLNKPAPEGGLTVQYSITSENAVLDTDFQVFPVNNGVFEVTIPEGELTQNITVTLRDDNVDNAEPIIENNSINGKRDIDRNVTVTLTESPNYTITQFPPSEGGLGG